Protein AF-A0A955EK79-F1 (afdb_monomer_lite)

Structure (mmCIF, N/CA/C/O backbone):
data_AF-A0A955EK79-F1
#
_entry.id   AF-A0A955EK79-F1
#
loop_
_atom_site.group_PDB
_atom_site.id
_atom_site.type_symbol
_atom_site.label_atom_id
_atom_site.label_alt_id
_atom_site.label_comp_id
_atom_site.label_asym_id
_atom_site.label_entity_id
_atom_site.label_seq_id
_atom_site.pdbx_PDB_ins_code
_atom_site.Cartn_x
_atom_site.Cartn_y
_atom_site.Cartn_z
_atom_site.occupancy
_atom_site.B_iso_or_equiv
_atom_site.auth_seq_id
_atom_site.auth_comp_id
_atom_site.auth_asym_id
_atom_site.auth_atom_id
_atom_site.pdbx_PDB_model_num
ATOM 1 N N . MET A 1 1 ? 20.293 -0.877 2.089 1.00 85.69 1 MET A N 1
ATOM 2 C CA . MET A 1 1 ? 19.347 0.265 2.039 1.00 85.69 1 MET A CA 1
ATOM 3 C C . MET A 1 1 ? 20.139 1.549 1.768 1.00 85.69 1 MET A C 1
ATOM 5 O O . MET A 1 1 ? 21.250 1.615 2.281 1.00 85.69 1 MET A O 1
ATOM 9 N N . PRO A 1 2 ? 19.683 2.512 0.938 1.00 81.12 2 PRO A N 1
ATOM 10 C CA . PRO A 1 2 ? 20.390 3.784 0.757 1.00 81.12 2 PRO A CA 1
ATOM 11 C C . PRO A 1 2 ? 20.416 4.612 2.048 1.00 81.12 2 PRO A C 1
ATOM 13 O O . PRO A 1 2 ? 19.509 4.494 2.873 1.00 81.12 2 PRO A O 1
ATOM 16 N N . ASP A 1 3 ? 21.427 5.469 2.192 1.00 83.81 3 ASP A N 1
ATOM 17 C CA . ASP A 1 3 ? 21.546 6.369 3.342 1.00 83.81 3 ASP A CA 1
ATOM 18 C C . ASP A 1 3 ? 20.289 7.236 3.494 1.00 83.81 3 ASP A C 1
ATOM 20 O O . ASP A 1 3 ? 19.710 7.696 2.509 1.00 83.81 3 ASP A O 1
ATOM 24 N N . GLY A 1 4 ? 19.855 7.441 4.736 1.00 86.62 4 GLY A N 1
ATOM 25 C CA . GLY A 1 4 ? 18.640 8.193 5.055 1.00 86.62 4 GLY A CA 1
ATOM 26 C C . GLY A 1 4 ? 17.330 7.403 4.954 1.00 86.62 4 GLY A C 1
ATOM 27 O O . GLY A 1 4 ? 16.269 7.945 5.251 1.00 86.62 4 GLY A O 1
ATOM 28 N N . TRP A 1 5 ? 17.381 6.116 4.605 1.00 90.50 5 TRP A N 1
ATOM 29 C CA . TRP A 1 5 ? 16.213 5.234 4.576 1.00 90.50 5 TRP A CA 1
ATOM 30 C C . TRP A 1 5 ? 16.356 4.072 5.560 1.00 90.50 5 TRP A C 1
ATOM 32 O O . TRP A 1 5 ? 17.456 3.607 5.861 1.00 90.50 5 TRP A O 1
ATOM 42 N N . GLY A 1 6 ? 15.225 3.591 6.065 1.00 93.50 6 GLY A N 1
ATOM 43 C CA . GLY A 1 6 ? 15.118 2.451 6.966 1.00 93.50 6 GLY A CA 1
ATOM 44 C C . GLY A 1 6 ? 14.025 1.472 6.546 1.00 93.50 6 GLY A C 1
ATOM 45 O O . GLY A 1 6 ? 13.152 1.807 5.745 1.00 93.50 6 GLY A O 1
ATOM 46 N N . CYS A 1 7 ? 14.090 0.263 7.102 1.00 96.12 7 CYS A N 1
ATOM 47 C CA . CYS A 1 7 ? 13.084 -0.785 6.946 1.00 96.12 7 CYS A CA 1
ATOM 48 C C . CYS A 1 7 ? 12.350 -0.945 8.277 1.00 96.12 7 CYS A C 1
ATOM 50 O O . CYS A 1 7 ? 12.980 -1.343 9.253 1.00 96.12 7 CYS A O 1
ATOM 52 N N . ALA A 1 8 ? 11.053 -0.657 8.313 1.00 96.62 8 ALA A N 1
ATOM 53 C CA . ALA A 1 8 ? 10.211 -0.907 9.477 1.00 96.62 8 ALA A CA 1
ATOM 54 C C . ALA A 1 8 ? 9.359 -2.162 9.227 1.00 96.62 8 ALA A C 1
ATOM 56 O O . ALA A 1 8 ? 8.608 -2.169 8.246 1.00 96.62 8 ALA A O 1
ATOM 57 N N . PRO A 1 9 ? 9.468 -3.237 10.031 1.00 97.44 9 PRO A N 1
ATOM 58 C CA . PRO A 1 9 ? 8.606 -4.413 9.901 1.00 97.44 9 PRO A CA 1
ATOM 59 C C . PRO A 1 9 ? 7.119 -4.037 9.906 1.00 97.44 9 PRO A C 1
ATOM 61 O O . PRO A 1 9 ? 6.713 -3.128 10.624 1.00 97.44 9 PRO A O 1
ATOM 64 N N . LEU A 1 10 ? 6.295 -4.735 9.116 1.00 96.94 10 LEU A N 1
ATOM 65 C CA . LEU A 1 10 ? 4.847 -4.460 9.088 1.00 96.94 10 LEU A CA 1
ATOM 66 C C . LEU A 1 10 ? 4.141 -4.835 10.394 1.00 96.94 10 LEU A C 1
ATOM 68 O O . LEU A 1 10 ? 3.109 -4.255 10.715 1.00 96.94 10 LEU A O 1
ATOM 72 N N . PHE A 1 11 ? 4.693 -5.804 11.125 1.00 95.06 11 PHE A N 1
ATOM 73 C CA . PHE A 1 11 ? 4.133 -6.334 12.362 1.00 95.06 11 PHE A CA 1
ATOM 74 C C . PHE A 1 11 ? 5.235 -6.543 13.398 1.00 95.06 11 PHE A C 1
ATOM 76 O O . PHE A 1 11 ? 6.381 -6.800 13.012 1.00 95.06 11 PHE A O 1
ATOM 83 N N . PRO A 1 12 ? 4.907 -6.500 14.700 1.00 93.06 12 PRO A N 1
ATOM 84 C CA . PRO A 1 12 ? 5.825 -6.936 15.743 1.00 93.06 12 PRO A CA 1
ATOM 85 C C . PRO A 1 12 ? 6.252 -8.388 15.500 1.00 93.06 12 PRO A C 1
ATOM 87 O O . PRO A 1 12 ? 5.408 -9.273 15.351 1.00 93.06 12 PRO A O 1
ATOM 90 N N . VAL A 1 13 ? 7.561 -8.644 15.452 1.00 89.00 13 VAL A N 1
ATOM 91 C CA . VAL A 1 13 ? 8.103 -9.997 15.269 1.00 89.00 13 VAL A CA 1
ATOM 92 C C . VAL A 1 13 ? 8.735 -10.461 16.582 1.00 89.00 13 VAL A C 1
ATOM 94 O O . VAL A 1 13 ? 9.622 -9.774 17.096 1.00 89.00 13 VAL A O 1
ATOM 97 N N . PRO A 1 14 ? 8.327 -11.614 17.145 1.00 86.06 14 PRO A N 1
ATOM 98 C CA . PRO A 1 14 ? 8.936 -12.158 18.352 1.00 86.06 14 PRO A CA 1
ATOM 99 C C . PRO A 1 14 ? 10.308 -12.767 18.019 1.00 86.06 14 PRO A C 1
ATOM 101 O O . PRO A 1 14 ? 10.454 -13.976 17.851 1.00 86.06 14 PRO A O 1
ATOM 104 N N . GLY A 1 15 ? 11.324 -11.912 17.904 1.00 88.38 15 GLY A N 1
ATOM 105 C CA . GLY A 1 15 ? 12.716 -12.302 17.680 1.00 88.38 15 GLY A CA 1
ATOM 106 C C . GLY A 1 15 ? 13.188 -12.230 16.220 1.00 88.38 15 GLY A C 1
ATOM 107 O O . GLY A 1 15 ? 12.475 -11.742 15.340 1.00 88.38 15 GLY A O 1
ATOM 108 N N . PRO A 1 16 ? 14.430 -12.675 15.950 1.00 88.88 16 PRO A N 1
ATOM 109 C CA . PRO A 1 16 ? 15.024 -12.598 14.621 1.00 88.88 16 PRO A CA 1
ATOM 110 C C . PRO A 1 16 ? 14.348 -13.596 13.674 1.00 88.88 16 PRO A C 1
ATOM 112 O O . PRO A 1 16 ? 14.451 -14.809 13.860 1.00 88.88 16 PRO A O 1
ATOM 115 N N . ALA A 1 17 ? 13.678 -13.091 12.638 1.00 91.31 17 ALA A N 1
ATOM 116 C CA . ALA A 1 17 ? 13.173 -13.918 11.546 1.00 91.31 17 ALA A CA 1
ATOM 117 C C . ALA A 1 17 ? 14.187 -13.935 10.388 1.00 91.31 17 ALA A C 1
ATOM 119 O O . ALA A 1 17 ? 14.843 -12.922 10.142 1.00 91.31 17 ALA A O 1
ATOM 120 N N . PRO A 1 18 ? 14.326 -15.059 9.657 1.00 93.75 18 PRO A N 1
ATOM 121 C CA . PRO A 1 18 ? 15.277 -15.160 8.549 1.00 93.75 18 PRO A CA 1
ATOM 122 C C . PRO A 1 18 ? 14.946 -14.190 7.409 1.00 93.75 18 PRO A C 1
ATOM 124 O O . PRO A 1 18 ? 15.857 -13.705 6.741 1.00 93.75 18 PRO A O 1
ATOM 127 N N . VAL A 1 19 ? 13.654 -13.913 7.209 1.00 96.12 19 VAL A N 1
ATOM 128 C CA . VAL A 1 19 ? 13.142 -12.905 6.283 1.00 96.12 19 VAL A CA 1
ATOM 129 C C . VAL A 1 19 ? 11.958 -12.173 6.901 1.00 96.12 19 VAL A C 1
ATOM 131 O O . VAL A 1 19 ? 11.180 -12.768 7.650 1.00 96.12 19 VAL A O 1
ATOM 134 N N . GLN A 1 20 ? 11.814 -10.891 6.580 1.00 96.44 20 GLN A N 1
ATOM 135 C CA . GLN A 1 20 ? 10.711 -10.051 7.048 1.00 96.44 20 GLN A CA 1
ATOM 136 C C . GLN A 1 20 ? 10.214 -9.140 5.931 1.00 96.44 20 GLN A C 1
ATOM 138 O O . GLN A 1 20 ? 10.990 -8.710 5.079 1.00 96.44 20 GLN A O 1
ATOM 143 N N . VAL A 1 21 ? 8.918 -8.833 5.944 1.00 97.25 21 VAL A N 1
ATOM 144 C CA . VAL A 1 21 ? 8.346 -7.787 5.093 1.00 97.25 21 VAL A CA 1
ATOM 145 C C . VAL A 1 21 ? 8.351 -6.479 5.871 1.00 97.25 21 VAL A C 1
ATOM 147 O O . VAL A 1 21 ? 7.819 -6.404 6.981 1.00 97.25 21 VAL A O 1
ATOM 150 N N . CYS A 1 22 ? 8.937 -5.449 5.273 1.00 97.69 22 CYS A N 1
ATOM 151 C CA . CYS A 1 22 ? 9.089 -4.134 5.873 1.00 97.69 22 CYS A CA 1
ATOM 152 C C . CYS A 1 22 ? 8.540 -3.039 4.957 1.00 97.69 22 CYS A C 1
ATOM 154 O O . CYS A 1 22 ? 8.690 -3.110 3.737 1.00 97.69 22 CYS A O 1
ATOM 156 N N . ALA A 1 23 ? 7.979 -1.989 5.548 1.00 97.25 23 ALA A N 1
ATOM 157 C CA . ALA A 1 23 ? 7.754 -0.710 4.889 1.00 97.25 23 ALA A CA 1
ATOM 158 C C . ALA A 1 23 ? 9.055 0.109 4.854 1.00 97.25 23 ALA A C 1
ATOM 160 O O . ALA A 1 23 ? 9.886 0.031 5.763 1.00 97.25 23 ALA A O 1
ATOM 161 N N . VAL A 1 24 ? 9.232 0.905 3.803 1.00 95.38 24 VAL A N 1
ATOM 162 C CA . VAL A 1 24 ? 10.379 1.805 3.650 1.00 95.38 24 VAL A CA 1
ATOM 163 C C . VAL A 1 24 ? 10.039 3.160 4.256 1.00 95.38 24 VAL A C 1
ATOM 165 O O . VAL A 1 24 ? 9.054 3.795 3.874 1.00 95.38 24 VAL A O 1
ATOM 168 N N . VAL A 1 25 ? 10.880 3.605 5.186 1.00 93.50 25 VAL A N 1
ATOM 169 C CA . VAL A 1 25 ? 10.671 4.818 5.985 1.00 93.50 25 VAL A CA 1
ATOM 170 C C . VAL A 1 25 ? 11.864 5.753 5.822 1.00 93.50 25 VAL A C 1
ATOM 172 O O . VAL A 1 25 ? 13.013 5.316 5.904 1.00 93.50 25 VAL A O 1
ATOM 175 N N . ALA A 1 26 ? 11.615 7.043 5.599 1.00 89.38 26 ALA A N 1
ATOM 176 C CA . ALA A 1 26 ? 12.664 8.060 5.642 1.00 89.38 26 ALA A CA 1
ATOM 177 C C . ALA A 1 26 ? 13.114 8.287 7.091 1.00 89.38 26 ALA A C 1
ATOM 179 O O . ALA A 1 26 ? 12.287 8.535 7.968 1.00 89.38 26 ALA A O 1
ATOM 180 N N . ARG A 1 27 ? 14.424 8.246 7.354 1.00 86.44 27 ARG A N 1
ATOM 181 C CA . ARG A 1 27 ? 14.968 8.543 8.683 1.00 86.44 27 ARG A CA 1
ATOM 182 C C . ARG A 1 27 ? 14.940 10.054 8.940 1.00 86.44 27 ARG A C 1
ATOM 184 O O . ARG A 1 27 ? 15.321 10.818 8.048 1.00 86.44 27 ARG A O 1
ATOM 191 N N . PRO A 1 28 ? 14.563 10.505 10.148 1.00 77.31 28 PRO A N 1
ATOM 192 C CA . PRO A 1 28 ? 14.478 11.931 10.473 1.00 77.31 28 PRO A CA 1
ATOM 193 C C . PRO A 1 28 ? 15.831 12.658 10.367 1.00 77.31 28 PRO A C 1
ATOM 195 O O . PRO A 1 28 ? 15.883 13.822 9.980 1.00 77.31 28 PRO A O 1
ATOM 198 N N . GLU A 1 29 ? 16.942 11.962 10.620 1.00 71.56 29 GLU A N 1
ATOM 199 C CA . GLU A 1 29 ? 18.304 12.527 10.595 1.00 71.56 29 GLU A CA 1
ATOM 200 C C . GLU A 1 29 ? 18.798 12.926 9.195 1.00 71.56 29 GLU A C 1
ATOM 202 O O . GLU A 1 29 ? 19.817 13.599 9.057 1.00 71.56 29 GLU A O 1
ATOM 207 N N . SER A 1 30 ? 18.084 12.533 8.138 1.00 61.50 30 SER A N 1
ATOM 208 C CA . SER A 1 30 ? 18.571 12.630 6.758 1.00 61.50 30 SER A CA 1
ATOM 209 C C . SER A 1 30 ? 18.725 14.060 6.236 1.00 61.50 30 SER A C 1
ATOM 211 O O . SER A 1 30 ? 19.227 14.227 5.127 1.00 61.50 30 SER A O 1
ATOM 213 N N . GLY A 1 31 ? 18.273 15.094 6.963 1.00 55.28 31 GLY A N 1
ATOM 214 C CA . GLY A 1 31 ? 18.442 16.520 6.618 1.00 55.28 31 GLY A CA 1
ATOM 215 C C . GLY A 1 31 ? 17.856 16.954 5.261 1.00 55.28 31 GLY A C 1
ATOM 216 O O . GLY A 1 31 ? 17.895 18.132 4.905 1.00 55.28 31 GLY A O 1
ATOM 217 N N . GLY A 1 32 ? 17.301 16.015 4.495 1.00 51.44 32 GLY A N 1
ATOM 218 C CA . GLY A 1 32 ? 16.709 16.182 3.182 1.00 51.44 32 GLY A CA 1
ATOM 219 C C . GLY A 1 32 ? 15.299 16.722 3.310 1.00 51.44 32 GLY A C 1
ATOM 220 O O . GLY A 1 32 ? 14.339 16.026 2.994 1.00 51.44 32 GLY A O 1
ATOM 221 N N . GLY A 1 33 ? 15.185 17.962 3.786 1.00 44.41 33 GLY A N 1
ATOM 222 C CA . GLY A 1 33 ? 13.947 18.724 3.764 1.00 44.41 33 GLY A CA 1
ATOM 223 C C . GLY A 1 33 ? 13.448 18.871 2.330 1.00 44.41 33 GLY A C 1
ATOM 224 O O . GLY A 1 33 ? 13.843 19.786 1.609 1.00 44.41 33 GLY A O 1
ATOM 225 N N . VAL A 1 34 ? 12.568 17.968 1.909 1.00 47.00 34 VAL A N 1
ATOM 226 C CA . VAL A 1 34 ? 11.609 18.258 0.849 1.00 47.00 34 VAL A CA 1
ATOM 227 C C . VAL A 1 34 ? 10.424 18.906 1.555 1.00 47.00 34 VAL A C 1
ATOM 229 O O . VAL A 1 34 ? 9.748 18.269 2.352 1.00 47.00 34 VAL A O 1
ATOM 232 N N . GLY A 1 35 ? 10.295 20.215 1.334 1.00 41.16 35 GLY A N 1
ATOM 233 C CA . GLY A 1 35 ? 9.385 21.160 1.982 1.00 41.16 35 GLY A CA 1
ATOM 234 C C . GLY A 1 35 ? 8.129 20.588 2.644 1.00 41.16 35 GLY A C 1
ATOM 235 O O . GLY A 1 35 ? 7.236 20.096 1.965 1.00 41.16 35 GLY A O 1
ATOM 236 N N . GLY A 1 36 ? 8.027 20.795 3.958 1.00 38.94 36 GLY A N 1
ATOM 237 C CA . GLY A 1 36 ? 6.743 21.049 4.614 1.00 38.94 36 GLY A CA 1
ATOM 238 C C . GLY A 1 36 ? 6.411 20.210 5.842 1.00 38.94 36 GLY A C 1
ATOM 239 O O . GLY A 1 36 ? 5.680 20.706 6.691 1.00 38.94 36 GLY A O 1
ATOM 240 N N . VAL A 1 37 ? 6.962 19.004 6.003 1.00 39.62 37 VAL A N 1
ATOM 241 C CA . VAL A 1 37 ? 6.695 18.185 7.199 1.00 39.62 37 VAL A CA 1
ATOM 242 C C . VAL A 1 37 ? 7.992 17.533 7.672 1.00 39.62 37 VAL A C 1
ATOM 244 O O . VAL A 1 37 ? 8.552 16.672 7.004 1.00 39.62 37 VAL A O 1
ATOM 247 N N . GLY A 1 38 ? 8.511 17.998 8.808 1.00 40.88 38 GLY A N 1
ATOM 248 C CA . GLY A 1 38 ? 9.756 17.535 9.428 1.00 40.88 38 GLY A CA 1
ATOM 249 C C . GLY A 1 38 ? 9.651 16.190 10.155 1.00 40.88 38 GLY A C 1
ATOM 250 O O . GLY A 1 38 ? 10.264 16.038 11.204 1.00 40.88 38 GLY A O 1
ATOM 251 N N . SER A 1 39 ? 8.895 15.222 9.637 1.00 48.19 39 SER A N 1
ATOM 252 C CA . SER A 1 39 ? 8.773 13.883 10.221 1.00 48.19 39 SER A CA 1
ATOM 253 C C . SER A 1 39 ? 9.159 12.820 9.194 1.00 48.19 39 SER A C 1
ATOM 255 O O . SER A 1 39 ? 8.872 12.954 8.005 1.00 48.19 39 SER A O 1
ATOM 257 N N . GLY A 1 40 ? 9.863 11.774 9.638 1.00 59.66 40 GLY A N 1
ATOM 258 C CA . GLY A 1 40 ? 10.131 10.601 8.808 1.00 59.66 40 GLY A CA 1
ATOM 259 C C . GLY A 1 40 ? 8.837 10.118 8.153 1.00 59.66 40 GLY A C 1
ATOM 260 O O . GLY A 1 40 ? 7.812 10.005 8.817 1.00 59.66 40 GLY A O 1
ATOM 261 N N . GLY A 1 41 ? 8.864 9.912 6.839 1.00 85.56 41 GLY A N 1
ATOM 262 C CA . GLY A 1 41 ? 7.681 9.590 6.048 1.00 85.56 41 GLY A CA 1
ATOM 263 C C . GLY A 1 41 ? 7.771 8.205 5.425 1.00 85.56 41 GLY A C 1
ATOM 264 O O . GLY A 1 41 ? 8.857 7.736 5.076 1.00 85.56 41 GLY A O 1
ATOM 265 N N . LEU A 1 42 ? 6.617 7.564 5.252 1.00 91.75 42 LEU A N 1
ATOM 266 C CA . LEU A 1 42 ? 6.481 6.419 4.354 1.00 91.75 42 LEU A CA 1
ATOM 267 C C . LEU A 1 42 ? 6.692 6.885 2.911 1.00 91.75 42 LEU A C 1
ATOM 269 O O . LEU A 1 42 ? 6.252 7.971 2.533 1.00 91.75 42 LEU A O 1
ATOM 273 N N . VAL A 1 43 ? 7.318 6.049 2.086 1.00 90.69 43 VAL A N 1
ATOM 274 C CA . VAL A 1 43 ? 7.407 6.306 0.640 1.00 90.69 43 VAL A CA 1
ATOM 275 C C . VAL A 1 43 ? 6.080 5.926 -0.010 1.00 90.69 43 VAL A C 1
ATOM 277 O O . VAL A 1 43 ? 5.828 4.750 -0.270 1.00 90.69 43 VAL A O 1
ATOM 280 N N . LEU A 1 44 ? 5.214 6.908 -0.255 1.00 90.81 44 LEU A N 1
ATOM 281 C CA . LEU A 1 44 ? 3.910 6.702 -0.886 1.00 90.81 44 LEU A CA 1
ATOM 282 C C . LEU A 1 44 ? 4.062 6.539 -2.405 1.00 90.81 44 LEU A C 1
ATOM 284 O O . LEU A 1 44 ? 4.215 7.513 -3.128 1.00 90.81 44 LEU A O 1
ATOM 288 N N . ILE A 1 45 ? 3.957 5.321 -2.926 1.00 89.19 45 ILE A N 1
ATOM 289 C CA . ILE A 1 45 ? 4.028 5.059 -4.371 1.00 89.19 45 ILE A CA 1
ATOM 290 C C . ILE A 1 45 ? 2.817 5.651 -5.096 1.00 89.19 45 ILE A C 1
ATOM 292 O O . ILE A 1 45 ? 2.973 6.264 -6.154 1.00 89.19 45 ILE A O 1
ATOM 296 N N . ARG A 1 46 ? 1.617 5.426 -4.553 1.00 87.00 46 ARG A N 1
ATOM 297 C CA . ARG A 1 46 ? 0.349 5.861 -5.145 1.00 87.00 46 ARG A CA 1
ATOM 298 C C . ARG A 1 46 ? -0.719 5.996 -4.068 1.00 87.00 46 ARG A C 1
ATOM 300 O O . ARG A 1 46 ? -0.735 5.221 -3.116 1.00 87.00 46 ARG A O 1
ATOM 307 N N . ASP A 1 47 ? -1.628 6.936 -4.277 1.00 86.38 47 ASP A N 1
ATOM 308 C CA . ASP A 1 47 ? -2.872 7.049 -3.524 1.00 86.38 47 ASP A CA 1
ATOM 309 C C . ASP A 1 47 ? -4.034 6.544 -4.394 1.00 86.38 47 ASP A C 1
ATOM 311 O O . ASP A 1 47 ? -4.187 6.977 -5.540 1.00 86.38 47 ASP A O 1
ATOM 315 N N . LEU A 1 48 ? -4.793 5.571 -3.898 1.00 86.38 48 LEU A N 1
ATOM 316 C CA . LEU A 1 48 ? -6.026 5.082 -4.515 1.00 86.38 48 LEU A CA 1
ATOM 317 C C . LEU A 1 48 ? -7.216 5.618 -3.722 1.00 86.38 48 LEU A C 1
ATOM 319 O O . LEU A 1 48 ? -7.080 6.095 -2.603 1.00 86.38 48 LEU A O 1
ATOM 323 N N . ILE A 1 49 ? -8.412 5.500 -4.293 1.00 85.50 49 ILE A N 1
ATOM 324 C CA . ILE A 1 49 ? -9.623 5.964 -3.612 1.00 85.50 49 ILE A CA 1
ATOM 325 C C . ILE A 1 49 ? -9.865 5.242 -2.279 1.00 85.50 49 ILE A C 1
ATOM 327 O O . ILE A 1 49 ? -10.298 5.875 -1.326 1.00 85.50 49 ILE A O 1
ATOM 331 N N . ASP A 1 50 ? -9.578 3.940 -2.215 1.00 90.38 50 ASP A N 1
ATOM 332 C CA . ASP A 1 50 ? -9.867 3.054 -1.083 1.00 90.38 50 ASP A CA 1
ATOM 333 C C . ASP A 1 50 ? -8.616 2.436 -0.447 1.00 90.38 50 ASP A C 1
ATOM 335 O O . ASP A 1 50 ? -8.728 1.558 0.412 1.00 90.38 50 ASP A O 1
ATOM 339 N N . ALA A 1 51 ? -7.422 2.836 -0.889 1.00 93.50 51 ALA A N 1
ATOM 340 C CA . ALA A 1 51 ? -6.165 2.272 -0.417 1.00 93.50 51 ALA A CA 1
ATOM 341 C C . ALA A 1 51 ? -4.972 3.199 -0.676 1.00 93.50 51 ALA A C 1
ATOM 343 O O . ALA A 1 51 ? -4.977 4.017 -1.586 1.00 93.50 51 ALA A O 1
ATOM 344 N N . ARG A 1 52 ? -3.888 3.001 0.071 1.00 94.00 52 ARG A N 1
ATOM 345 C CA . ARG A 1 52 ? -2.591 3.650 -0.151 1.00 94.00 52 ARG A CA 1
ATOM 346 C C . ARG A 1 52 ? -1.560 2.597 -0.526 1.00 94.00 52 ARG A C 1
ATOM 348 O O . ARG A 1 52 ? -1.479 1.560 0.126 1.00 94.00 52 ARG A O 1
ATOM 355 N N . LEU A 1 53 ? -0.759 2.850 -1.557 1.00 93.50 53 LEU A N 1
ATOM 356 C CA . LEU A 1 53 ? 0.362 1.987 -1.929 1.00 93.50 53 LEU A CA 1
ATOM 357 C C . LEU A 1 53 ? 1.647 2.601 -1.398 1.00 93.50 53 LEU A C 1
ATOM 359 O O . LEU A 1 53 ? 2.057 3.667 -1.855 1.00 93.50 53 LEU A O 1
ATOM 363 N N . VAL A 1 54 ? 2.309 1.915 -0.476 1.00 95.81 54 VAL A N 1
ATOM 364 C CA . VAL A 1 54 ? 3.603 2.331 0.070 1.00 95.81 54 VAL A CA 1
ATOM 365 C C . VAL A 1 54 ? 4.715 1.403 -0.409 1.00 95.81 54 VAL A C 1
ATOM 367 O O . VAL A 1 54 ? 4.491 0.223 -0.688 1.00 95.81 54 VAL A O 1
ATOM 370 N N . LEU A 1 55 ? 5.930 1.936 -0.530 1.00 95.19 55 LEU A N 1
ATOM 371 C CA . LEU A 1 55 ? 7.096 1.132 -0.871 1.00 95.19 55 LEU A CA 1
ATOM 372 C C . LEU A 1 55 ? 7.461 0.242 0.309 1.00 95.19 55 LEU A C 1
ATOM 374 O O . LEU A 1 55 ? 7.649 0.710 1.433 1.00 95.19 55 LEU A O 1
ATOM 378 N N . GLY A 1 56 ? 7.606 -1.041 0.018 1.00 96.31 56 GLY A N 1
ATOM 379 C CA . GLY A 1 56 ? 8.107 -2.039 0.941 1.00 96.31 56 GLY A CA 1
ATOM 380 C C . GLY A 1 56 ? 9.315 -2.775 0.396 1.00 96.31 56 GLY A C 1
ATOM 381 O O . GLY A 1 56 ? 9.746 -2.584 -0.744 1.00 96.31 56 GLY A O 1
ATOM 382 N N . CYS A 1 57 ? 9.847 -3.664 1.218 1.00 96.69 57 CYS A N 1
ATOM 383 C CA . CYS A 1 57 ? 10.826 -4.650 0.801 1.00 96.69 57 CYS A CA 1
ATOM 384 C C . CYS A 1 57 ? 10.737 -5.917 1.653 1.00 96.69 57 CYS A C 1
ATOM 386 O O . CYS A 1 57 ? 10.279 -5.885 2.794 1.00 96.69 57 CYS A O 1
ATOM 388 N N . ILE A 1 58 ? 11.180 -7.034 1.084 1.00 96.44 58 ILE A N 1
ATOM 389 C CA . ILE A 1 58 ? 11.593 -8.210 1.845 1.00 96.44 58 ILE A CA 1
ATOM 390 C C . ILE A 1 58 ? 13.032 -7.964 2.273 1.00 96.44 58 ILE A C 1
ATOM 392 O O . ILE A 1 58 ? 13.864 -7.635 1.427 1.00 96.44 58 ILE A O 1
ATOM 396 N N . VAL A 1 59 ? 13.329 -8.133 3.555 1.00 96.50 59 VAL A N 1
ATOM 397 C CA . VAL A 1 59 ? 14.686 -8.046 4.098 1.00 96.50 59 VAL A CA 1
ATOM 398 C C . VAL A 1 59 ? 15.123 -9.373 4.693 1.00 96.50 59 VAL A C 1
ATOM 400 O O . VAL A 1 59 ? 14.281 -10.155 5.131 1.00 96.50 59 VAL A O 1
ATOM 403 N N . ASP A 1 60 ? 16.429 -9.621 4.713 1.00 96.38 60 ASP A N 1
ATOM 404 C CA . ASP A 1 60 ? 17.027 -10.712 5.485 1.00 96.38 60 ASP A CA 1
ATOM 405 C C . ASP A 1 60 ? 17.231 -10.334 6.969 1.00 96.38 60 ASP A C 1
ATOM 407 O O . ASP A 1 60 ? 16.932 -9.218 7.402 1.00 96.38 60 ASP A O 1
ATOM 411 N N . ALA A 1 61 ? 17.790 -11.255 7.760 1.00 94.81 61 ALA A N 1
ATOM 412 C CA . ALA A 1 61 ? 18.127 -11.022 9.168 1.00 94.81 61 ALA A CA 1
ATOM 413 C C . ALA A 1 61 ? 19.169 -9.902 9.401 1.00 94.81 61 ALA A C 1
ATOM 415 O O . ALA A 1 61 ? 19.328 -9.438 10.530 1.00 94.81 61 ALA A O 1
ATOM 416 N N . ALA A 1 62 ? 19.884 -9.463 8.358 1.00 94.00 62 ALA A N 1
ATOM 417 C CA . ALA A 1 62 ? 20.814 -8.335 8.389 1.00 94.00 62 ALA A CA 1
ATOM 418 C C . ALA A 1 62 ? 20.174 -7.031 7.870 1.00 94.00 62 ALA A C 1
ATOM 420 O O . ALA A 1 62 ? 20.885 -6.053 7.611 1.00 94.00 62 ALA A O 1
ATOM 421 N N . TYR A 1 63 ? 18.844 -7.009 7.711 1.00 92.81 63 TYR A N 1
ATOM 422 C CA . TYR A 1 63 ? 18.063 -5.901 7.162 1.00 92.81 63 TYR A CA 1
ATOM 423 C C . TYR A 1 63 ? 18.504 -5.468 5.750 1.00 92.81 63 TYR A C 1
ATOM 425 O O . TYR A 1 63 ? 18.308 -4.315 5.346 1.00 92.81 63 TYR A O 1
ATOM 433 N N . GLN A 1 64 ? 19.096 -6.376 4.968 1.00 93.06 64 GLN A N 1
ATOM 434 C CA . GLN A 1 64 ? 19.406 -6.121 3.565 1.00 93.06 64 GLN A CA 1
ATOM 435 C C . GLN A 1 64 ? 18.171 -6.384 2.701 1.00 93.06 64 GLN A C 1
ATOM 437 O O . GLN A 1 64 ? 17.610 -7.477 2.769 1.00 93.06 64 GLN A O 1
ATOM 442 N N . PRO A 1 65 ? 17.739 -5.415 1.868 1.00 93.62 65 PRO A N 1
ATOM 443 C CA . PRO A 1 65 ? 16.639 -5.631 0.938 1.00 93.62 65 PRO A CA 1
ATOM 444 C C . PRO A 1 65 ? 16.979 -6.733 -0.068 1.00 93.62 65 PRO A C 1
ATOM 446 O O . PRO A 1 65 ? 17.934 -6.603 -0.834 1.00 93.62 65 PRO A O 1
ATOM 449 N N . LEU A 1 66 ? 16.169 -7.786 -0.076 1.00 93.12 66 LEU A N 1
ATOM 450 C CA . LEU A 1 66 ? 16.208 -8.885 -1.037 1.00 93.12 66 LEU A CA 1
ATOM 451 C C . LEU A 1 66 ? 15.317 -8.586 -2.247 1.00 93.12 66 LEU A C 1
ATOM 453 O O . LEU A 1 66 ? 15.707 -8.818 -3.386 1.00 93.12 66 LEU A O 1
ATOM 457 N N . GLU A 1 67 ? 14.127 -8.038 -1.998 1.00 92.44 67 GLU A N 1
ATOM 458 C CA . GLU A 1 67 ? 13.121 -7.769 -3.026 1.00 92.44 67 GLU A CA 1
ATOM 459 C C . GLU A 1 67 ? 12.317 -6.519 -2.661 1.00 92.44 67 GLU A C 1
ATOM 461 O O . GLU A 1 67 ? 11.944 -6.343 -1.505 1.00 92.44 67 GLU A O 1
ATOM 466 N N . TRP A 1 68 ? 12.021 -5.654 -3.632 1.00 93.00 68 TRP A N 1
ATOM 467 C CA . TRP A 1 68 ? 11.155 -4.490 -3.421 1.00 93.00 68 TRP A CA 1
ATOM 468 C C . TRP A 1 68 ? 9.693 -4.847 -3.653 1.00 93.00 68 TRP A C 1
ATOM 470 O O . TRP A 1 68 ? 9.365 -5.585 -4.584 1.00 93.00 68 TRP A O 1
ATOM 480 N N . LEU A 1 69 ? 8.816 -4.279 -2.831 1.00 95.12 69 LEU A N 1
ATOM 481 C CA . LEU A 1 69 ? 7.389 -4.573 -2.806 1.00 95.12 69 LEU A CA 1
ATOM 482 C C . LEU A 1 69 ? 6.548 -3.299 -2.919 1.00 95.12 69 LEU A C 1
ATOM 484 O O . LEU A 1 69 ? 6.959 -2.226 -2.483 1.00 95.12 69 LEU A O 1
ATOM 488 N N . GLU A 1 70 ? 5.353 -3.438 -3.479 1.00 94.25 70 GLU A N 1
ATOM 489 C CA . GLU A 1 70 ? 4.241 -2.521 -3.243 1.00 94.25 70 GLU A CA 1
ATOM 490 C C . GLU A 1 70 ? 3.401 -3.116 -2.118 1.00 94.25 70 GLU A C 1
ATOM 492 O O . GLU A 1 70 ? 2.911 -4.243 -2.246 1.00 94.25 70 GLU A O 1
ATOM 497 N N . ILE A 1 71 ? 3.263 -2.369 -1.026 1.00 96.81 71 ILE A N 1
ATOM 498 C CA . ILE A 1 71 ? 2.364 -2.705 0.074 1.00 96.81 71 ILE A CA 1
ATOM 499 C C . ILE A 1 71 ? 1.106 -1.866 -0.117 1.00 96.81 71 ILE A C 1
ATOM 501 O O . ILE A 1 71 ? 1.137 -0.644 0.017 1.00 96.81 71 ILE A O 1
ATOM 505 N N . GLU A 1 72 ? 0.009 -2.520 -0.455 1.00 96.12 72 GLU A N 1
ATOM 506 C CA . GLU A 1 72 ? -1.309 -1.913 -0.567 1.00 96.12 72 GLU A CA 1
ATOM 507 C C . GLU A 1 72 ? -2.004 -1.971 0.796 1.00 96.12 72 GLU A C 1
ATOM 509 O O . GLU A 1 72 ? -2.138 -3.046 1.378 1.00 96.12 72 GLU A O 1
ATOM 514 N N . ILE A 1 73 ? -2.424 -0.815 1.307 1.00 97.44 73 ILE A N 1
ATOM 515 C CA . ILE A 1 73 ? -3.059 -0.643 2.616 1.00 97.44 73 ILE A CA 1
ATOM 516 C C . ILE A 1 73 ? -4.456 -0.082 2.397 1.00 97.44 73 ILE A C 1
ATOM 518 O O . ILE A 1 73 ? -4.579 1.069 1.988 1.00 97.44 73 ILE A O 1
ATOM 522 N N . GLN A 1 74 ? -5.499 -0.864 2.670 1.00 96.69 74 GLN A N 1
ATOM 523 C CA . GLN A 1 74 ? -6.883 -0.401 2.560 1.00 96.69 74 GLN A CA 1
ATOM 524 C C . GLN A 1 74 ? -7.132 0.781 3.517 1.00 96.69 74 GLN A C 1
ATOM 526 O O . GLN A 1 74 ? -6.832 0.700 4.709 1.00 96.69 74 GLN A O 1
ATOM 531 N N . ASP A 1 75 ? -7.692 1.877 3.013 1.00 95.50 75 ASP A N 1
ATOM 532 C CA . ASP A 1 75 ? -7.909 3.107 3.776 1.00 95.50 75 ASP A CA 1
ATOM 533 C C . ASP A 1 75 ? -9.263 3.748 3.416 1.00 95.50 75 ASP A C 1
ATOM 535 O O . ASP A 1 75 ? -9.371 4.435 2.398 1.00 95.50 75 ASP A O 1
ATOM 539 N N . PRO A 1 76 ? -10.318 3.560 4.233 1.00 94.12 76 PRO A N 1
ATOM 540 C CA . PRO A 1 76 ? -11.639 4.122 3.947 1.00 94.12 76 PRO A CA 1
ATOM 541 C C . PRO A 1 76 ? -11.701 5.649 4.114 1.00 94.12 76 PRO A C 1
ATOM 543 O O . PRO A 1 76 ? -12.678 6.264 3.689 1.00 94.12 76 PRO A O 1
ATOM 546 N N . ARG A 1 77 ? -10.689 6.292 4.718 1.00 91.56 77 ARG A N 1
ATOM 547 C CA . ARG A 1 77 ? -10.714 7.744 4.973 1.00 91.56 77 ARG A CA 1
ATOM 548 C C . ARG A 1 77 ? -10.652 8.552 3.680 1.00 91.56 77 ARG A C 1
ATOM 550 O O . ARG A 1 77 ? -11.328 9.569 3.569 1.00 91.56 77 ARG A O 1
ATOM 557 N N . ALA A 1 78 ? -9.900 8.074 2.687 1.00 83.94 78 ALA A N 1
ATOM 558 C CA . ALA A 1 78 ? -9.822 8.706 1.369 1.00 83.94 78 ALA A CA 1
ATOM 559 C C . ALA A 1 78 ? -11.163 8.636 0.608 1.00 83.94 78 ALA A C 1
ATOM 561 O O . ALA A 1 78 ? -11.494 9.540 -0.161 1.00 83.94 78 ALA A O 1
ATOM 562 N N . VAL A 1 79 ? -11.975 7.606 0.883 1.00 85.94 79 VAL A N 1
ATOM 563 C CA . VAL A 1 79 ? -13.300 7.411 0.279 1.00 85.94 79 VAL A CA 1
ATOM 564 C C . VAL A 1 79 ? -14.321 8.403 0.836 1.00 85.94 79 VAL A C 1
ATOM 566 O O . VAL A 1 79 ? -15.139 8.909 0.075 1.00 85.94 79 VAL A O 1
ATOM 569 N N . ALA A 1 80 ? -14.273 8.713 2.136 1.00 81.94 80 ALA A N 1
ATOM 570 C CA . ALA A 1 80 ? -15.309 9.493 2.823 1.00 81.94 80 ALA A CA 1
ATOM 571 C C . ALA A 1 80 ? -15.578 10.878 2.193 1.00 81.94 80 ALA A C 1
ATOM 573 O O . ALA A 1 80 ? -16.712 11.351 2.205 1.00 81.94 80 ALA A O 1
ATOM 574 N N . GLY A 1 81 ? -14.562 11.504 1.587 1.00 75.44 81 GLY A N 1
ATOM 575 C CA . GLY A 1 81 ? -14.692 12.785 0.881 1.00 75.44 81 GLY A CA 1
ATOM 576 C C . GLY A 1 81 ? -14.946 12.679 -0.629 1.00 75.44 81 GLY A C 1
ATOM 577 O O . GLY A 1 81 ? -15.161 13.697 -1.291 1.00 75.44 81 GLY A O 1
ATOM 578 N N . ALA A 1 82 ? -14.899 11.478 -1.208 1.00 78.44 82 ALA A N 1
ATOM 579 C CA . ALA A 1 82 ? -14.992 11.291 -2.650 1.00 78.44 82 ALA A CA 1
ATOM 580 C C . ALA A 1 82 ? -16.460 11.329 -3.128 1.00 78.44 82 ALA A C 1
ATOM 582 O O . ALA A 1 82 ? -17.310 10.632 -2.571 1.00 78.44 82 ALA A O 1
ATOM 583 N N . PRO A 1 83 ? -16.792 12.042 -4.227 1.00 74.31 83 PRO A N 1
ATOM 584 C CA . PRO A 1 83 ? -18.154 12.074 -4.775 1.00 74.31 83 PRO A CA 1
ATOM 585 C C . PRO A 1 83 ? -18.745 10.698 -5.122 1.00 74.31 83 PRO A C 1
ATOM 587 O O . PRO A 1 83 ? -19.964 10.562 -5.202 1.00 74.31 83 PRO A O 1
ATOM 590 N N . GLN A 1 84 ? -17.897 9.692 -5.357 1.00 67.19 84 GLN A N 1
ATOM 591 C CA . GLN A 1 84 ? -18.309 8.308 -5.612 1.00 67.19 84 GLN A CA 1
ATOM 592 C C . GLN A 1 84 ? -18.899 7.642 -4.362 1.00 67.19 84 GLN A C 1
ATOM 594 O O . GLN A 1 84 ? -19.893 6.931 -4.474 1.00 67.19 84 GLN A O 1
ATOM 599 N N . ALA A 1 85 ? -18.371 7.936 -3.169 1.00 63.34 85 ALA A N 1
ATOM 600 C CA . ALA A 1 85 ? -18.887 7.384 -1.916 1.00 63.34 85 ALA A CA 1
ATOM 601 C C . ALA A 1 85 ? -20.348 7.775 -1.668 1.00 63.34 85 ALA A C 1
ATOM 603 O O . ALA A 1 85 ? -21.142 6.962 -1.208 1.00 63.34 85 ALA A O 1
ATOM 604 N N . LEU A 1 86 ? -20.719 8.996 -2.066 1.00 65.44 86 LEU A N 1
ATOM 605 C CA . LEU A 1 86 ? -22.092 9.498 -1.983 1.00 65.44 86 LEU A CA 1
ATOM 606 C C . LEU A 1 86 ? -23.051 8.837 -2.985 1.00 65.44 86 LEU A C 1
ATOM 608 O O . LEU A 1 86 ? -24.262 8.970 -2.831 1.00 65.44 86 LEU A O 1
ATOM 612 N N . ARG A 1 87 ? -22.538 8.184 -4.035 1.00 66.50 87 ARG A N 1
ATOM 613 C CA . ARG A 1 87 ? -23.357 7.575 -5.094 1.00 66.50 87 ARG A CA 1
ATOM 614 C C . ARG A 1 87 ? -23.551 6.079 -4.914 1.00 66.50 87 ARG A C 1
ATOM 616 O O . ARG A 1 87 ? -24.642 5.595 -5.184 1.00 66.50 87 ARG A O 1
ATOM 623 N N . ASP A 1 88 ? -22.501 5.380 -4.496 1.00 64.56 88 ASP A N 1
ATOM 624 C CA . ASP A 1 88 ? -22.434 3.917 -4.571 1.00 64.56 88 ASP A CA 1
ATOM 625 C C . ASP A 1 88 ? -22.673 3.221 -3.217 1.00 64.56 88 ASP A C 1
ATOM 627 O O . ASP A 1 88 ? -22.410 2.029 -3.097 1.00 64.56 88 ASP A O 1
ATOM 631 N N . GLU A 1 89 ? -23.151 3.950 -2.196 1.00 79.44 89 GLU A N 1
ATOM 632 C CA . GLU A 1 89 ? -23.383 3.426 -0.834 1.00 79.44 89 GLU A CA 1
ATOM 633 C C . GLU A 1 89 ? -22.161 2.671 -0.268 1.00 79.44 89 GLU A C 1
ATOM 635 O O . GLU A 1 89 ? -22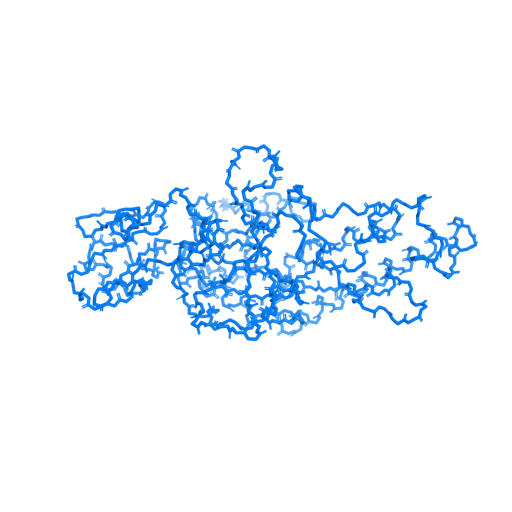.291 1.654 0.422 1.00 79.44 89 GLU A O 1
ATOM 640 N N . LEU A 1 90 ? -20.951 3.166 -0.571 1.00 87.44 90 LEU A N 1
ATOM 641 C CA . LEU A 1 90 ? -19.707 2.525 -0.148 1.00 87.44 90 LEU A CA 1
ATOM 642 C C . LEU A 1 90 ? -19.653 2.429 1.380 1.00 87.44 90 LEU A C 1
ATOM 644 O O . LEU A 1 90 ? -19.818 3.411 2.102 1.00 87.44 90 LEU A O 1
ATOM 648 N N . ASN A 1 91 ? -19.379 1.224 1.856 1.00 92.50 91 ASN A N 1
ATOM 649 C CA . ASN A 1 91 ? -19.265 0.859 3.264 1.00 92.50 91 ASN A CA 1
ATOM 650 C C . ASN A 1 91 ? -18.100 -0.122 3.456 1.00 92.50 91 ASN A C 1
ATOM 652 O O . ASN A 1 91 ? -17.583 -0.672 2.479 1.00 92.50 91 ASN A O 1
ATOM 656 N N . ASN A 1 92 ? -17.682 -0.371 4.699 1.00 95.50 92 ASN A N 1
ATOM 657 C CA . ASN A 1 92 ? -16.526 -1.228 4.955 1.00 95.50 92 ASN A CA 1
ATOM 658 C C . ASN A 1 92 ? -16.678 -2.634 4.358 1.00 95.50 92 ASN A C 1
ATOM 660 O O . ASN A 1 92 ? -15.712 -3.136 3.799 1.00 95.50 92 ASN A O 1
ATOM 664 N N . ALA A 1 93 ? -17.870 -3.241 4.403 1.00 94.62 93 ALA A N 1
ATOM 665 C CA . ALA A 1 93 ? -18.086 -4.571 3.830 1.00 94.62 93 ALA A CA 1
ATOM 666 C C . ALA A 1 93 ? -17.856 -4.580 2.308 1.00 94.62 93 ALA A C 1
ATOM 668 O O . ALA A 1 93 ? -17.101 -5.403 1.795 1.00 94.62 93 ALA A O 1
ATOM 669 N N . SER A 1 94 ? -18.423 -3.608 1.588 1.00 91.12 94 SER A N 1
ATOM 670 C CA . SER A 1 94 ? -18.212 -3.455 0.144 1.00 91.12 94 SER A CA 1
ATOM 671 C C . SER A 1 94 ? -16.750 -3.157 -0.214 1.00 91.12 94 SER A C 1
ATOM 673 O O . SER A 1 94 ? -16.260 -3.634 -1.238 1.00 91.12 94 SER A O 1
ATOM 675 N N . LEU A 1 95 ? -16.030 -2.411 0.637 1.00 92.62 95 LEU A N 1
ATOM 676 C CA . LEU A 1 95 ? -14.605 -2.131 0.459 1.00 92.62 95 LEU A CA 1
ATOM 677 C C . LEU A 1 95 ? -13.742 -3.366 0.730 1.00 92.62 95 LEU A C 1
ATOM 679 O O . LEU A 1 95 ? -12.772 -3.587 0.006 1.00 92.62 95 LEU A O 1
ATOM 683 N N . ASP A 1 96 ? -14.073 -4.174 1.738 1.00 95.50 96 ASP A N 1
ATOM 684 C CA . ASP A 1 96 ? -13.396 -5.445 2.021 1.00 95.50 96 ASP A CA 1
ATOM 685 C C . ASP A 1 96 ? -13.570 -6.411 0.849 1.00 95.50 96 ASP A C 1
ATOM 687 O O . ASP A 1 96 ? -12.594 -6.974 0.350 1.00 95.50 96 ASP A O 1
ATOM 691 N N . ASP A 1 97 ? -14.799 -6.546 0.349 1.00 91.94 97 ASP A N 1
ATOM 692 C CA . ASP A 1 97 ? -15.111 -7.385 -0.803 1.00 91.94 97 ASP A CA 1
ATOM 693 C C . ASP A 1 97 ? -14.387 -6.896 -2.060 1.00 91.94 97 ASP A C 1
ATOM 695 O O . ASP A 1 97 ? -13.814 -7.697 -2.805 1.00 91.94 97 ASP A O 1
ATOM 699 N N . ALA A 1 98 ? -14.379 -5.585 -2.320 1.00 87.69 98 ALA A N 1
ATOM 700 C CA . ALA A 1 98 ? -13.667 -5.000 -3.453 1.00 87.69 98 ALA A CA 1
ATOM 701 C C . ALA A 1 98 ? -12.155 -5.246 -3.355 1.00 87.69 98 ALA A C 1
ATOM 703 O O . ALA A 1 98 ? -11.538 -5.675 -4.337 1.00 87.69 98 ALA A O 1
ATOM 704 N N . PHE A 1 99 ? -11.574 -5.045 -2.169 1.00 91.56 99 PHE A N 1
ATOM 705 C CA . PHE A 1 99 ? -10.166 -5.305 -1.892 1.00 91.56 99 PHE A CA 1
ATOM 706 C C . PHE A 1 99 ? -9.828 -6.780 -2.126 1.00 91.56 99 PHE A C 1
ATOM 708 O O . PHE A 1 99 ? -8.947 -7.097 -2.926 1.00 91.56 99 PHE A O 1
ATOM 715 N N . MET A 1 100 ? -10.583 -7.701 -1.526 1.00 91.75 100 MET A N 1
ATOM 716 C CA . MET A 1 100 ? -10.379 -9.144 -1.673 1.00 91.75 100 MET A CA 1
ATOM 717 C C . MET A 1 100 ? -10.526 -9.614 -3.115 1.00 91.75 100 MET A C 1
ATOM 719 O O . MET A 1 100 ? -9.704 -10.383 -3.618 1.00 91.75 100 MET A O 1
ATOM 723 N N . ASN A 1 101 ? -11.538 -9.113 -3.820 1.00 86.69 101 ASN A N 1
ATOM 724 C CA . ASN A 1 101 ? -11.729 -9.409 -5.232 1.00 86.69 101 ASN A CA 1
ATOM 725 C C . ASN A 1 101 ? -10.554 -8.906 -6.075 1.00 86.69 101 ASN A C 1
ATOM 727 O O . ASN A 1 101 ? -10.104 -9.625 -6.966 1.00 86.69 101 ASN A O 1
ATOM 731 N N . ARG A 1 102 ? -10.020 -7.712 -5.792 1.00 86.69 102 ARG A N 1
ATOM 732 C CA . ARG A 1 102 ? -8.820 -7.182 -6.459 1.00 86.69 102 ARG A CA 1
ATOM 733 C C . ARG A 1 102 ? -7.620 -8.099 -6.231 1.00 86.69 102 ARG A C 1
ATOM 735 O O . ARG A 1 102 ? -6.954 -8.468 -7.196 1.00 86.69 102 ARG A O 1
ATOM 742 N N . GLN A 1 103 ? -7.404 -8.539 -4.991 1.00 87.56 103 GLN A N 1
ATOM 743 C CA . GLN A 1 103 ? -6.297 -9.435 -4.651 1.00 87.56 103 GLN A CA 1
ATOM 744 C C . GLN A 1 103 ? -6.429 -10.820 -5.298 1.00 87.56 103 GLN A C 1
ATOM 746 O O . GLN A 1 103 ? -5.435 -11.398 -5.739 1.00 87.56 103 GLN A O 1
ATOM 751 N N . ASN A 1 104 ? -7.648 -11.351 -5.401 1.00 84.50 104 ASN A N 1
ATOM 752 C CA . ASN A 1 104 ? -7.918 -12.646 -6.033 1.00 84.50 104 ASN A CA 1
ATOM 753 C C . ASN A 1 104 ? -7.832 -12.594 -7.566 1.00 84.50 104 ASN A C 1
ATOM 755 O O . ASN A 1 104 ? -7.556 -13.608 -8.202 1.00 84.50 104 ASN A O 1
ATOM 759 N N . ARG A 1 105 ? -8.049 -11.418 -8.167 1.00 79.69 105 ARG A N 1
ATOM 760 C CA . ARG A 1 105 ? -7.917 -11.185 -9.617 1.00 79.69 105 ARG A CA 1
ATOM 761 C C . ARG A 1 105 ? -6.484 -10.909 -10.063 1.00 79.69 105 ARG A C 1
ATOM 763 O O . ARG A 1 105 ? -6.257 -10.801 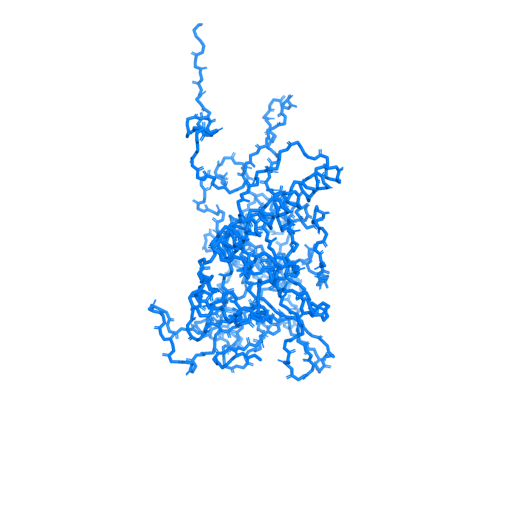-11.268 1.00 79.69 105 ARG A O 1
ATOM 770 N N . GLY A 1 106 ? -5.556 -10.763 -9.114 1.00 68.31 106 GLY A N 1
ATOM 771 C CA . GLY A 1 106 ? -4.160 -10.425 -9.358 1.00 68.31 106 GLY A CA 1
ATOM 772 C C . GLY A 1 106 ? -3.567 -11.141 -10.577 1.00 68.31 106 GLY A C 1
ATOM 773 O O . GLY A 1 106 ? -3.769 -12.329 -10.830 1.00 68.31 106 GLY A O 1
ATOM 774 N N . THR A 1 107 ? -2.871 -10.364 -11.389 1.00 62.72 107 THR A N 1
ATOM 775 C CA . THR A 1 107 ? -2.081 -10.792 -12.546 1.00 62.72 107 THR A CA 1
ATOM 776 C C . THR A 1 107 ? -0.806 -11.515 -12.105 1.00 62.72 107 THR A C 1
ATOM 778 O O . THR A 1 107 ? -0.501 -11.521 -10.918 1.00 62.72 107 THR A O 1
ATOM 781 N N . ASP A 1 108 ? -0.072 -12.118 -13.050 1.00 60.59 108 ASP A N 1
ATOM 782 C CA . ASP A 1 108 ? 1.135 -12.968 -12.894 1.00 60.59 108 ASP A CA 1
ATOM 783 C C . ASP A 1 108 ? 2.313 -12.396 -12.059 1.00 60.59 108 ASP A C 1
ATOM 785 O O . ASP A 1 108 ? 3.424 -12.933 -12.077 1.00 60.59 108 ASP A O 1
ATOM 789 N N . GLY A 1 109 ? 2.122 -11.295 -11.334 1.00 65.50 109 GLY A N 1
ATOM 790 C CA . GLY A 1 109 ? 3.059 -10.826 -10.327 1.00 65.50 109 GLY A CA 1
ATOM 791 C C . GLY A 1 109 ? 3.200 -11.833 -9.185 1.00 65.50 109 GLY A C 1
ATOM 792 O O . GLY A 1 109 ? 2.224 -12.400 -8.696 1.00 65.50 109 GLY A O 1
ATOM 793 N N . VAL A 1 110 ? 4.438 -12.030 -8.731 1.00 76.25 110 VAL A N 1
ATOM 794 C CA . VAL A 1 110 ? 4.717 -12.793 -7.512 1.00 76.25 110 VAL A CA 1
ATOM 795 C C . VAL A 1 110 ? 4.070 -12.051 -6.343 1.00 76.25 110 VAL A C 1
ATOM 797 O O . VAL A 1 110 ? 4.501 -10.955 -5.966 1.00 76.25 110 VAL A O 1
ATOM 800 N N . ARG A 1 111 ? 2.994 -12.633 -5.814 1.00 87.38 111 ARG A N 1
ATOM 801 C CA . ARG A 1 111 ? 2.309 -12.160 -4.614 1.00 87.38 111 ARG A CA 1
ATOM 802 C C . ARG A 1 111 ? 3.056 -12.656 -3.385 1.00 87.38 111 ARG A C 1
ATOM 804 O O . ARG A 1 111 ? 3.472 -13.812 -3.331 1.00 87.38 111 ARG A O 1
ATOM 811 N N . VAL A 1 112 ? 3.197 -11.782 -2.397 1.00 92.38 112 VAL A N 1
ATOM 812 C CA . VAL A 1 112 ? 3.733 -12.140 -1.084 1.00 92.38 112 VAL A CA 1
ATOM 813 C C . VAL A 1 112 ? 2.549 -12.260 -0.138 1.00 92.38 112 VAL A C 1
ATOM 815 O O . VAL A 1 112 ? 1.902 -11.262 0.171 1.00 92.38 112 VAL A O 1
ATOM 818 N N . THR A 1 113 ? 2.240 -13.485 0.283 1.00 93.56 113 THR A N 1
ATOM 819 C CA . THR A 1 113 ? 1.146 -13.736 1.226 1.00 93.56 113 THR A CA 1
ATOM 820 C C . THR A 1 113 ? 1.552 -13.289 2.621 1.00 93.56 113 THR A C 1
ATOM 822 O O . THR A 1 113 ? 2.541 -13.779 3.164 1.00 93.56 113 THR A O 1
ATOM 825 N N . LEU A 1 114 ? 0.784 -12.365 3.196 1.00 93.19 114 LEU A N 1
ATOM 826 C CA . LEU A 1 114 ? 1.018 -11.842 4.543 1.00 93.19 114 LEU A CA 1
ATOM 827 C C . LEU A 1 114 ? 0.130 -12.515 5.599 1.00 93.19 114 LEU A C 1
ATOM 829 O O . LEU A 1 114 ? 0.442 -12.458 6.783 1.00 93.19 114 LEU A O 1
ATOM 833 N N . GLY A 1 115 ? -0.985 -13.123 5.183 1.00 94.19 115 GLY A N 1
ATOM 834 C CA . GLY A 1 115 ? -2.009 -13.670 6.076 1.00 94.19 115 GLY A CA 1
ATOM 835 C C . GLY A 1 115 ? -3.045 -12.639 6.539 1.00 94.19 115 GLY A C 1
ATOM 836 O O . GLY A 1 115 ? -4.014 -13.003 7.198 1.00 94.19 115 GLY A O 1
ATOM 837 N N . CYS A 1 116 ? -2.882 -11.370 6.165 1.00 94.62 116 CYS A N 1
ATOM 838 C CA . CYS A 1 116 ? -3.785 -10.263 6.495 1.00 94.62 116 CYS A CA 1
ATOM 839 C C . CYS A 1 116 ? -4.559 -9.736 5.279 1.00 94.62 116 CYS A C 1
ATOM 841 O O . CYS A 1 116 ? -5.157 -8.662 5.322 1.00 94.62 116 CYS A O 1
ATOM 843 N N . GLU A 1 117 ? -4.566 -10.494 4.182 1.00 95.12 117 GLU A N 1
ATOM 844 C CA . GLU A 1 117 ? -5.294 -10.072 2.990 1.00 95.12 117 GLU A CA 1
ATOM 845 C C . GLU A 1 117 ? -6.803 -10.154 3.192 1.00 95.12 117 GLU A C 1
ATOM 847 O O . GLU A 1 117 ? -7.495 -9.265 2.722 1.00 95.12 117 GLU A O 1
ATOM 852 N N . GLY A 1 118 ? -7.291 -11.152 3.940 1.00 95.88 118 GLY A N 1
ATOM 853 C CA . GLY A 1 118 ? -8.705 -11.301 4.320 1.00 95.88 118 GLY A CA 1
ATOM 854 C C . GLY A 1 118 ? -8.978 -11.172 5.821 1.00 95.88 118 GLY A C 1
ATOM 855 O O . GLY A 1 118 ? -10.078 -11.486 6.273 1.00 95.88 118 GLY A O 1
ATOM 856 N N . ILE A 1 119 ? -7.975 -10.768 6.603 1.00 97.00 119 ILE A N 1
ATOM 857 C CA . ILE A 1 119 ? -8.073 -10.593 8.055 1.00 97.00 119 ILE A CA 1
ATOM 858 C C . ILE A 1 119 ? -7.452 -9.246 8.400 1.00 97.00 119 ILE A C 1
ATOM 860 O O . ILE A 1 119 ? -6.286 -9.009 8.093 1.00 97.00 119 ILE A O 1
ATOM 864 N N . HIS A 1 120 ? -8.218 -8.379 9.059 1.00 97.62 120 HIS A N 1
ATOM 865 C CA . HIS A 1 120 ? -7.740 -7.062 9.464 1.00 97.62 120 HIS A CA 1
ATOM 866 C C . HIS A 1 120 ? -6.618 -7.196 10.501 1.00 97.62 120 HIS A C 1
ATOM 868 O O . HIS A 1 120 ? -6.860 -7.734 11.585 1.00 97.62 120 HIS A O 1
ATOM 874 N N . PRO A 1 121 ? -5.398 -6.725 10.198 1.00 97.31 121 PRO A N 1
ATOM 875 C CA . PRO A 1 121 ? -4.331 -6.681 11.181 1.00 97.31 121 PRO A CA 1
ATOM 876 C C . PRO A 1 121 ? -4.578 -5.546 12.185 1.00 97.31 121 PRO A C 1
ATOM 878 O O . PRO A 1 121 ? -5.324 -4.612 11.877 1.00 97.31 121 PRO A O 1
ATOM 881 N N . PRO A 1 122 ? -3.927 -5.563 13.359 1.00 96.81 122 PRO A N 1
ATOM 882 C CA . PRO A 1 122 ? -4.040 -4.477 14.326 1.00 96.81 122 PRO A CA 1
ATOM 883 C C . PRO A 1 122 ? -3.702 -3.112 13.722 1.00 96.81 122 PRO A C 1
ATOM 885 O O . PRO A 1 122 ? -2.866 -2.995 12.816 1.00 96.81 122 PRO A O 1
ATOM 888 N N . ALA A 1 123 ? -4.333 -2.065 14.251 1.00 97.12 123 ALA A N 1
ATOM 889 C CA . ALA A 1 123 ? -3.950 -0.702 13.915 1.00 97.12 123 ALA A CA 1
ATOM 890 C C . ALA A 1 123 ? -2.466 -0.499 14.265 1.00 97.12 123 ALA A C 1
ATOM 892 O O . ALA A 1 123 ? -2.039 -0.799 15.382 1.00 97.12 123 ALA A O 1
ATOM 893 N N . THR A 1 124 ? -1.681 -0.074 13.274 1.00 97.62 124 THR A N 1
ATOM 894 C CA . THR A 1 124 ? -0.214 -0.094 13.342 1.00 97.62 124 THR A CA 1
ATOM 895 C C . THR A 1 124 ? 0.376 1.263 12.974 1.00 97.62 124 THR A C 1
ATOM 897 O O . THR A 1 124 ? 0.050 1.847 11.934 1.00 97.62 124 THR A O 1
ATOM 900 N N . TRP A 1 125 ? 1.309 1.718 13.800 1.00 97.38 125 TRP A N 1
ATOM 901 C CA . TRP A 1 125 ? 2.165 2.879 13.588 1.00 97.38 125 TRP A CA 1
ATOM 902 C C . TRP A 1 125 ? 3.633 2.454 13.610 1.00 97.38 125 TRP A C 1
ATOM 904 O O . TRP A 1 125 ? 3.945 1.322 13.956 1.00 97.38 125 TRP A O 1
ATOM 914 N N . ILE A 1 126 ? 4.544 3.341 13.228 1.00 96.75 126 ILE A N 1
ATOM 915 C CA . ILE A 1 126 ? 5.989 3.101 13.266 1.00 96.75 126 ILE A CA 1
ATOM 916 C C . ILE A 1 126 ? 6.627 4.152 14.161 1.00 96.75 126 ILE A C 1
ATOM 918 O O . ILE A 1 126 ? 6.348 5.343 14.002 1.00 96.75 126 ILE A O 1
ATOM 922 N N . ARG A 1 127 ? 7.519 3.729 15.059 1.00 95.19 127 ARG A N 1
ATOM 923 C CA . ARG A 1 127 ? 8.371 4.657 15.804 1.00 95.19 127 ARG A CA 1
ATOM 924 C C . ARG A 1 127 ? 9.534 5.110 14.904 1.00 95.19 127 ARG A C 1
ATOM 926 O O . ARG A 1 127 ? 10.319 4.258 14.490 1.00 95.19 127 ARG A O 1
ATOM 933 N N . PRO A 1 128 ? 9.662 6.396 14.526 1.00 91.94 128 PRO A N 1
ATOM 934 C CA . PRO A 1 128 ? 10.632 6.805 13.500 1.00 91.94 128 PRO A CA 1
ATOM 935 C C . PRO A 1 128 ? 12.109 6.646 13.893 1.00 91.94 128 PRO A C 1
ATOM 937 O O . PRO A 1 128 ? 12.968 6.566 13.017 1.00 91.94 128 PRO A O 1
ATOM 940 N N . ASP A 1 129 ? 12.406 6.629 15.191 1.00 91.12 129 ASP A N 1
ATOM 941 C CA . ASP A 1 129 ? 13.740 6.466 15.774 1.00 91.12 129 ASP A CA 1
ATOM 942 C C . ASP A 1 129 ? 14.192 4.997 15.802 1.00 91.12 129 ASP A C 1
ATOM 944 O O . ASP A 1 129 ? 15.316 4.699 15.399 1.00 91.12 129 ASP A O 1
ATOM 948 N N . THR A 1 130 ? 13.322 4.074 16.226 1.00 93.94 130 THR A N 1
ATOM 949 C CA . THR A 1 130 ? 13.653 2.641 16.323 1.00 93.94 130 THR A CA 1
ATOM 950 C C . THR A 1 130 ? 13.248 1.833 15.094 1.00 93.94 130 THR A C 1
ATOM 952 O O . THR A 1 130 ? 13.771 0.743 14.884 1.00 93.94 130 THR A O 1
ATOM 955 N N . LEU A 1 131 ? 12.363 2.378 14.252 1.00 95.06 131 LEU A N 1
ATOM 956 C CA . LEU A 1 131 ? 11.701 1.696 13.132 1.00 95.06 131 LEU A CA 1
ATOM 957 C C . LEU A 1 131 ? 10.853 0.490 13.559 1.00 95.06 131 LEU A C 1
ATOM 959 O O . LEU A 1 131 ? 10.482 -0.330 12.719 1.00 95.06 131 LEU A O 1
ATOM 963 N N . ASP A 1 132 ? 10.508 0.400 14.841 1.00 95.75 132 ASP A N 1
ATOM 964 C CA . ASP A 1 132 ? 9.642 -0.663 15.330 1.00 95.75 132 ASP A CA 1
ATOM 965 C C . ASP A 1 132 ? 8.179 -0.360 14.990 1.00 95.75 132 ASP A C 1
ATOM 967 O O . ASP A 1 132 ? 7.725 0.780 15.178 1.00 95.75 132 ASP A O 1
ATOM 971 N N . PRO A 1 133 ? 7.410 -1.365 14.541 1.00 96.81 133 PRO A N 1
ATOM 972 C CA . PRO A 1 133 ? 5.966 -1.254 14.499 1.00 96.81 133 PRO A CA 1
ATOM 973 C C 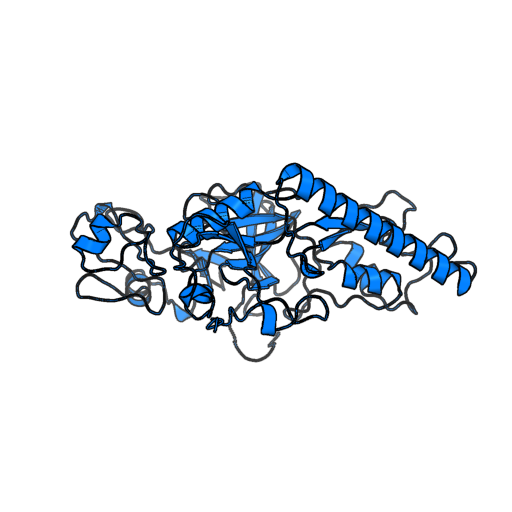. PRO A 1 133 ? 5.413 -1.198 15.926 1.00 96.81 133 PRO A C 1
ATOM 975 O O . PRO A 1 133 ? 5.771 -1.994 16.794 1.00 96.81 133 PRO A O 1
ATOM 978 N N . VAL A 1 134 ? 4.510 -0.255 16.150 1.00 95.94 134 VAL A N 1
ATOM 979 C CA . VAL A 1 134 ? 3.813 -0.024 17.409 1.00 95.94 134 VAL A CA 1
ATOM 980 C C . VAL A 1 134 ? 2.325 -0.214 17.159 1.00 95.94 134 VAL A C 1
ATOM 982 O O . VAL A 1 134 ? 1.752 0.398 16.259 1.00 95.94 134 VAL A O 1
ATOM 985 N N . THR A 1 135 ? 1.696 -1.058 17.964 1.00 96.06 135 THR A N 1
ATOM 986 C CA . THR A 1 135 ? 0.239 -1.183 18.059 1.00 96.06 135 THR A CA 1
ATOM 987 C C . THR A 1 135 ? -0.216 -0.584 19.386 1.00 96.06 135 THR A C 1
ATOM 989 O O . THR A 1 135 ? 0.610 -0.307 20.260 1.00 96.06 135 THR A O 1
ATOM 992 N N . LEU A 1 136 ? -1.524 -0.396 19.570 1.00 94.12 136 LEU A N 1
ATOM 993 C CA . LEU A 1 136 ? -2.035 -0.145 20.918 1.00 94.12 136 LEU A CA 1
ATOM 994 C C . LEU A 1 136 ? -1.648 -1.326 21.821 1.00 94.12 136 LEU A C 1
ATOM 996 O O . LEU A 1 136 ? -1.818 -2.471 21.385 1.00 94.12 136 LEU A O 1
ATOM 1000 N N . PRO A 1 137 ? -1.116 -1.084 23.032 1.00 89.81 137 PRO A N 1
ATOM 1001 C CA . PRO A 1 137 ? -0.833 -2.163 23.961 1.00 89.81 137 PRO A CA 1
ATOM 1002 C C . PRO A 1 137 ? -2.094 -2.936 24.301 1.00 89.81 137 PRO A C 1
ATOM 1004 O O . PRO A 1 137 ? -3.182 -2.361 24.413 1.00 89.81 137 PRO A O 1
ATOM 1007 N N . ASP A 1 138 ? -1.927 -4.238 24.488 1.00 90.06 138 ASP A N 1
ATOM 1008 C CA . ASP A 1 138 ? -3.008 -5.091 24.945 1.00 90.06 138 ASP A CA 1
ATOM 1009 C C . ASP A 1 138 ? -3.525 -4.567 26.288 1.00 90.06 138 ASP A C 1
ATOM 1011 O O . ASP A 1 138 ? -2.755 -4.254 27.201 1.00 90.06 138 ASP A O 1
ATOM 1015 N N . HIS A 1 139 ? -4.847 -4.477 26.412 1.00 88.62 139 HIS A N 1
ATOM 1016 C CA . HIS A 1 139 ? -5.458 -4.332 27.722 1.00 88.62 139 HIS A CA 1
ATOM 1017 C C . HIS A 1 139 ? -5.144 -5.595 28.538 1.00 88.62 139 HIS A C 1
ATOM 1019 O O . HIS A 1 139 ? -4.945 -6.669 27.968 1.00 88.62 139 HIS A O 1
ATOM 1025 N N . GLU A 1 140 ? -5.213 -5.533 29.871 1.00 88.19 140 GLU A N 1
ATOM 1026 C CA . GLU A 1 140 ? -5.084 -6.734 30.723 1.00 88.19 140 GLU A CA 1
ATOM 1027 C C . GLU A 1 140 ? -6.065 -7.856 30.325 1.00 88.19 140 GLU A C 1
ATOM 1029 O O . GLU A 1 140 ? -5.844 -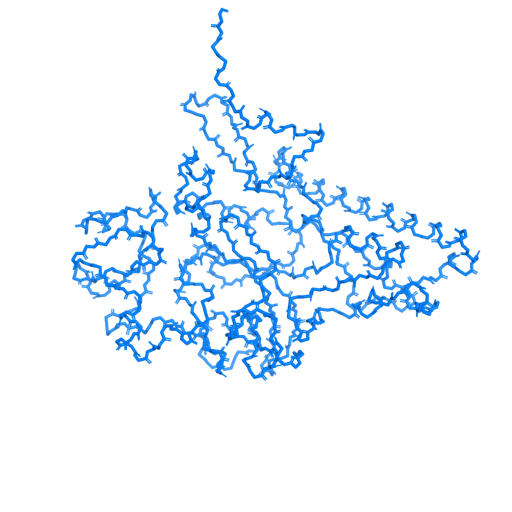9.033 30.600 1.00 88.19 140 GLU A O 1
ATOM 1034 N N . SER A 1 141 ? -7.152 -7.483 29.648 1.00 87.62 141 SER A N 1
ATOM 1035 C CA . SER A 1 141 ? -8.208 -8.377 29.174 1.00 87.62 141 SER A CA 1
ATOM 1036 C C . SER A 1 141 ? -8.022 -8.845 27.724 1.00 87.62 141 SER A C 1
ATOM 1038 O O . SER A 1 141 ? -8.797 -9.676 27.264 1.00 87.62 141 SER A O 1
ATOM 1040 N N . GLY A 1 142 ? -7.022 -8.350 26.991 1.00 91.50 142 GLY A N 1
ATOM 1041 C CA . GLY A 1 142 ? -6.705 -8.790 25.630 1.00 91.50 142 GLY A CA 1
ATOM 1042 C C . GLY A 1 142 ? -6.406 -7.657 24.638 1.00 91.50 142 GLY A C 1
ATOM 1043 O O . GLY A 1 142 ? -6.424 -6.477 24.999 1.00 91.50 142 GLY A O 1
ATOM 1044 N N . PRO A 1 143 ? -6.148 -8.011 23.367 1.00 94.69 143 PRO A N 1
ATOM 1045 C CA . PRO A 1 143 ? -5.734 -7.059 22.344 1.00 94.69 143 PRO A CA 1
ATOM 1046 C C . PRO A 1 143 ? -6.881 -6.169 21.865 1.00 94.69 143 PRO A C 1
ATOM 1048 O O . PRO A 1 143 ? -8.056 -6.552 21.891 1.00 94.69 143 PRO A O 1
ATOM 1051 N N . TRP A 1 144 ? -6.517 -4.997 21.348 1.00 96.62 144 TRP A N 1
ATOM 1052 C CA . TRP A 1 144 ? -7.424 -4.136 20.594 1.00 96.62 144 TRP A CA 1
ATOM 1053 C C . TRP A 1 144 ? -7.588 -4.656 19.169 1.00 96.62 144 TRP A C 1
ATOM 1055 O O . TRP A 1 144 ? -6.618 -4.765 18.417 1.00 96.62 144 TRP A O 1
ATOM 1065 N N . LEU A 1 145 ? -8.826 -4.953 18.784 1.00 97.19 145 LEU A N 1
ATOM 1066 C CA . LEU A 1 145 ? -9.180 -5.506 17.480 1.00 97.19 145 LEU A CA 1
ATOM 1067 C C . LEU A 1 145 ? -10.218 -4.626 16.787 1.00 97.19 145 LEU A C 1
ATOM 1069 O O . LEU A 1 145 ? -11.016 -3.964 17.445 1.00 97.19 145 LEU A O 1
ATOM 1073 N N . LEU A 1 146 ? -10.246 -4.644 15.455 1.00 98.06 146 LEU A N 1
ATOM 1074 C CA . LEU A 1 146 ? -11.297 -3.980 14.688 1.00 98.06 146 LEU A CA 1
ATOM 1075 C C . LEU A 1 146 ? -12.662 -4.616 14.987 1.00 98.06 146 LEU A C 1
ATOM 1077 O O . LEU A 1 146 ? -12.859 -5.814 14.772 1.00 98.06 146 LEU A O 1
ATOM 1081 N N . CYS A 1 147 ? -13.613 -3.810 15.455 1.00 98.12 147 CYS A N 1
ATOM 1082 C CA . CYS A 1 147 ? -14.977 -4.249 15.709 1.00 98.12 147 CYS A CA 1
ATOM 1083 C C . CYS A 1 147 ? -15.738 -4.394 14.386 1.00 98.12 147 CYS A C 1
ATOM 1085 O O . CYS A 1 147 ? -16.007 -3.405 13.706 1.00 98.12 147 CYS A O 1
ATOM 1087 N N . ARG A 1 148 ? -16.090 -5.636 14.038 1.00 97.94 148 ARG A N 1
ATOM 1088 C CA . ARG A 1 148 ? -16.928 -5.980 12.872 1.00 97.94 148 ARG A CA 1
ATOM 1089 C C . ARG A 1 148 ? -18.318 -6.487 13.273 1.00 97.94 148 ARG A C 1
ATOM 1091 O O . ARG A 1 148 ? -19.078 -6.926 12.419 1.00 97.94 148 ARG A O 1
ATOM 1098 N N . ASP A 1 149 ? -18.622 -6.483 14.570 1.00 97.62 149 ASP A N 1
ATOM 1099 C CA . ASP A 1 149 ? -19.920 -6.895 15.097 1.00 97.62 149 ASP A CA 1
ATOM 1100 C C . ASP A 1 149 ? -20.883 -5.701 15.068 1.00 97.62 149 ASP A C 1
ATOM 1102 O O . ASP A 1 149 ? -20.848 -4.815 15.927 1.00 97.62 149 ASP A O 1
ATOM 1106 N N . ASP A 1 150 ? -21.736 -5.679 14.046 1.00 98.06 150 ASP A N 1
ATOM 1107 C CA . ASP A 1 150 ? -22.733 -4.629 13.852 1.00 98.06 150 ASP A CA 1
ATOM 1108 C C . ASP A 1 150 ? -23.714 -4.531 15.022 1.00 98.06 150 ASP A C 1
ATOM 1110 O O . ASP A 1 150 ? -24.103 -3.425 15.396 1.00 98.06 150 ASP A O 1
ATOM 1114 N N . ALA A 1 151 ? -24.101 -5.661 15.623 1.00 97.06 151 ALA A N 1
ATOM 1115 C CA . ALA A 1 151 ? -25.048 -5.670 16.732 1.00 97.06 151 ALA A CA 1
ATOM 1116 C C . ALA A 1 151 ? -24.423 -5.041 17.980 1.00 97.06 151 ALA A C 1
ATOM 1118 O O . ALA A 1 151 ? -25.071 -4.245 18.665 1.00 97.06 151 ALA A O 1
ATOM 1119 N N . LEU A 1 152 ? -23.145 -5.334 18.239 1.00 96.81 152 LEU A N 1
ATOM 1120 C CA . LEU A 1 152 ? -22.401 -4.724 19.334 1.00 96.81 152 LEU A CA 1
ATOM 1121 C C . LEU A 1 152 ? -22.281 -3.202 19.144 1.00 96.81 152 LEU A C 1
ATOM 1123 O O . LEU A 1 152 ? -22.598 -2.451 20.069 1.00 96.81 152 LEU A O 1
ATOM 1127 N N . LEU A 1 153 ? -21.909 -2.740 17.945 1.00 97.81 153 LEU A N 1
ATOM 1128 C CA . LEU A 1 153 ? -21.808 -1.308 17.625 1.00 97.81 153 LEU A CA 1
ATOM 1129 C C . LEU A 1 153 ? -23.160 -0.594 17.760 1.00 97.81 153 LEU A C 1
ATOM 1131 O O . LEU A 1 153 ? -23.257 0.433 18.432 1.00 97.81 153 LEU A O 1
ATOM 1135 N N . GLN A 1 154 ? -24.226 -1.169 17.203 1.00 97.50 154 GLN A N 1
ATOM 1136 C CA . GLN A 1 154 ? -25.574 -0.605 17.290 1.00 97.50 154 GLN A CA 1
ATOM 1137 C C . GLN A 1 154 ? -26.091 -0.558 18.732 1.00 97.50 154 GLN A C 1
ATOM 1139 O O . GLN A 1 154 ? -26.700 0.436 19.128 1.00 97.50 154 GLN A O 1
ATOM 1144 N N . SER A 1 155 ? -25.805 -1.581 19.548 1.00 96.50 155 SER A N 1
ATOM 1145 C CA . SER A 1 155 ? -26.162 -1.589 20.978 1.00 96.50 155 SER A CA 1
ATOM 1146 C C . SER A 1 155 ? -25.455 -0.477 21.763 1.00 96.50 155 SER A C 1
ATOM 1148 O O . SER A 1 155 ? -25.959 0.002 22.779 1.00 96.50 155 SER A O 1
ATOM 1150 N N . ALA A 1 156 ? -24.294 -0.038 21.272 1.00 97.25 156 ALA A N 1
ATOM 1151 C CA . ALA A 1 156 ? -23.536 1.086 21.795 1.00 97.25 156 ALA A CA 1
ATOM 1152 C C . ALA A 1 156 ? -23.944 2.440 21.191 1.00 97.25 156 ALA A C 1
ATOM 1154 O O . ALA A 1 156 ? -23.331 3.449 21.531 1.00 97.25 156 ALA A O 1
ATOM 1155 N N . GLY A 1 157 ? -24.957 2.489 20.317 1.00 97.31 157 GLY A N 1
ATOM 1156 C CA . GLY A 1 157 ? -25.371 3.715 19.630 1.00 97.31 157 GLY A CA 1
ATOM 1157 C C . GLY A 1 157 ? -24.363 4.204 18.586 1.00 97.31 157 GLY A C 1
ATOM 1158 O O . GLY A 1 157 ? -24.320 5.400 18.303 1.00 97.31 157 GLY A O 1
ATOM 1159 N N . LEU A 1 158 ? -23.533 3.305 18.052 1.00 98.06 158 LEU A N 1
ATOM 1160 C CA . LEU A 1 158 ? -22.529 3.591 17.029 1.00 98.06 158 LEU A CA 1
ATOM 1161 C C . LEU A 1 158 ? -22.964 3.019 15.666 1.00 98.06 158 LEU A C 1
ATOM 1163 O O . LEU A 1 158 ? -23.726 2.047 15.618 1.00 98.06 158 LEU A O 1
ATOM 1167 N N . PRO A 1 159 ? -22.497 3.595 14.543 1.00 97.88 159 PRO A N 1
ATOM 1168 C CA . PRO A 1 159 ? -22.758 3.052 13.215 1.00 97.88 159 PRO A CA 1
ATOM 1169 C C . PRO A 1 159 ? -22.240 1.619 13.069 1.00 97.88 159 PRO A C 1
ATOM 1171 O O . PRO A 1 159 ? -21.129 1.307 13.495 1.00 97.88 159 PRO A O 1
ATOM 1174 N N . ALA A 1 160 ? -23.029 0.770 12.413 1.00 98.06 160 ALA A N 1
ATOM 1175 C CA . ALA A 1 160 ? -22.617 -0.581 12.050 1.00 98.06 160 ALA A CA 1
ATOM 1176 C C . ALA A 1 160 ? -21.418 -0.560 11.087 1.00 98.06 160 ALA A C 1
ATOM 1178 O O . ALA A 1 160 ? -21.306 0.318 10.223 1.00 98.06 160 ALA A O 1
ATOM 1179 N N . TYR A 1 161 ? -20.540 -1.551 11.216 1.00 98.12 161 TYR A N 1
ATOM 1180 C CA . TYR A 1 161 ? -19.360 -1.715 10.379 1.00 98.12 161 TYR A CA 1
ATOM 1181 C C . TYR A 1 161 ? -19.760 -1.960 8.923 1.00 98.12 161 TYR A C 1
ATOM 1183 O O . TYR A 1 161 ? -19.267 -1.274 8.026 1.00 98.12 161 TYR A O 1
ATOM 1191 N N . ALA A 1 162 ? -20.684 -2.896 8.684 1.00 96.62 162 ALA A N 1
ATOM 1192 C CA . ALA A 1 162 ? -21.039 -3.326 7.333 1.00 96.62 162 ALA A CA 1
ATOM 1193 C C . ALA A 1 162 ? -21.847 -2.289 6.538 1.00 96.62 162 ALA A C 1
ATOM 1195 O O . ALA A 1 162 ? -21.934 -2.397 5.321 1.00 96.62 162 ALA A O 1
ATOM 1196 N N . SER A 1 163 ? -22.423 -1.279 7.196 1.00 94.94 163 SER A N 1
ATOM 1197 C CA . SER A 1 163 ? -23.268 -0.260 6.558 1.00 94.94 163 SER A CA 1
ATOM 1198 C C . SER A 1 163 ? -22.729 1.165 6.708 1.00 94.94 163 SER A C 1
ATOM 1200 O O . SER A 1 163 ? -23.470 2.126 6.509 1.00 94.94 163 SER A O 1
ATOM 1202 N N . SER A 1 164 ? -21.469 1.330 7.111 1.00 95.50 164 SER A N 1
ATOM 1203 C CA . SER A 1 164 ? -20.818 2.637 7.214 1.00 95.50 164 SER A CA 1
ATOM 1204 C C . SER A 1 164 ? -19.350 2.559 6.793 1.00 95.50 164 SER A C 1
ATOM 1206 O O . SER A 1 164 ? -18.819 1.476 6.555 1.00 95.50 164 SER A O 1
ATOM 1208 N N . LEU A 1 165 ? -18.687 3.712 6.691 1.00 95.62 165 LEU A N 1
ATOM 1209 C CA . LEU A 1 165 ? -17.230 3.807 6.523 1.00 95.62 165 LEU A CA 1
ATOM 1210 C C . LEU A 1 165 ? -16.498 3.973 7.861 1.00 95.62 165 LEU A C 1
ATOM 1212 O O . LEU A 1 165 ? -15.269 4.013 7.893 1.00 95.62 165 LEU A O 1
ATOM 1216 N N . HIS A 1 166 ? -17.235 4.073 8.967 1.00 97.44 166 HIS A N 1
ATOM 1217 C CA . HIS A 1 166 ? -16.657 4.314 10.280 1.00 97.44 166 HIS A CA 1
ATOM 1218 C C . HIS A 1 166 ? -16.092 3.019 10.852 1.00 97.44 166 HIS A C 1
ATOM 1220 O O . HIS A 1 166 ? -16.689 1.949 10.731 1.00 97.44 166 HIS A O 1
ATOM 1226 N N . ARG A 1 167 ? -14.908 3.115 11.453 1.00 98.12 167 ARG A N 1
ATOM 1227 C CA . ARG A 1 167 ? -14.212 1.978 12.058 1.00 98.12 167 ARG A CA 1
ATOM 1228 C C . ARG A 1 167 ? -13.942 2.256 13.520 1.00 98.12 167 ARG A C 1
ATOM 1230 O O . ARG A 1 167 ? -13.548 3.366 13.870 1.00 98.12 167 ARG A O 1
ATOM 1237 N N . TYR A 1 168 ? -14.107 1.223 14.336 1.00 98.56 168 TYR A N 1
ATOM 1238 C CA . TYR A 1 168 ? -13.902 1.283 15.775 1.00 98.56 168 TYR A CA 1
ATOM 1239 C C . TYR A 1 168 ? -13.046 0.100 16.220 1.00 98.56 168 TYR A C 1
ATOM 1241 O O . TYR A 1 168 ? -13.274 -1.021 15.761 1.00 98.56 168 TYR A O 1
ATOM 1249 N N . LEU A 1 169 ? -12.082 0.323 17.113 1.00 98.38 169 LEU A N 1
ATOM 1250 C CA . LEU A 1 169 ? -11.452 -0.771 17.852 1.00 98.38 169 LEU A CA 1
ATOM 1251 C C . LEU A 1 169 ? -12.283 -1.128 19.078 1.00 98.38 169 LEU A C 1
ATOM 1253 O O . LEU A 1 169 ? -12.951 -0.276 19.662 1.00 98.38 169 LEU A O 1
ATOM 1257 N N . VAL A 1 170 ? -12.188 -2.391 19.468 1.00 97.94 170 VAL A N 1
ATOM 1258 C CA . VAL A 1 170 ? -12.800 -2.973 20.655 1.00 97.94 170 VAL A CA 1
ATOM 1259 C C . VAL A 1 170 ? -11.800 -3.912 21.326 1.00 97.94 170 VAL A C 1
ATOM 1261 O O . VAL A 1 170 ? -10.967 -4.515 20.647 1.00 97.94 170 VAL A O 1
ATOM 1264 N N . CYS A 1 171 ? -11.877 -4.058 22.647 1.00 96.62 171 CYS A N 1
ATOM 1265 C CA . CYS A 1 171 ? -11.137 -5.083 23.383 1.00 96.62 171 CYS A CA 1
ATOM 1266 C C . CYS A 1 171 ? -12.130 -6.163 23.846 1.00 96.62 171 CYS A C 1
ATOM 1268 O O . CYS A 1 171 ? -12.834 -5.953 24.839 1.00 96.62 171 CYS A O 1
ATOM 1270 N N . PRO A 1 172 ? -12.220 -7.322 23.160 1.00 94.75 172 PRO A N 1
ATOM 1271 C CA . PRO A 1 172 ? -13.267 -8.308 23.435 1.00 94.75 172 PRO A CA 1
ATOM 1272 C C . PRO A 1 172 ? -13.292 -8.825 24.877 1.00 94.75 172 PRO A C 1
ATOM 1274 O O . PRO A 1 172 ? -14.361 -9.126 25.402 1.00 94.75 172 PRO A O 1
ATOM 1277 N N . GLY A 1 173 ? -12.137 -8.910 25.546 1.00 94.00 173 GLY A N 1
ATOM 1278 C CA . GLY A 1 173 ? -12.075 -9.428 26.914 1.00 94.00 173 GLY A CA 1
ATOM 1279 C C . GLY A 1 173 ? -12.680 -8.514 27.979 1.00 94.00 173 GLY A C 1
ATOM 1280 O O . GLY A 1 173 ? -12.909 -8.971 29.094 1.00 94.00 173 GLY A O 1
ATOM 1281 N N . LEU A 1 174 ? -12.978 -7.253 27.648 1.00 92.50 174 LEU A N 1
ATOM 1282 C CA . LEU A 1 174 ? -13.731 -6.344 28.519 1.00 92.50 174 LEU A CA 1
ATOM 1283 C C . LEU A 1 174 ? -15.257 -6.547 28.433 1.00 92.50 174 LEU A C 1
ATOM 1285 O O . LEU A 1 174 ? -15.997 -5.970 29.231 1.00 92.50 174 LEU A O 1
ATOM 1289 N N . GLY A 1 175 ? -15.744 -7.364 27.492 1.00 92.44 175 GLY A N 1
ATOM 1290 C CA . GLY A 1 175 ? -17.173 -7.616 27.297 1.00 92.44 175 GLY A CA 1
ATOM 1291 C C . GLY A 1 175 ? -17.957 -6.344 26.958 1.00 92.44 175 GLY A C 1
ATOM 1292 O O . GLY A 1 175 ? -17.460 -5.464 26.262 1.00 92.44 175 GLY A O 1
ATOM 1293 N N . GLU A 1 176 ? -19.185 -6.217 27.468 1.00 90.00 176 GLU A N 1
ATOM 1294 C CA . GLU A 1 176 ? -20.046 -5.052 27.200 1.00 90.00 176 GLU A CA 1
ATOM 1295 C C . GLU A 1 176 ? -19.494 -3.733 27.767 1.00 90.00 176 GLU A C 1
ATOM 1297 O O . GLU A 1 176 ? -19.865 -2.664 27.292 1.00 90.00 176 GLU A O 1
ATOM 1302 N N . ALA A 1 177 ? -18.588 -3.778 28.747 1.00 88.56 177 ALA A N 1
ATOM 1303 C CA . ALA A 1 177 ? -17.975 -2.581 29.324 1.00 88.56 177 ALA A CA 1
ATOM 1304 C C . ALA A 1 177 ? -16.826 -2.013 28.469 1.00 88.56 177 ALA A C 1
ATOM 1306 O O . ALA A 1 177 ? -16.232 -1.002 28.838 1.00 88.56 177 ALA A O 1
ATOM 1307 N N . THR A 1 178 ? -16.491 -2.657 27.348 1.00 91.25 178 THR A N 1
ATOM 1308 C CA . THR A 1 178 ? -15.416 -2.208 26.462 1.00 91.25 178 THR A CA 1
ATOM 1309 C C . THR A 1 178 ? -15.702 -0.801 25.908 1.00 91.25 178 THR A C 1
ATOM 1311 O O . THR A 1 178 ? -16.797 -0.555 25.384 1.00 91.25 178 THR A O 1
ATOM 1314 N N . PRO A 1 179 ? -14.754 0.146 26.026 1.00 96.12 179 PRO A N 1
ATOM 1315 C CA . PRO A 1 179 ? -14.844 1.397 25.294 1.00 96.12 179 PRO A CA 1
ATOM 1316 C C . PRO A 1 179 ? -14.467 1.163 23.825 1.00 96.12 179 PRO A C 1
ATOM 1318 O O . PRO A 1 179 ? -13.660 0.289 23.501 1.00 96.12 179 PRO A O 1
ATOM 1321 N N . PHE A 1 180 ? -15.047 1.959 22.932 1.00 98.12 180 PHE A N 1
ATOM 1322 C CA . PHE A 1 180 ? -14.762 1.917 21.500 1.00 98.12 180 PHE A CA 1
ATOM 1323 C C . PHE A 1 180 ? -13.781 3.020 21.114 1.00 98.12 180 PHE A C 1
ATOM 1325 O O . PHE A 1 180 ? -13.958 4.173 21.501 1.00 98.12 180 PHE A O 1
ATOM 1332 N N . ILE A 1 181 ? -12.780 2.695 20.299 1.00 98.00 181 ILE A N 1
ATOM 1333 C CA . ILE A 1 181 ? -11.811 3.691 19.818 1.00 98.00 181 ILE A CA 1
ATOM 1334 C C . ILE A 1 181 ? -12.104 3.996 18.346 1.00 98.00 181 ILE A C 1
ATOM 1336 O O . ILE A 1 181 ? -11.862 3.123 17.508 1.00 98.00 181 ILE A O 1
ATOM 1340 N N . PRO A 1 182 ? -12.630 5.185 17.996 1.00 98.12 182 PRO A N 1
ATOM 1341 C CA . PRO A 1 182 ? -12.854 5.560 16.607 1.00 98.12 182 PRO A CA 1
ATOM 1342 C C . PRO A 1 182 ? -11.519 5.685 15.860 1.00 98.12 182 PRO A C 1
ATOM 1344 O O . PRO A 1 182 ? -10.584 6.319 16.342 1.00 98.12 182 PRO A O 1
ATOM 1347 N N . LEU A 1 183 ? -11.435 5.091 14.667 1.00 97.31 183 LEU A N 1
ATOM 1348 C CA . LEU A 1 183 ? -10.230 5.119 13.824 1.00 97.31 183 LEU A CA 1
ATOM 1349 C C . LEU A 1 183 ? -10.334 6.058 12.619 1.00 97.31 183 LEU A C 1
ATOM 1351 O O . LEU A 1 183 ? -9.318 6.430 12.037 1.00 97.31 183 LEU A O 1
ATOM 1355 N N . THR A 1 184 ? -11.550 6.402 12.201 1.00 95.94 184 THR A N 1
ATOM 1356 C CA . THR A 1 184 ? -11.792 7.343 11.099 1.00 95.94 184 THR A CA 1
ATOM 1357 C C . THR A 1 184 ? -12.147 8.713 11.654 1.00 95.94 184 THR A C 1
ATO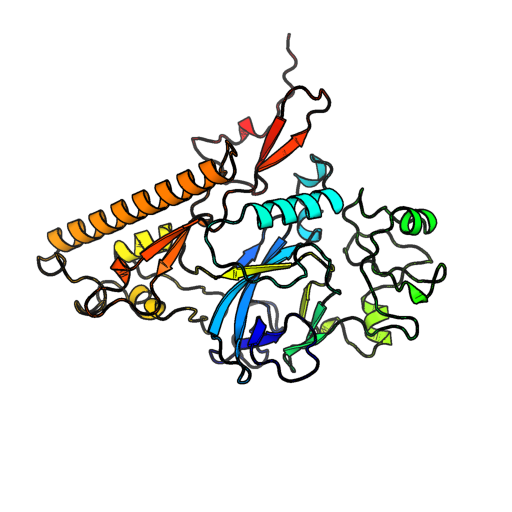M 1359 O O . THR A 1 184 ? -12.929 8.783 12.600 1.00 95.94 184 THR A O 1
ATOM 1362 N N . ASP A 1 185 ? -11.637 9.775 11.033 1.00 91.88 185 ASP A N 1
ATOM 1363 C CA . ASP A 1 185 ? -11.685 11.143 11.569 1.00 91.88 185 ASP A CA 1
ATOM 1364 C C . ASP A 1 185 ? -13.116 11.607 11.924 1.00 91.88 185 ASP A C 1
ATOM 1366 O O . ASP A 1 185 ? -13.342 12.116 13.023 1.00 91.88 185 ASP A O 1
ATOM 1370 N N . ASP A 1 186 ? -14.093 11.307 11.059 1.00 93.56 186 ASP A N 1
ATOM 1371 C CA . ASP A 1 186 ? -15.508 11.688 11.214 1.00 93.56 186 ASP A CA 1
ATOM 1372 C C . ASP A 1 186 ? -16.388 10.612 11.884 1.00 93.56 186 ASP A C 1
ATOM 1374 O O . ASP A 1 186 ? -17.615 10.656 11.785 1.00 93.56 186 ASP A O 1
ATOM 1378 N N . ALA A 1 187 ? -15.798 9.601 12.532 1.00 96.69 187 ALA A N 1
ATOM 1379 C CA . ALA A 1 187 ? -16.580 8.591 13.249 1.00 96.69 187 ALA A CA 1
ATOM 1380 C C . ALA A 1 187 ? -17.426 9.228 14.366 1.00 96.69 187 ALA A C 1
ATOM 1382 O O . ALA A 1 187 ? -16.865 9.935 15.209 1.00 96.69 187 ALA A O 1
ATOM 1383 N N . PRO A 1 188 ? -18.745 8.946 14.433 1.00 97.62 188 PRO A N 1
ATOM 1384 C CA . PRO A 1 188 ? -19.587 9.364 15.547 1.00 97.62 188 PRO A CA 1
ATOM 1385 C C . PRO A 1 188 ? -19.028 8.920 16.899 1.00 97.62 188 PRO A C 1
ATOM 1387 O O . PRO A 1 188 ? -18.520 7.803 17.037 1.00 97.62 188 PRO A O 1
ATOM 1390 N N . ARG A 1 189 ? -19.150 9.805 17.891 1.00 97.88 189 ARG A N 1
ATOM 1391 C CA . ARG A 1 189 ? -18.602 9.657 19.246 1.00 97.88 189 ARG A CA 1
ATOM 1392 C C . ARG A 1 189 ? -19.715 9.798 20.275 1.00 97.88 189 ARG A C 1
ATOM 1394 O O . ARG A 1 189 ? -20.663 10.553 20.060 1.00 97.88 189 ARG A O 1
ATOM 1401 N N . ASN A 1 190 ? -19.606 9.077 21.384 1.00 97.69 190 ASN A N 1
ATOM 1402 C CA . ASN A 1 190 ? -20.539 9.144 22.507 1.00 97.69 190 ASN A CA 1
ATOM 1403 C C . ASN A 1 190 ? -19.835 8.778 23.831 1.00 97.69 190 ASN A C 1
ATOM 1405 O O . ASN A 1 190 ? -18.616 8.642 23.881 1.00 97.69 190 ASN A O 1
ATOM 1409 N N . GLU A 1 191 ? -20.593 8.609 24.915 1.00 97.50 191 GLU A N 1
ATOM 1410 C CA . GLU A 1 191 ? -20.053 8.287 26.249 1.00 97.50 191 GLU A CA 1
ATOM 1411 C C . GLU A 1 191 ? -19.304 6.940 26.318 1.00 97.50 191 GLU A C 1
ATOM 1413 O O . GLU A 1 191 ? -18.570 6.696 27.271 1.00 97.50 191 GLU A O 1
ATOM 1418 N N . ARG A 1 192 ? -19.465 6.063 25.315 1.00 97.38 192 ARG A N 1
ATOM 1419 C CA . ARG A 1 192 ? -18.777 4.764 25.209 1.00 97.38 192 ARG A CA 1
ATOM 1420 C C . ARG A 1 192 ? -17.530 4.812 24.326 1.00 97.38 192 ARG A C 1
ATOM 1422 O O . ARG A 1 192 ? -16.932 3.763 24.092 1.00 97.38 192 ARG A O 1
ATOM 1429 N N . THR A 1 193 ? -17.152 5.979 23.807 1.00 97.94 193 THR A N 1
ATOM 1430 C CA . THR A 1 193 ? -15.966 6.130 22.953 1.00 97.94 193 THR A CA 1
ATOM 1431 C C . THR A 1 193 ? -14.804 6.799 23.679 1.00 97.94 193 THR A C 1
ATOM 1433 O O . THR A 1 193 ? -15.015 7.669 24.520 1.00 97.94 193 THR A O 1
ATOM 1436 N N . THR A 1 194 ? -13.577 6.421 23.327 1.00 97.00 194 THR A N 1
ATOM 1437 C CA . THR A 1 194 ? -12.330 7.033 23.814 1.00 97.00 194 THR A CA 1
ATOM 1438 C C . THR A 1 194 ? -11.439 7.363 22.627 1.00 97.00 194 THR A C 1
ATOM 1440 O O . THR A 1 194 ? -11.343 6.557 21.704 1.00 97.00 194 THR A O 1
ATOM 1443 N N . GLU A 1 195 ? -10.792 8.528 22.623 1.00 96.38 195 GLU A N 1
ATOM 1444 C CA . GLU A 1 195 ? -9.918 8.913 21.514 1.00 96.38 195 GLU A CA 1
ATOM 1445 C C . GLU A 1 195 ? -8.719 7.973 21.390 1.00 96.38 195 GLU A C 1
ATOM 1447 O O . GLU A 1 195 ? -8.164 7.492 22.379 1.00 96.38 195 GLU A O 1
ATOM 1452 N N . VAL A 1 196 ? -8.264 7.759 20.153 1.00 95.38 196 VAL A N 1
ATOM 1453 C CA . VAL A 1 196 ? -7.042 6.983 19.901 1.00 95.38 196 VAL A CA 1
ATOM 1454 C C . VAL A 1 196 ? -5.819 7.628 20.557 1.00 95.38 196 VAL A C 1
ATOM 1456 O O . VAL A 1 196 ? -4.951 6.914 21.049 1.00 95.38 196 VAL A O 1
ATOM 1459 N N . ALA A 1 197 ? -5.775 8.965 20.608 1.00 94.88 197 ALA A N 1
ATOM 1460 C CA . ALA A 1 197 ? -4.714 9.713 21.272 1.00 94.88 197 ALA A CA 1
ATOM 1461 C C . ALA A 1 197 ? -4.697 9.430 22.780 1.00 94.88 197 ALA A C 1
ATOM 1463 O O . ALA A 1 197 ? -3.660 9.031 23.296 1.00 94.88 197 ALA A O 1
ATOM 1464 N N . ASP A 1 198 ? -5.849 9.510 23.452 1.00 95.44 198 ASP A N 1
ATOM 1465 C CA . ASP A 1 198 ? -5.961 9.216 24.887 1.00 95.44 198 ASP A CA 1
ATOM 1466 C C . ASP A 1 198 ? -5.561 7.762 25.197 1.00 95.44 198 ASP A C 1
ATOM 1468 O O . ASP A 1 198 ? -4.848 7.490 26.165 1.00 95.44 198 ASP A O 1
ATOM 1472 N N . ALA A 1 199 ? -5.979 6.813 24.347 1.00 93.62 199 ALA A N 1
ATOM 1473 C CA . ALA A 1 199 ? -5.611 5.404 24.481 1.00 93.62 199 ALA A CA 1
ATOM 1474 C C . ALA A 1 199 ? -4.098 5.171 24.304 1.00 93.62 199 ALA A C 1
ATOM 1476 O O . ALA A 1 199 ? -3.516 4.338 24.999 1.00 93.62 199 ALA A O 1
ATOM 1477 N N . MET A 1 200 ? -3.449 5.911 23.399 1.00 94.75 200 MET A N 1
ATOM 1478 C CA . MET A 1 200 ? -1.994 5.885 23.215 1.00 94.75 200 MET A CA 1
ATOM 1479 C C . MET A 1 200 ? -1.247 6.547 24.373 1.00 94.75 200 MET A C 1
ATOM 1481 O O . MET A 1 200 ? -0.282 5.974 24.879 1.00 94.75 200 MET A O 1
ATOM 1485 N N . GLU A 1 201 ? -1.700 7.711 24.829 1.00 94.38 201 GLU A N 1
ATOM 1486 C CA . GLU A 1 201 ? -1.082 8.446 25.932 1.00 94.38 201 GLU A CA 1
ATOM 1487 C C . GLU A 1 201 ? -1.149 7.647 27.238 1.00 94.38 201 GLU A C 1
ATOM 1489 O O . GLU A 1 201 ? -0.145 7.534 27.944 1.00 94.38 201 GLU A O 1
ATOM 1494 N N . GLY A 1 202 ? -2.285 6.996 27.519 1.00 91.94 202 GLY A N 1
ATOM 1495 C CA . GLY A 1 202 ? -2.430 6.073 28.651 1.00 91.94 202 GLY A CA 1
ATOM 1496 C C . GLY A 1 202 ? -1.475 4.872 28.588 1.00 91.94 202 GLY A C 1
ATOM 1497 O O . GLY A 1 202 ? -1.110 4.307 29.618 1.00 91.94 202 GLY A O 1
ATOM 1498 N N . ALA A 1 203 ? -1.020 4.527 27.385 1.00 90.50 203 ALA A N 1
ATOM 1499 C CA . ALA A 1 203 ? -0.019 3.507 27.099 1.00 90.50 203 ALA A CA 1
ATOM 1500 C C . ALA A 1 203 ? 1.433 4.037 27.092 1.00 90.50 203 ALA A C 1
ATOM 1502 O O . ALA A 1 203 ? 2.365 3.270 26.840 1.00 90.50 203 ALA A O 1
ATOM 1503 N N . GLY A 1 204 ? 1.649 5.331 27.354 1.00 94.50 204 GLY A N 1
ATOM 1504 C CA . GLY A 1 204 ? 2.968 5.966 27.293 1.00 94.50 204 GLY A CA 1
ATOM 1505 C C . GLY A 1 204 ? 3.492 6.174 25.868 1.00 94.50 204 GLY A C 1
ATOM 1506 O O . GLY A 1 204 ? 4.704 6.259 25.665 1.00 94.50 204 GLY A O 1
ATOM 1507 N N . LEU A 1 205 ? 2.599 6.223 24.879 1.00 94.69 205 LEU A N 1
ATOM 1508 C CA . LEU A 1 205 ? 2.914 6.488 23.479 1.00 94.69 205 LEU A CA 1
ATOM 1509 C C . LEU A 1 205 ? 2.459 7.905 23.113 1.00 94.69 205 LEU A C 1
ATOM 1511 O O . LEU A 1 205 ? 1.309 8.260 23.340 1.00 94.69 205 LEU A O 1
ATOM 1515 N N . ASP A 1 206 ? 3.345 8.700 22.512 1.00 95.12 206 ASP A N 1
ATOM 1516 C CA . ASP A 1 206 ? 2.982 10.013 21.967 1.00 95.12 206 ASP A CA 1
ATOM 1517 C C . ASP A 1 206 ? 2.508 9.854 20.510 1.00 95.12 206 ASP A C 1
ATOM 1519 O O . ASP A 1 206 ? 3.349 9.610 19.634 1.00 95.12 206 ASP A O 1
ATOM 1523 N N . PRO A 1 207 ? 1.202 10.005 20.210 1.00 93.31 207 PRO A N 1
ATOM 1524 C CA . PRO A 1 207 ? 0.673 9.849 18.856 1.00 93.31 207 PRO A CA 1
ATOM 1525 C C . PRO A 1 207 ? 1.324 10.796 17.840 1.00 93.31 207 PRO A C 1
ATOM 1527 O O . PRO A 1 207 ? 1.481 10.419 16.679 1.00 93.31 207 PRO A O 1
ATOM 1530 N N . ALA A 1 208 ? 1.741 12.000 18.251 1.00 92.69 208 ALA A N 1
ATOM 1531 C CA . ALA A 1 208 ? 2.354 12.983 17.357 1.00 92.69 208 ALA A CA 1
ATOM 1532 C C . ALA A 1 208 ? 3.779 12.590 16.929 1.00 92.69 208 ALA A C 1
ATOM 1534 O O . ALA A 1 208 ? 4.270 13.050 15.896 1.00 92.69 208 ALA A O 1
ATOM 1535 N N . SER A 1 209 ? 4.433 11.723 17.705 1.00 92.62 209 SER A N 1
ATOM 1536 C CA . SER A 1 209 ? 5.771 11.197 17.417 1.00 92.62 209 SER A CA 1
ATOM 1537 C C . SER A 1 209 ? 5.768 9.972 16.494 1.00 92.62 209 SER A C 1
ATOM 1539 O O . SER A 1 209 ? 6.821 9.574 15.992 1.00 92.62 209 SER A O 1
ATOM 1541 N N . LEU A 1 210 ? 4.601 9.362 16.266 1.00 94.50 210 LEU A N 1
ATOM 1542 C CA . LEU A 1 210 ? 4.458 8.107 15.536 1.00 94.50 210 LEU A CA 1
ATOM 1543 C C . LEU A 1 210 ? 4.080 8.330 14.065 1.00 94.50 210 LEU A C 1
ATOM 1545 O O . LEU A 1 210 ? 3.305 9.215 13.712 1.00 94.50 210 LEU A O 1
ATOM 1549 N N . LEU A 1 211 ? 4.588 7.465 13.187 1.00 94.75 211 LEU A N 1
ATOM 1550 C CA . LEU A 1 211 ? 4.269 7.469 11.761 1.00 94.75 211 LEU A CA 1
ATOM 1551 C C . LEU A 1 211 ? 3.114 6.493 11.468 1.00 94.75 211 LEU A C 1
ATOM 1553 O O . LEU A 1 211 ? 3.283 5.288 11.661 1.00 94.75 211 LEU A O 1
ATOM 1557 N N . PRO A 1 212 ? 1.945 6.951 10.981 1.00 95.81 212 PRO A N 1
ATOM 1558 C CA . PRO A 1 212 ? 0.820 6.061 10.693 1.00 95.81 212 PRO A CA 1
ATOM 1559 C C . PRO A 1 212 ? 1.079 5.162 9.475 1.00 95.81 212 PRO A C 1
ATOM 1561 O O . PRO A 1 212 ? 1.034 5.624 8.332 1.00 95.81 212 PRO A O 1
ATOM 1564 N N . LEU A 1 213 ? 1.267 3.859 9.713 1.00 96.88 213 LEU A N 1
ATOM 1565 C CA . LEU A 1 213 ? 1.353 2.838 8.663 1.00 96.88 213 LEU A CA 1
ATOM 1566 C C . LEU A 1 213 ? -0.045 2.368 8.255 1.00 96.88 213 LEU A C 1
ATOM 1568 O O . LEU A 1 213 ? -0.507 2.666 7.154 1.00 96.88 213 LEU A O 1
ATOM 1572 N N . ASN A 1 214 ? -0.745 1.713 9.178 1.00 97.75 214 ASN A N 1
ATOM 1573 C CA . ASN A 1 214 ? -2.101 1.207 9.000 1.00 97.75 214 ASN A CA 1
ATOM 1574 C C . ASN A 1 214 ? -2.980 1.597 10.204 1.00 97.75 214 ASN A C 1
ATOM 1576 O O . ASN A 1 214 ? -3.405 0.728 10.968 1.00 97.75 214 ASN A O 1
ATOM 1580 N N . PRO A 1 215 ? -3.234 2.901 10.421 1.00 97.12 215 PRO A N 1
ATOM 1581 C CA . PRO A 1 215 ? -3.913 3.386 11.628 1.00 97.12 215 PRO A CA 1
ATOM 1582 C C . PRO A 1 215 ? -5.389 2.970 11.698 1.00 97.12 215 PRO A C 1
ATOM 1584 O O . PRO A 1 215 ? -5.978 2.958 12.769 1.00 97.12 215 PRO A O 1
ATOM 1587 N N . VAL A 1 216 ? -5.987 2.611 10.559 1.00 97.25 216 VAL A N 1
ATOM 1588 C CA . VAL A 1 216 ? -7.409 2.261 10.412 1.00 97.25 216 VAL A CA 1
ATOM 1589 C C . VAL A 1 216 ? -7.658 0.756 10.331 1.00 97.25 216 VAL A C 1
ATOM 1591 O O . VAL A 1 216 ? -8.749 0.336 9.935 1.00 97.25 216 VAL A O 1
ATOM 1594 N N . SER A 1 217 ? -6.651 -0.060 10.677 1.00 97.62 217 SER A N 1
ATOM 1595 C CA . SER A 1 217 ? -6.745 -1.527 10.673 1.00 97.62 217 SER A CA 1
ATOM 1596 C C . SER A 1 217 ? -7.270 -2.063 9.325 1.00 97.62 217 SER A C 1
ATOM 1598 O O . SER A 1 217 ? -8.131 -2.934 9.248 1.00 97.62 217 SER A O 1
ATOM 1600 N N . GLY A 1 218 ? -6.809 -1.481 8.216 1.00 97.69 218 GLY A N 1
ATOM 1601 C CA . GLY A 1 218 ? -7.166 -1.915 6.868 1.00 97.69 218 GLY A CA 1
ATOM 1602 C C . GLY A 1 218 ? -6.529 -3.237 6.484 1.00 97.69 218 GLY A C 1
ATOM 1603 O O . GLY A 1 218 ? -5.462 -3.587 6.989 1.00 97.69 218 GLY A O 1
ATOM 1604 N N . LEU A 1 219 ? -7.181 -3.959 5.572 1.00 97.81 219 LEU A N 1
ATOM 1605 C CA . LEU A 1 219 ? -6.573 -5.113 4.915 1.00 97.81 219 LEU A CA 1
ATOM 1606 C C . LEU A 1 219 ? -5.270 -4.688 4.229 1.00 97.81 219 LEU A C 1
ATOM 1608 O O . LEU A 1 219 ? -5.152 -3.563 3.732 1.00 97.81 219 LEU A O 1
ATOM 1612 N N . LEU A 1 220 ? -4.287 -5.584 4.219 1.00 97.56 220 LEU A N 1
ATOM 1613 C CA . LEU A 1 220 ? -2.999 -5.338 3.575 1.00 97.56 220 LEU A CA 1
ATOM 1614 C C . LEU A 1 220 ? -2.786 -6.354 2.467 1.00 97.56 220 LEU A C 1
ATOM 1616 O O . LEU A 1 220 ? -3.202 -7.498 2.591 1.00 97.56 220 LEU A O 1
ATOM 1620 N N . ALA A 1 221 ? -2.085 -5.966 1.413 1.00 96.00 221 ALA A N 1
ATOM 1621 C CA . ALA A 1 221 ? -1.600 -6.897 0.408 1.00 96.00 221 ALA A CA 1
ATOM 1622 C C . ALA A 1 221 ? -0.206 -6.497 -0.061 1.00 96.00 221 ALA A C 1
ATOM 1624 O O . ALA A 1 221 ? 0.130 -5.316 -0.108 1.00 96.00 221 ALA A O 1
ATOM 1625 N N . CYS A 1 222 ? 0.601 -7.491 -0.428 1.00 95.12 222 CYS A N 1
ATOM 1626 C CA . CYS A 1 222 ? 1.952 -7.275 -0.923 1.00 95.12 222 CYS A CA 1
ATOM 1627 C C . CYS A 1 222 ? 2.157 -7.929 -2.281 1.00 95.12 222 CYS A C 1
ATOM 1629 O O . CYS A 1 222 ? 1.848 -9.105 -2.498 1.00 95.12 222 CYS A O 1
ATOM 1631 N N . ARG A 1 223 ? 2.778 -7.177 -3.182 1.00 93.50 223 ARG A N 1
ATOM 1632 C CA . ARG A 1 223 ? 3.206 -7.665 -4.494 1.00 93.50 223 ARG A CA 1
ATOM 1633 C C . ARG A 1 223 ? 4.576 -7.122 -4.845 1.00 93.50 223 ARG A C 1
ATOM 1635 O O . ARG A 1 223 ? 4.987 -6.090 -4.321 1.00 93.50 223 ARG A O 1
ATOM 1642 N N . ARG A 1 224 ? 5.282 -7.803 -5.747 1.00 92.75 224 ARG A N 1
ATOM 1643 C CA . ARG A 1 224 ? 6.566 -7.316 -6.264 1.00 92.75 224 ARG A CA 1
ATOM 1644 C C . ARG A 1 224 ? 6.421 -5.915 -6.864 1.00 92.75 224 ARG A C 1
ATOM 1646 O O . ARG A 1 224 ? 5.509 -5.657 -7.647 1.00 92.75 224 ARG A O 1
ATOM 1653 N N . TYR A 1 225 ? 7.362 -5.033 -6.538 1.00 91.88 225 TYR A N 1
ATOM 1654 C CA . TYR A 1 225 ? 7.399 -3.689 -7.091 1.00 91.88 225 TYR A CA 1
ATOM 1655 C C . TYR A 1 225 ? 7.987 -3.658 -8.501 1.00 91.88 225 TYR A C 1
ATOM 1657 O O . TYR A 1 225 ? 9.070 -4.188 -8.768 1.00 91.88 225 TYR A O 1
ATOM 1665 N N . HIS A 1 226 ? 7.287 -2.976 -9.407 1.00 91.06 226 HIS A N 1
ATOM 1666 C CA . HIS A 1 226 ? 7.744 -2.714 -10.766 1.00 91.06 226 HIS A CA 1
ATOM 1667 C C . HIS A 1 226 ? 7.851 -1.201 -10.999 1.00 91.06 226 HIS A C 1
ATOM 1669 O O . HIS A 1 226 ? 6.881 -0.551 -11.394 1.00 91.06 226 HIS A O 1
ATOM 1675 N N . PRO A 1 227 ? 9.038 -0.617 -10.763 1.00 87.81 227 PRO A N 1
ATOM 1676 C CA . PRO A 1 227 ? 9.178 0.828 -10.611 1.00 87.81 227 PRO A CA 1
ATOM 1677 C C . PRO A 1 227 ? 8.975 1.615 -11.903 1.00 87.81 227 PRO A C 1
ATOM 1679 O O . PRO A 1 227 ? 8.665 2.801 -11.844 1.00 87.81 227 PRO A O 1
ATOM 1682 N N . ILE A 1 228 ? 9.147 0.991 -13.071 1.00 90.94 228 ILE A N 1
ATOM 1683 C CA . ILE A 1 228 ? 9.174 1.695 -14.353 1.00 90.94 228 ILE A CA 1
ATOM 1684 C C . ILE A 1 228 ? 7.773 1.673 -14.987 1.00 90.94 228 ILE A C 1
ATOM 1686 O O . ILE A 1 228 ? 7.320 0.601 -15.393 1.00 90.94 228 ILE A O 1
ATOM 1690 N N . PRO A 1 229 ? 7.079 2.819 -15.131 1.00 91.56 229 PRO A N 1
ATOM 1691 C CA . PRO A 1 229 ? 5.861 2.899 -15.936 1.00 91.56 229 PRO A CA 1
ATOM 1692 C C . PRO A 1 229 ? 6.145 2.558 -17.401 1.00 91.56 229 PRO A C 1
ATOM 1694 O O . PRO A 1 229 ? 7.208 2.916 -17.919 1.00 91.56 229 PRO A O 1
ATOM 1697 N N . ILE A 1 230 ? 5.192 1.937 -18.104 1.00 94.19 230 ILE A N 1
ATOM 1698 C CA . ILE A 1 230 ? 5.374 1.552 -19.514 1.00 94.19 230 ILE A CA 1
ATOM 1699 C C . ILE A 1 230 ? 5.775 2.735 -20.409 1.00 94.19 230 ILE A C 1
ATOM 1701 O O . ILE A 1 230 ? 6.695 2.613 -21.222 1.00 94.19 230 ILE A O 1
ATOM 1705 N N . LEU A 1 231 ? 5.165 3.911 -20.215 1.00 93.44 231 LEU A N 1
ATOM 1706 C CA . LEU A 1 231 ? 5.502 5.119 -20.974 1.00 93.44 231 LEU A CA 1
ATOM 1707 C C . LEU A 1 231 ? 6.878 5.679 -20.600 1.00 93.44 231 LEU A C 1
ATOM 1709 O O . LEU A 1 231 ? 7.610 6.143 -21.476 1.00 93.44 231 LEU A O 1
ATOM 1713 N N . GLY A 1 232 ? 7.266 5.579 -19.326 1.00 91.06 232 GLY A N 1
ATOM 1714 C CA . GLY A 1 232 ? 8.607 5.939 -18.865 1.00 91.06 232 GLY A CA 1
ATOM 1715 C C . GLY A 1 232 ? 9.680 5.073 -19.527 1.00 91.06 232 GLY A C 1
ATOM 1716 O O . GLY A 1 232 ? 10.671 5.590 -20.043 1.00 91.06 232 GLY A O 1
ATOM 1717 N N . PHE A 1 233 ? 9.442 3.762 -19.614 1.00 92.31 233 PHE A N 1
ATOM 1718 C CA . PHE A 1 233 ? 10.333 2.842 -20.318 1.00 92.31 233 PHE A CA 1
ATOM 1719 C C . PHE A 1 233 ? 10.391 3.122 -21.825 1.00 92.31 233 PHE A C 1
ATOM 1721 O O . PHE A 1 233 ? 11.474 3.196 -22.406 1.00 92.31 233 PHE A O 1
ATOM 1728 N N . ALA A 1 234 ? 9.240 3.351 -22.466 1.00 93.94 234 ALA A N 1
ATOM 1729 C CA . ALA A 1 234 ? 9.176 3.706 -23.883 1.00 93.94 234 ALA A CA 1
ATOM 1730 C C . ALA A 1 234 ? 9.936 5.012 -24.190 1.00 93.94 234 ALA A C 1
ATOM 1732 O O . ALA A 1 234 ? 10.596 5.125 -25.230 1.00 93.94 234 ALA A O 1
ATOM 1733 N N . ALA A 1 235 ? 9.885 5.995 -23.288 1.00 91.44 235 ALA A N 1
ATOM 1734 C CA . ALA A 1 235 ? 10.670 7.219 -23.394 1.00 91.44 235 ALA A CA 1
ATOM 1735 C C . ALA A 1 235 ? 12.180 6.949 -23.244 1.00 91.44 235 ALA A C 1
ATOM 1737 O O . ALA A 1 235 ? 12.969 7.486 -24.028 1.00 91.44 235 ALA A O 1
ATOM 1738 N N . ALA A 1 236 ? 12.573 6.062 -22.324 1.00 88.88 236 ALA A N 1
ATOM 1739 C CA . ALA A 1 236 ? 13.964 5.648 -22.129 1.00 88.88 236 ALA A CA 1
ATOM 1740 C C . ALA A 1 236 ? 14.544 4.920 -23.352 1.00 88.88 236 ALA A C 1
ATOM 1742 O O . ALA A 1 236 ? 15.642 5.243 -23.816 1.00 88.88 236 ALA A O 1
ATOM 1743 N N . ILE A 1 237 ? 13.764 4.029 -23.972 1.00 90.75 237 ILE A N 1
ATOM 1744 C CA . ILE A 1 237 ? 14.086 3.439 -25.282 1.00 90.75 237 ILE A CA 1
ATOM 1745 C C . ILE A 1 237 ? 14.290 4.540 -26.339 1.00 90.75 237 ILE A C 1
ATOM 1747 O O . ILE A 1 237 ? 15.182 4.455 -27.183 1.00 90.75 237 ILE A O 1
ATOM 1751 N N . GLY A 1 238 ? 13.506 5.620 -26.275 1.00 89.31 238 GLY A N 1
ATOM 1752 C CA . GLY A 1 238 ? 13.656 6.803 -27.127 1.00 89.31 238 GLY A CA 1
ATOM 1753 C C . GLY A 1 238 ? 14.906 7.649 -26.851 1.00 89.31 238 GLY A C 1
ATOM 1754 O O . GLY A 1 238 ? 15.254 8.485 -27.677 1.00 89.31 238 GLY A O 1
ATOM 1755 N N . GLY A 1 239 ? 15.617 7.407 -25.746 1.00 85.25 239 GLY A N 1
ATOM 1756 C CA . GLY A 1 239 ? 16.813 8.151 -25.339 1.00 85.25 239 GLY A CA 1
ATOM 1757 C C . GLY A 1 239 ? 16.560 9.271 -24.327 1.00 85.25 239 GLY A C 1
ATOM 1758 O O . GLY A 1 239 ? 17.491 9.996 -23.982 1.00 85.25 239 GLY A O 1
ATOM 1759 N N . ARG A 1 240 ? 15.328 9.418 -23.828 1.00 86.31 240 ARG A N 1
ATOM 1760 C CA . ARG A 1 240 ? 15.050 10.316 -22.704 1.00 86.31 240 ARG A CA 1
ATOM 1761 C C . ARG A 1 240 ? 15.598 9.685 -21.422 1.00 86.31 240 ARG A C 1
ATOM 1763 O O . ARG A 1 240 ? 15.393 8.497 -21.204 1.00 86.31 240 ARG A O 1
ATOM 1770 N N . ALA A 1 241 ? 16.268 10.461 -20.574 1.00 81.56 241 ALA A N 1
ATOM 1771 C CA . ALA A 1 241 ? 16.617 9.978 -19.240 1.00 81.56 241 ALA A CA 1
ATOM 1772 C C . ALA A 1 241 ? 15.330 9.655 -18.467 1.00 81.56 241 ALA A C 1
ATOM 1774 O O . ALA A 1 241 ? 14.351 10.400 -18.544 1.00 81.56 241 ALA A O 1
ATOM 1775 N N . TRP A 1 242 ? 15.318 8.530 -17.762 1.00 79.56 242 TRP A N 1
ATOM 1776 C CA . TRP A 1 242 ? 14.212 8.192 -16.883 1.00 79.56 242 TRP A CA 1
ATOM 1777 C C . TRP A 1 242 ? 14.443 8.830 -15.517 1.00 79.56 242 TRP A C 1
ATOM 1779 O O . TRP A 1 242 ? 15.407 8.502 -14.817 1.00 79.56 242 TRP A O 1
ATOM 1789 N N . ASP A 1 243 ? 13.544 9.742 -15.161 1.00 70.00 243 ASP A N 1
ATOM 1790 C CA . ASP A 1 243 ? 13.473 10.318 -13.829 1.00 70.00 243 ASP A CA 1
ATOM 1791 C C . ASP A 1 243 ? 13.006 9.197 -12.885 1.00 70.00 243 ASP A C 1
ATOM 1793 O O . ASP A 1 243 ? 11.900 8.673 -13.027 1.00 70.00 243 ASP A O 1
ATOM 1797 N N . GLN A 1 244 ? 13.896 8.748 -11.993 1.00 69.38 244 GLN A N 1
ATOM 1798 C CA . GLN A 1 244 ? 13.620 7.684 -11.017 1.00 69.38 244 GLN A CA 1
ATOM 1799 C C . GLN A 1 244 ? 12.466 8.095 -10.077 1.00 69.38 244 GLN A C 1
ATOM 1801 O O . GLN A 1 244 ? 11.900 9.179 -10.193 1.00 69.38 244 GLN A O 1
ATOM 1806 N N . ILE A 1 245 ? 12.109 7.257 -9.103 1.00 64.38 245 ILE A N 1
ATOM 1807 C CA . ILE A 1 245 ? 11.157 7.658 -8.056 1.00 64.38 245 ILE A CA 1
ATOM 1808 C C . ILE A 1 245 ? 11.799 8.798 -7.253 1.00 64.38 245 ILE A C 1
ATOM 1810 O O . ILE A 1 245 ? 12.705 8.571 -6.454 1.00 64.38 245 ILE A O 1
ATOM 1814 N N . MET A 1 246 ? 11.363 10.033 -7.500 1.00 55.09 246 MET A N 1
ATOM 1815 C CA . MET A 1 246 ? 11.932 11.247 -6.898 1.00 55.09 246 MET A CA 1
ATOM 1816 C C . MET A 1 246 ? 11.224 11.646 -5.593 1.00 55.09 246 MET A C 1
ATOM 1818 O O . MET A 1 246 ? 11.140 12.831 -5.273 1.00 55.09 246 MET A O 1
ATOM 1822 N N . GLN A 1 247 ? 10.697 10.685 -4.831 1.00 55.94 247 GLN A N 1
ATOM 1823 C CA . GLN A 1 247 ? 10.156 10.981 -3.505 1.00 55.94 247 GLN A CA 1
ATOM 1824 C C . GLN A 1 247 ? 11.285 11.035 -2.478 1.00 55.94 247 GLN A C 1
ATOM 1826 O O . GLN A 1 247 ? 11.807 10.008 -2.055 1.00 55.94 247 GLN A O 1
ATOM 1831 N N . GLY A 1 248 ? 11.665 12.256 -2.099 1.00 51.12 248 GLY A N 1
ATOM 1832 C CA . GLY A 1 248 ? 12.760 12.503 -1.166 1.00 51.12 248 GLY A CA 1
ATOM 1833 C C . GLY A 1 248 ? 14.138 12.454 -1.833 1.00 51.12 248 GLY A C 1
ATOM 1834 O O . GLY A 1 248 ? 14.378 11.745 -2.810 1.00 51.12 248 GLY A O 1
ATOM 1835 N N . ARG A 1 249 ? 15.078 13.247 -1.314 1.00 56.34 249 ARG A N 1
ATOM 1836 C CA . ARG A 1 249 ? 16.510 13.049 -1.574 1.00 56.34 249 ARG A CA 1
ATOM 1837 C C . ARG A 1 249 ? 17.097 12.343 -0.348 1.00 56.34 249 ARG A C 1
ATOM 1839 O O . ARG A 1 249 ? 16.898 12.869 0.744 1.00 56.34 249 ARG A O 1
ATOM 1846 N N . PRO A 1 250 ? 17.838 11.230 -0.511 1.00 60.19 250 PRO A N 1
ATOM 1847 C CA . PRO A 1 250 ? 18.308 10.631 -1.769 1.00 60.19 250 PRO A CA 1
ATOM 1848 C C . PRO A 1 250 ? 17.295 9.683 -2.439 1.00 60.19 250 PRO A C 1
ATOM 1850 O O . PRO A 1 250 ? 16.502 9.035 -1.766 1.00 60.19 250 PRO A O 1
ATOM 1853 N N . ALA A 1 251 ? 17.374 9.561 -3.771 1.00 65.44 251 ALA A N 1
ATOM 1854 C CA . ALA A 1 251 ? 16.515 8.667 -4.552 1.00 65.44 251 ALA A CA 1
ATOM 1855 C C . ALA A 1 251 ? 16.725 7.191 -4.170 1.00 65.44 251 ALA A C 1
ATOM 1857 O O . ALA A 1 251 ? 17.863 6.706 -4.112 1.00 65.44 251 ALA A O 1
ATOM 1858 N N . VAL A 1 252 ? 15.627 6.460 -3.972 1.00 64.50 252 VAL A N 1
ATOM 1859 C CA . VAL A 1 252 ? 15.666 5.021 -3.696 1.00 64.50 252 VAL A CA 1
ATOM 1860 C C . VAL A 1 252 ? 15.995 4.266 -4.986 1.00 64.50 252 VAL A C 1
ATOM 1862 O O . VAL A 1 252 ? 15.205 4.208 -5.929 1.00 64.50 252 VAL A O 1
ATOM 1865 N N . ARG A 1 253 ? 17.187 3.664 -5.043 1.00 72.56 253 ARG A N 1
ATOM 1866 C CA . ARG A 1 253 ? 17.611 2.825 -6.174 1.00 72.56 253 ARG A CA 1
ATOM 1867 C C . ARG A 1 253 ? 17.026 1.424 -6.033 1.00 72.56 253 ARG A C 1
ATOM 1869 O O . ARG A 1 253 ? 17.678 0.531 -5.503 1.00 72.56 253 ARG A O 1
ATOM 1876 N N . ALA A 1 254 ? 15.806 1.247 -6.526 1.00 66.50 254 ALA A N 1
ATOM 1877 C CA . ALA A 1 254 ? 15.063 -0.001 -6.368 1.00 66.50 254 ALA A CA 1
ATOM 1878 C C . ALA A 1 254 ? 15.520 -1.157 -7.289 1.00 66.50 254 ALA A C 1
ATOM 1880 O O . ALA A 1 254 ? 15.037 -2.270 -7.144 1.00 66.50 254 ALA A O 1
ATOM 1881 N N . PHE A 1 255 ? 16.413 -0.942 -8.265 1.00 72.19 255 PHE A N 1
ATOM 1882 C CA . PHE A 1 255 ? 16.847 -2.023 -9.167 1.00 72.19 255 PHE A CA 1
ATOM 1883 C C . PHE A 1 255 ? 18.174 -1.727 -9.880 1.00 72.19 255 PHE A C 1
ATOM 1885 O O . PHE A 1 255 ? 18.554 -0.568 -10.077 1.00 72.19 255 PHE A O 1
ATOM 1892 N N . ALA A 1 256 ? 18.861 -2.788 -10.319 1.00 66.19 256 ALA A N 1
ATOM 1893 C CA . ALA A 1 256 ? 20.187 -2.726 -10.944 1.00 66.19 256 ALA A CA 1
ATOM 1894 C C . ALA A 1 256 ? 20.219 -1.880 -12.237 1.00 66.19 256 ALA A C 1
ATOM 1896 O O . ALA A 1 256 ? 21.138 -1.086 -12.451 1.00 66.19 256 ALA A O 1
ATOM 1897 N N . GLY A 1 257 ? 19.173 -1.974 -13.066 1.00 64.75 257 GLY A N 1
ATOM 1898 C CA . GLY A 1 257 ? 19.043 -1.237 -14.331 1.00 64.75 257 GLY A CA 1
ATOM 1899 C C . GLY A 1 257 ? 18.832 0.280 -14.201 1.00 64.75 257 GLY A C 1
ATOM 1900 O O . GLY A 1 257 ? 18.904 0.997 -15.203 1.00 64.75 257 GLY A O 1
ATOM 1901 N N . ALA A 1 258 ? 18.608 0.800 -12.989 1.00 71.81 258 ALA A N 1
ATOM 1902 C CA . ALA A 1 258 ? 18.281 2.209 -12.773 1.00 71.81 258 ALA A CA 1
ATOM 1903 C C . ALA A 1 258 ? 19.406 3.154 -13.231 1.00 71.81 258 ALA A C 1
ATOM 1905 O O . ALA A 1 258 ? 19.129 4.257 -13.704 1.00 71.81 258 ALA A O 1
ATOM 1906 N N . ARG A 1 259 ? 20.674 2.714 -13.144 1.00 68.19 259 ARG A N 1
ATOM 1907 C CA . ARG A 1 259 ? 21.837 3.494 -13.604 1.00 68.19 259 ARG A CA 1
ATOM 1908 C C . ARG A 1 259 ? 21.794 3.742 -15.108 1.00 68.19 259 ARG A C 1
ATOM 1910 O O . ARG A 1 259 ? 21.908 4.894 -15.521 1.00 68.19 259 ARG A O 1
ATOM 1917 N N . VAL A 1 260 ? 21.568 2.691 -15.899 1.00 68.06 260 VAL A N 1
ATOM 1918 C CA . VAL A 1 260 ? 21.532 2.788 -17.365 1.00 68.06 260 VAL A CA 1
ATOM 1919 C C . VAL A 1 260 ? 20.418 3.735 -17.804 1.00 68.06 260 VAL A C 1
ATOM 1921 O O . VAL A 1 260 ? 20.657 4.651 -18.586 1.00 68.06 260 VAL A O 1
ATOM 1924 N N . MET A 1 261 ? 19.224 3.584 -17.230 1.00 68.88 261 MET A N 1
ATOM 1925 C CA . MET A 1 261 ? 18.064 4.411 -17.577 1.00 68.88 261 MET A CA 1
ATOM 1926 C C . MET A 1 261 ? 18.177 5.872 -17.118 1.00 68.88 261 MET A C 1
ATOM 1928 O O . MET A 1 261 ? 17.609 6.754 -17.757 1.00 68.88 261 MET A O 1
ATOM 1932 N N . SER A 1 262 ? 18.917 6.143 -16.039 1.00 66.19 262 SER A N 1
ATOM 1933 C CA . SER A 1 262 ? 19.139 7.510 -15.537 1.00 66.19 262 SER A CA 1
ATOM 1934 C C . SER A 1 262 ? 20.194 8.304 -16.312 1.00 66.19 262 SER A C 1
ATOM 1936 O O . SER A 1 262 ? 20.343 9.507 -16.102 1.00 66.19 262 SER A O 1
ATOM 1938 N N . SER A 1 263 ? 20.950 7.653 -17.200 1.00 60.56 263 SER A N 1
ATOM 1939 C CA . SER A 1 263 ? 21.946 8.336 -18.021 1.00 60.56 263 SER A CA 1
ATOM 1940 C C . SER A 1 263 ? 21.302 8.909 -19.286 1.00 60.56 263 SER A C 1
ATOM 1942 O O . SER A 1 263 ? 20.558 8.228 -19.987 1.00 60.56 263 SER A O 1
ATOM 1944 N N . SER A 1 264 ? 21.560 10.190 -19.574 1.00 58.91 264 SER A N 1
ATOM 1945 C CA . SER A 1 264 ? 21.112 10.814 -20.828 1.00 58.91 264 SER A CA 1
ATOM 1946 C C . SER A 1 264 ? 21.704 10.070 -22.028 1.00 58.91 264 SER A C 1
ATOM 1948 O O . SER A 1 264 ? 22.850 9.624 -21.963 1.00 58.91 264 SER A O 1
ATOM 1950 N N . ALA A 1 265 ? 20.959 9.976 -23.133 1.00 57.44 265 ALA A N 1
ATOM 1951 C CA . ALA A 1 265 ? 21.387 9.298 -24.359 1.00 57.44 265 ALA A CA 1
ATOM 1952 C C . ALA A 1 265 ? 22.747 9.757 -24.912 1.00 57.44 265 ALA A C 1
ATOM 1954 O O . ALA A 1 265 ? 23.421 8.962 -25.561 1.00 57.44 265 ALA A O 1
ATOM 1955 N N . ASP A 1 266 ? 23.179 10.986 -24.615 1.00 54.88 266 ASP A N 1
ATOM 1956 C CA . ASP A 1 266 ? 24.502 11.498 -25.006 1.00 54.88 266 ASP A CA 1
ATOM 1957 C C . ASP A 1 266 ? 25.659 10.915 -24.170 1.00 54.88 266 ASP A C 1
ATOM 1959 O O . ASP A 1 266 ? 26.826 11.071 -24.523 1.00 54.88 266 ASP A O 1
ATOM 1963 N N . ARG A 1 267 ? 25.347 10.239 -23.058 1.00 53.91 267 ARG A N 1
ATOM 1964 C CA . ARG A 1 267 ? 26.297 9.603 -22.131 1.00 53.91 267 ARG A CA 1
ATOM 1965 C C . ARG A 1 267 ? 26.104 8.096 -21.982 1.00 53.91 267 ARG A C 1
ATOM 1967 O O . ARG A 1 267 ? 26.922 7.472 -21.310 1.00 53.91 267 ARG A O 1
ATOM 1974 N N . ILE A 1 268 ? 25.071 7.507 -22.594 1.00 54.69 268 ILE A N 1
ATOM 1975 C CA . ILE A 1 268 ? 24.957 6.047 -22.695 1.00 54.69 268 ILE A CA 1
ATOM 1976 C C . ILE A 1 268 ? 26.094 5.589 -23.607 1.00 54.69 268 ILE A C 1
ATOM 1978 O O . ILE A 1 268 ? 26.005 5.669 -24.834 1.00 54.69 268 ILE A O 1
ATOM 1982 N N . VAL A 1 269 ? 27.192 5.148 -22.996 1.00 52.50 269 VAL A N 1
ATOM 1983 C CA . VAL A 1 269 ? 28.288 4.495 -23.708 1.00 52.50 269 VAL A CA 1
ATOM 1984 C C . VAL A 1 269 ? 27.674 3.331 -24.503 1.00 52.50 269 VAL A C 1
ATOM 1986 O O . VAL A 1 269 ? 26.839 2.609 -23.951 1.00 52.50 269 VAL A O 1
ATOM 1989 N N . PRO A 1 270 ? 28.059 3.108 -25.777 1.00 51.53 270 PRO A N 1
ATOM 1990 C CA . PRO A 1 270 ? 27.525 2.032 -26.626 1.00 51.53 270 PRO A CA 1
ATOM 1991 C C . PRO A 1 270 ? 27.568 0.614 -26.022 1.00 51.53 270 PRO A C 1
ATOM 1993 O O . PRO A 1 270 ? 27.009 -0.311 -26.603 1.00 51.53 270 PRO A O 1
ATOM 1996 N N . ALA A 1 271 ? 28.239 0.430 -24.883 1.00 50.88 271 ALA A N 1
ATOM 1997 C CA . ALA A 1 271 ? 28.328 -0.823 -24.151 1.00 50.88 271 ALA A CA 1
ATOM 1998 C C . ALA A 1 271 ? 27.089 -1.144 -23.287 1.00 50.88 271 ALA A C 1
ATOM 2000 O O . ALA A 1 271 ? 26.794 -2.321 -23.105 1.00 50.88 271 ALA A O 1
ATOM 2001 N N . ASP A 1 272 ? 26.320 -0.155 -22.811 1.00 59.62 272 ASP A N 1
ATOM 2002 C CA . ASP A 1 272 ? 25.456 -0.392 -21.636 1.00 59.62 272 ASP A CA 1
ATOM 2003 C C . ASP A 1 272 ? 23.952 -0.551 -21.931 1.00 59.62 272 ASP A C 1
ATOM 2005 O O . ASP A 1 272 ? 23.178 -0.873 -21.029 1.00 59.62 272 ASP A O 1
ATOM 2009 N N . GLY A 1 273 ? 23.488 -0.380 -23.178 1.00 61.44 273 GLY A N 1
ATOM 2010 C CA . GLY A 1 273 ? 22.044 -0.502 -23.448 1.00 61.44 273 GLY A CA 1
ATOM 2011 C C . GLY A 1 273 ? 21.556 -0.647 -24.890 1.00 61.44 273 GLY A C 1
ATOM 2012 O O . GLY A 1 273 ? 20.367 -0.897 -25.073 1.00 61.44 273 GLY A O 1
ATOM 2013 N N . ARG A 1 274 ? 22.414 -0.500 -25.910 1.00 66.62 274 ARG A N 1
ATOM 2014 C CA . ARG A 1 274 ? 22.026 -0.584 -27.334 1.00 66.62 274 ARG A CA 1
ATOM 2015 C C . ARG A 1 274 ? 23.159 -1.193 -28.152 1.00 66.62 274 ARG A C 1
ATOM 2017 O O . ARG A 1 274 ? 24.193 -0.543 -28.284 1.00 66.62 274 ARG A O 1
ATOM 2024 N N . ILE A 1 275 ? 22.995 -2.400 -28.692 1.00 67.12 275 ILE A N 1
ATOM 2025 C CA . ILE A 1 275 ? 24.133 -3.165 -29.250 1.00 67.12 275 ILE A CA 1
ATOM 2026 C C . ILE A 1 275 ? 23.984 -3.493 -30.738 1.00 67.12 275 ILE A C 1
ATOM 2028 O O . ILE A 1 275 ? 25.002 -3.585 -31.422 1.00 67.12 275 ILE A O 1
ATOM 2032 N N . PHE A 1 276 ? 22.763 -3.653 -31.254 1.00 73.44 276 PHE A N 1
ATOM 2033 C CA . PHE A 1 276 ? 22.570 -4.265 -32.570 1.00 73.44 276 PHE A CA 1
ATOM 2034 C C . PHE A 1 276 ? 22.763 -3.264 -33.709 1.00 73.44 276 PHE A C 1
ATOM 2036 O O . PHE A 1 276 ? 23.836 -3.196 -34.297 1.00 73.44 276 PHE A O 1
ATOM 2043 N N . THR A 1 277 ? 21.748 -2.453 -34.000 1.00 79.25 277 THR A N 1
ATOM 2044 C CA . THR A 1 277 ? 21.789 -1.499 -35.118 1.00 79.25 277 THR A CA 1
ATOM 2045 C C . THR A 1 277 ? 22.216 -0.105 -34.670 1.00 79.25 277 THR A C 1
ATOM 2047 O O . THR A 1 277 ? 22.516 0.750 -35.495 1.00 79.25 277 THR A O 1
ATOM 2050 N N . SER A 1 278 ? 22.298 0.173 -33.365 1.00 75.81 278 SER A N 1
ATOM 2051 C CA . SER A 1 278 ? 22.728 1.484 -32.853 1.00 75.81 278 SER A CA 1
ATOM 2052 C C . SER A 1 278 ? 24.098 1.943 -33.364 1.00 75.81 278 SER A C 1
ATOM 2054 O O . SER A 1 278 ? 24.338 3.151 -33.458 1.00 75.81 278 SER A O 1
ATOM 2056 N N . ARG A 1 279 ? 24.978 0.993 -33.703 1.00 79.00 279 ARG A N 1
ATOM 2057 C CA . ARG A 1 279 ? 26.319 1.237 -34.248 1.00 79.00 279 ARG A CA 1
ATOM 2058 C C . ARG A 1 279 ? 26.287 1.822 -35.663 1.00 79.00 279 ARG A C 1
ATOM 2060 O O . ARG A 1 279 ? 27.203 2.553 -36.021 1.00 79.00 279 ARG A O 1
ATOM 2067 N N . ASP A 1 280 ? 25.191 1.631 -36.396 1.00 84.50 280 ASP A N 1
ATOM 2068 C CA . ASP A 1 280 ? 24.980 2.143 -37.759 1.00 84.50 280 ASP A CA 1
ATOM 2069 C C . ASP A 1 280 ? 24.489 3.607 -37.773 1.00 84.50 280 ASP A C 1
ATOM 2071 O O . ASP A 1 280 ? 23.898 4.106 -38.735 1.00 84.50 280 ASP A O 1
ATOM 2075 N N . GLY A 1 281 ? 24.686 4.326 -36.665 1.00 87.25 281 GLY A N 1
ATOM 2076 C CA . GLY A 1 281 ? 24.340 5.733 -36.526 1.00 87.25 281 GLY A CA 1
ATOM 2077 C C . GLY A 1 281 ? 22.863 5.982 -36.205 1.00 87.25 281 GLY A C 1
ATOM 2078 O O . GLY A 1 281 ? 22.205 5.251 -35.466 1.00 87.25 281 GLY A O 1
ATOM 2079 N N . ARG A 1 282 ? 22.325 7.109 -36.690 1.00 87.44 282 ARG A N 1
ATOM 2080 C CA . ARG A 1 282 ? 20.973 7.576 -36.319 1.00 87.44 282 ARG A CA 1
ATOM 2081 C C . ARG A 1 282 ? 19.864 6.640 -36.807 1.00 87.44 282 ARG A C 1
ATOM 2083 O O . ARG A 1 282 ? 18.937 6.385 -36.045 1.00 87.44 282 ARG A O 1
ATOM 2090 N N . GLY A 1 283 ? 19.977 6.128 -38.033 1.00 89.62 283 GLY A N 1
ATOM 2091 C CA . GLY A 1 283 ? 18.974 5.238 -38.627 1.00 89.62 283 GLY A CA 1
ATOM 2092 C C . GLY A 1 283 ? 18.853 3.923 -37.863 1.00 89.62 283 GLY A C 1
ATOM 2093 O O . GLY A 1 283 ? 17.756 3.533 -37.472 1.00 89.62 283 GLY A O 1
ATOM 2094 N N . GLY A 1 284 ? 19.984 3.295 -37.546 1.00 89.00 284 GLY A N 1
ATOM 2095 C CA . GLY A 1 284 ? 19.976 2.058 -36.779 1.00 89.00 284 GLY A CA 1
ATOM 2096 C C . GLY A 1 284 ? 19.514 2.237 -35.326 1.00 89.00 284 GLY A C 1
ATOM 2097 O O . GLY A 1 284 ? 18.789 1.385 -34.815 1.00 89.00 284 GLY A O 1
ATOM 2098 N N . ARG A 1 285 ? 19.794 3.382 -34.681 1.00 85.88 285 ARG A N 1
ATOM 2099 C CA . ARG A 1 285 ? 19.193 3.720 -33.371 1.00 85.88 285 ARG A CA 1
ATOM 2100 C C . ARG A 1 285 ? 17.672 3.871 -33.430 1.00 85.88 285 ARG A C 1
ATOM 2102 O O . ARG A 1 285 ? 16.996 3.470 -32.486 1.00 85.88 285 ARG A O 1
ATOM 2109 N N . LEU A 1 286 ? 17.141 4.463 -34.501 1.00 90.75 286 LEU A N 1
ATOM 2110 C CA . LEU A 1 286 ? 15.697 4.597 -34.703 1.00 90.75 286 LEU A CA 1
ATOM 2111 C C . LEU A 1 286 ? 15.042 3.226 -34.907 1.00 90.75 286 LEU A C 1
ATOM 2113 O O . LEU A 1 286 ? 14.022 2.951 -34.280 1.00 90.75 286 LEU A O 1
ATOM 2117 N N . ALA A 1 287 ? 15.647 2.369 -35.734 1.00 91.94 287 ALA A N 1
ATOM 2118 C CA . ALA A 1 287 ? 15.157 1.017 -35.989 1.00 91.94 287 ALA A CA 1
ATOM 2119 C C . ALA A 1 287 ? 15.115 0.169 -34.705 1.00 91.94 287 ALA A C 1
ATOM 2121 O O . ALA A 1 287 ? 14.091 -0.444 -34.410 1.00 91.94 287 ALA A O 1
ATOM 2122 N N . GLU A 1 288 ? 16.181 0.201 -33.898 1.00 90.56 288 GLU A N 1
ATOM 2123 C CA . GLU A 1 288 ? 16.241 -0.504 -32.609 1.00 90.56 288 GLU A CA 1
ATOM 2124 C C . GLU A 1 288 ? 15.184 0.017 -31.625 1.00 90.56 288 GLU A C 1
ATOM 2126 O O . GLU A 1 288 ? 14.446 -0.765 -31.027 1.00 90.56 288 GLU A O 1
ATOM 2131 N N . ALA A 1 289 ? 15.051 1.341 -31.493 1.00 91.75 289 ALA A N 1
ATOM 2132 C CA . ALA A 1 289 ? 14.056 1.937 -30.606 1.00 91.75 289 ALA A CA 1
ATOM 2133 C C . ALA A 1 289 ? 12.616 1.609 -31.033 1.00 91.75 289 ALA A C 1
ATOM 2135 O O . ALA A 1 289 ? 11.764 1.348 -30.183 1.00 91.75 289 ALA A O 1
ATOM 2136 N N . LEU A 1 290 ? 12.338 1.615 -32.341 1.00 94.88 290 LEU A N 1
ATOM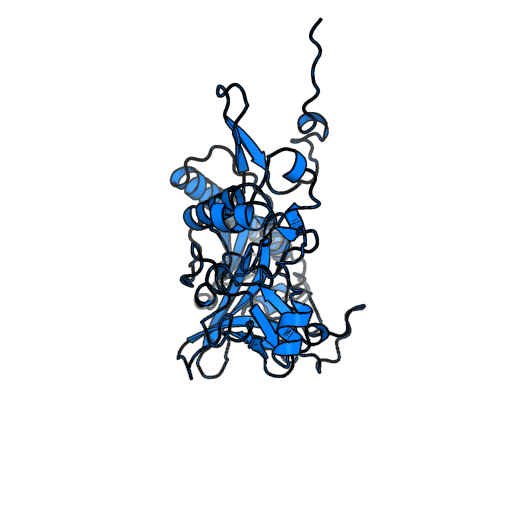 2137 C CA . LEU A 1 290 ? 11.040 1.226 -32.885 1.00 94.88 290 LEU A CA 1
ATOM 2138 C C . LEU A 1 290 ? 10.746 -0.248 -32.594 1.00 94.88 290 LEU A C 1
ATOM 2140 O O . LEU A 1 290 ? 9.665 -0.556 -32.097 1.00 94.88 290 LEU A O 1
ATOM 2144 N N . HIS A 1 291 ? 11.711 -1.140 -32.837 1.00 94.19 291 HIS A N 1
ATOM 2145 C CA . HIS A 1 291 ? 11.568 -2.567 -32.555 1.00 94.19 291 HIS A CA 1
ATOM 2146 C C . HIS A 1 291 ? 11.214 -2.822 -31.084 1.00 94.19 291 HIS A C 1
ATOM 2148 O O . HIS A 1 291 ? 10.214 -3.480 -30.796 1.00 94.19 291 HIS A O 1
ATOM 2154 N N . LEU A 1 292 ? 11.979 -2.247 -30.151 1.00 93.69 292 LEU A N 1
ATOM 2155 C CA . LEU A 1 292 ? 11.745 -2.419 -28.715 1.00 93.69 292 LEU A CA 1
ATOM 2156 C C . LEU A 1 292 ? 10.378 -1.876 -28.274 1.00 93.69 292 LEU A C 1
ATOM 2158 O O . LEU A 1 292 ? 9.700 -2.508 -27.469 1.00 93.69 292 LEU A O 1
ATOM 2162 N N . LYS A 1 293 ? 9.928 -0.745 -28.831 1.00 96.06 293 LYS A N 1
ATOM 2163 C CA . LYS A 1 293 ? 8.588 -0.202 -28.547 1.00 96.06 293 LYS A CA 1
ATOM 2164 C C . LYS A 1 293 ? 7.469 -1.095 -29.077 1.00 96.06 293 LYS A C 1
ATOM 2166 O O . LYS A 1 293 ? 6.483 -1.292 -28.376 1.00 96.06 293 LYS A O 1
ATOM 2171 N N . LEU A 1 294 ? 7.616 -1.655 -30.277 1.00 96.62 294 LEU A N 1
ATOM 2172 C CA . LEU A 1 294 ? 6.634 -2.593 -30.829 1.00 96.62 294 LEU A CA 1
ATOM 2173 C C . LEU A 1 294 ? 6.559 -3.874 -29.990 1.00 96.62 294 LEU A C 1
ATOM 2175 O O . LEU A 1 294 ? 5.462 -4.320 -29.670 1.00 96.62 294 LEU A O 1
ATOM 2179 N N . ARG A 1 295 ? 7.705 -4.418 -29.556 1.00 95.75 295 ARG A N 1
ATOM 2180 C CA . ARG A 1 295 ? 7.752 -5.557 -28.621 1.00 95.75 295 ARG A CA 1
ATOM 2181 C C . ARG A 1 295 ? 7.110 -5.230 -27.270 1.00 95.75 295 ARG A C 1
ATOM 2183 O O . ARG A 1 295 ? 6.447 -6.087 -26.694 1.00 95.75 295 ARG A O 1
ATOM 2190 N N . LEU A 1 296 ? 7.277 -4.003 -26.777 1.00 95.44 296 LEU A N 1
ATOM 2191 C CA . LEU A 1 296 ? 6.658 -3.546 -25.534 1.00 95.44 296 LEU A CA 1
ATOM 2192 C C . LEU A 1 296 ? 5.125 -3.486 -25.640 1.00 95.44 296 LEU A C 1
ATOM 2194 O O . LEU A 1 296 ? 4.439 -3.929 -24.720 1.00 95.44 296 LEU A O 1
ATOM 2198 N N . ILE A 1 297 ? 4.602 -2.974 -26.763 1.00 95.94 297 ILE A N 1
ATOM 2199 C CA . ILE A 1 297 ? 3.160 -2.931 -27.058 1.00 95.94 297 ILE A CA 1
ATOM 2200 C C . ILE A 1 297 ? 2.600 -4.349 -27.178 1.00 95.94 297 ILE A C 1
ATOM 2202 O O . ILE A 1 297 ? 1.603 -4.656 -26.536 1.00 95.94 297 ILE A O 1
ATOM 2206 N N . ASP A 1 298 ? 3.263 -5.221 -27.939 1.00 96.06 298 ASP A N 1
ATOM 2207 C CA . ASP A 1 298 ? 2.893 -6.635 -28.075 1.00 96.06 298 ASP A CA 1
ATOM 2208 C C . ASP A 1 298 ? 2.816 -7.331 -26.706 1.00 96.06 298 ASP A C 1
ATOM 2210 O O . ASP A 1 298 ? 1.795 -7.912 -26.346 1.00 96.06 298 ASP A O 1
ATOM 2214 N N . SER A 1 299 ? 3.850 -7.163 -25.871 1.00 94.81 299 SER A N 1
ATOM 2215 C CA . SER A 1 299 ? 3.860 -7.696 -24.506 1.00 94.81 299 SER A CA 1
ATOM 2216 C C . SER A 1 299 ? 2.747 -7.111 -23.634 1.00 94.81 299 SER A C 1
ATOM 2218 O O . SER A 1 299 ? 2.233 -7.823 -22.778 1.00 94.81 299 SER A O 1
ATOM 2220 N N . ALA A 1 300 ? 2.391 -5.834 -23.800 1.00 93.50 300 ALA A N 1
ATOM 2221 C CA . ALA A 1 300 ? 1.289 -5.223 -23.063 1.00 93.50 300 ALA A CA 1
ATOM 2222 C C . ALA A 1 300 ? -0.058 -5.823 -23.478 1.00 93.50 300 ALA A C 1
ATOM 2224 O O . ALA A 1 300 ? -0.836 -6.217 -22.616 1.00 93.50 300 ALA A O 1
ATOM 2225 N N . LEU A 1 301 ? -0.305 -5.948 -24.786 1.00 93.38 301 LEU A N 1
ATOM 2226 C CA . LEU A 1 301 ? -1.529 -6.541 -25.323 1.00 93.38 301 LEU A CA 1
ATOM 2227 C C . LEU A 1 301 ? -1.699 -7.985 -24.852 1.00 93.38 301 LEU A C 1
ATOM 2229 O O . LEU A 1 301 ? -2.784 -8.340 -24.404 1.00 93.38 301 LEU A O 1
ATOM 2233 N N . GLN A 1 302 ? -0.628 -8.784 -24.865 1.00 92.75 302 GLN A N 1
ATOM 2234 C CA . GLN A 1 302 ? -0.689 -10.157 -24.368 1.00 92.75 302 GLN A CA 1
ATOM 2235 C C . GLN A 1 302 ? -1.070 -10.205 -22.883 1.00 92.75 302 GLN A C 1
ATOM 2237 O O . GLN A 1 302 ? -1.976 -10.938 -22.513 1.00 92.75 302 GLN A O 1
ATOM 2242 N N . GLN A 1 303 ? -0.463 -9.365 -22.035 1.00 91.00 303 GLN A N 1
ATOM 2243 C CA . GLN A 1 303 ? -0.804 -9.305 -20.605 1.00 91.00 303 GLN A CA 1
ATOM 2244 C C . GLN A 1 303 ? -2.269 -8.916 -20.356 1.00 91.00 303 GLN A C 1
ATOM 2246 O O . GLN A 1 303 ? -2.890 -9.395 -19.408 1.00 91.00 303 GLN A O 1
ATOM 2251 N N . VAL A 1 304 ? -2.819 -8.049 -21.206 1.00 89.69 304 VAL A N 1
ATOM 2252 C CA . VAL A 1 304 ? -4.223 -7.628 -21.166 1.00 89.69 304 VAL A CA 1
ATOM 2253 C C . VAL A 1 304 ? -5.151 -8.760 -21.607 1.00 89.69 304 VAL A C 1
ATOM 2255 O O . VAL A 1 304 ? -6.142 -9.013 -20.925 1.00 89.69 304 VAL A O 1
ATOM 2258 N N . ILE A 1 305 ? -4.818 -9.471 -22.688 1.00 90.12 305 ILE A N 1
ATOM 2259 C CA . ILE A 1 305 ? -5.560 -10.651 -23.160 1.00 90.12 305 ILE A CA 1
ATOM 2260 C C . ILE A 1 305 ? -5.558 -11.738 -22.080 1.00 90.12 305 ILE A C 1
ATOM 2262 O O . ILE A 1 305 ? -6.628 -12.168 -21.659 1.00 90.12 305 ILE A O 1
ATOM 2266 N N . ASP A 1 306 ? -4.386 -12.094 -21.548 1.00 88.06 306 ASP A N 1
ATOM 2267 C CA . ASP A 1 306 ? -4.237 -13.113 -20.503 1.00 88.06 306 ASP A CA 1
ATOM 2268 C C . ASP A 1 306 ? -5.063 -12.758 -19.254 1.00 88.06 306 ASP A C 1
ATOM 2270 O O . ASP A 1 306 ? -5.640 -13.620 -18.590 1.00 88.06 306 ASP A O 1
ATOM 2274 N N . ALA A 1 307 ? -5.122 -11.472 -18.894 1.00 85.94 307 ALA A N 1
ATOM 2275 C CA . ALA A 1 307 ? -5.936 -11.003 -17.779 1.00 85.94 307 ALA A CA 1
ATOM 2276 C C . ALA A 1 307 ? -7.439 -11.033 -18.088 1.00 85.94 307 ALA A C 1
ATOM 2278 O O . ALA A 1 307 ? -8.222 -11.436 -17.226 1.00 85.94 307 ALA A O 1
ATOM 2279 N N . ALA A 1 308 ? -7.851 -10.645 -19.296 1.00 86.06 308 ALA A N 1
ATOM 2280 C CA . ALA A 1 308 ? -9.244 -10.699 -19.727 1.00 86.06 308 ALA A CA 1
ATOM 2281 C C . ALA A 1 308 ? -9.759 -12.146 -19.772 1.00 86.06 308 ALA A C 1
ATOM 2283 O O . ALA A 1 308 ? -10.844 -12.425 -19.268 1.00 86.06 308 ALA A O 1
ATOM 2284 N N . GLU A 1 309 ? -8.963 -13.085 -20.287 1.00 86.81 309 GLU A N 1
ATOM 2285 C CA . GLU A 1 309 ? -9.306 -14.509 -20.335 1.00 86.81 309 GLU A CA 1
ATOM 2286 C C . GLU A 1 309 ? -9.425 -15.125 -18.935 1.00 86.81 309 GLU A C 1
ATOM 2288 O O . GLU A 1 309 ? -10.388 -15.847 -18.655 1.00 86.81 309 GLU A O 1
ATOM 2293 N N . ARG A 1 310 ? -8.487 -14.805 -18.029 1.00 83.69 310 ARG A N 1
ATOM 2294 C CA . ARG A 1 310 ? -8.508 -15.304 -16.643 1.00 83.69 310 ARG A CA 1
ATOM 2295 C C . ARG A 1 310 ? -9.665 -14.739 -15.828 1.00 83.69 310 ARG A C 1
ATOM 2297 O O . ARG A 1 310 ? -10.327 -15.481 -15.110 1.00 83.69 310 ARG A O 1
ATOM 2304 N N . THR A 1 311 ? -9.895 -13.431 -15.909 1.00 81.00 311 THR A N 1
ATOM 2305 C CA . THR A 1 311 ? -10.903 -12.754 -15.076 1.00 81.00 311 THR A CA 1
ATOM 2306 C C . THR A 1 311 ? -12.304 -12.808 -15.673 1.00 81.00 311 THR A C 1
ATOM 2308 O O . THR A 1 311 ? -13.279 -12.668 -14.938 1.00 81.00 311 THR A O 1
ATOM 2311 N N . ARG A 1 312 ? -12.412 -13.013 -16.993 1.00 83.31 312 ARG A N 1
ATOM 2312 C CA . ARG A 1 312 ? -13.655 -12.926 -17.776 1.00 83.31 312 ARG A CA 1
ATOM 2313 C C . ARG A 1 312 ? -14.388 -11.591 -17.607 1.00 83.31 312 ARG A C 1
ATOM 2315 O O . ARG A 1 312 ? -15.606 -11.532 -17.760 1.00 83.31 312 ARG A O 1
ATOM 2322 N N . LEU A 1 313 ? -13.663 -10.520 -17.279 1.00 73.06 313 LEU A N 1
ATOM 2323 C CA . LEU A 1 313 ? -14.236 -9.188 -17.112 1.00 73.06 313 LEU A CA 1
ATOM 2324 C C . LEU A 1 313 ? -14.159 -8.403 -18.430 1.00 73.06 313 LEU A C 1
ATOM 2326 O O . LEU A 1 313 ? -13.095 -8.357 -19.047 1.00 73.06 313 LEU A O 1
ATOM 2330 N N . PRO A 1 314 ? -15.260 -7.760 -18.863 1.00 62.84 314 PRO A N 1
ATOM 2331 C CA . PRO A 1 314 ? -15.334 -7.111 -20.173 1.00 62.84 314 PRO A CA 1
ATOM 2332 C C . PRO A 1 314 ? -14.631 -5.747 -20.233 1.00 62.84 314 PRO A C 1
ATOM 2334 O O . PRO A 1 314 ? -14.363 -5.248 -21.323 1.00 62.84 314 PRO A O 1
ATOM 2337 N N . LEU A 1 315 ? -14.361 -5.118 -19.083 1.00 59.56 315 LEU A N 1
ATOM 2338 C CA . LEU A 1 315 ? -13.871 -3.743 -19.005 1.00 59.56 315 LEU A CA 1
ATOM 2339 C C . LEU A 1 315 ? -12.619 -3.662 -18.141 1.00 59.56 315 LEU A C 1
ATOM 2341 O O . LEU A 1 315 ? -12.680 -3.657 -16.911 1.00 59.56 315 LEU A O 1
ATOM 2345 N N . LEU A 1 316 ? -11.482 -3.541 -18.813 1.00 63.69 316 LEU A N 1
ATOM 2346 C CA . LEU A 1 316 ? -10.228 -3.178 -18.182 1.00 63.69 316 LEU A CA 1
ATOM 2347 C C . LEU A 1 316 ? -10.106 -1.654 -18.322 1.00 63.69 316 LEU A C 1
ATOM 2349 O O . LEU A 1 316 ? -9.806 -1.142 -19.400 1.00 63.69 316 LEU A O 1
ATOM 2353 N N . ASN A 1 317 ? -10.403 -0.910 -17.252 1.00 75.44 317 ASN A N 1
ATOM 2354 C CA . ASN A 1 317 ? -10.182 0.543 -17.183 1.00 75.44 317 ASN A CA 1
ATOM 2355 C C . ASN A 1 317 ? -8.676 0.826 -17.049 1.00 75.44 317 ASN A C 1
ATOM 2357 O O . ASN A 1 317 ? -8.223 1.341 -16.029 1.00 75.44 317 ASN A O 1
ATOM 2361 N N . LEU A 1 318 ? -7.899 0.394 -18.041 1.00 84.50 318 LEU A N 1
ATOM 2362 C CA . LEU A 1 318 ? -6.447 0.453 -18.001 1.00 84.50 318 LEU A CA 1
ATOM 2363 C C . LEU A 1 318 ? -5.966 1.870 -18.250 1.00 84.50 318 LEU A C 1
ATOM 2365 O O . LEU A 1 318 ? -6.420 2.556 -19.167 1.00 84.50 318 LEU A O 1
ATOM 2369 N N . THR A 1 319 ? -4.986 2.265 -17.460 1.00 85.31 319 THR A N 1
ATOM 2370 C CA . THR A 1 319 ? -4.183 3.460 -17.676 1.00 85.31 319 THR A CA 1
ATOM 2371 C C . THR A 1 319 ? -2.762 3.036 -18.043 1.00 85.31 319 THR A C 1
ATOM 2373 O O . THR A 1 319 ? -2.396 1.861 -17.974 1.00 85.31 319 THR A O 1
ATOM 2376 N N . ASP A 1 320 ? -1.917 3.982 -18.435 1.00 86.00 320 ASP A N 1
ATOM 2377 C CA . ASP A 1 320 ? -0.480 3.727 -18.573 1.00 86.00 320 ASP A CA 1
ATOM 2378 C C . ASP A 1 320 ? 0.159 3.272 -17.252 1.00 86.00 320 ASP A C 1
ATOM 2380 O O . ASP A 1 320 ? 1.127 2.514 -17.239 1.00 86.00 320 ASP A O 1
ATOM 2384 N N . GLU A 1 321 ? -0.431 3.682 -16.138 1.00 85.56 321 GLU A N 1
ATOM 2385 C CA . GLU A 1 321 ? -0.061 3.306 -14.783 1.00 85.56 321 GLU A CA 1
ATOM 2386 C C . GLU A 1 321 ? -0.433 1.867 -14.391 1.00 85.56 321 GLU A C 1
ATOM 2388 O O . GLU A 1 321 ? 0.150 1.323 -13.443 1.00 85.56 321 GLU A O 1
ATOM 2393 N N . SER A 1 322 ? -1.360 1.245 -15.125 1.00 88.75 322 SER A N 1
ATOM 2394 C CA . SER A 1 322 ? -1.734 -0.166 -14.989 1.00 88.75 322 SER A CA 1
ATOM 2395 C C . SER A 1 322 ? -0.657 -1.117 -15.507 1.00 88.75 322 SER A C 1
ATOM 2397 O O . SER A 1 322 ? -0.644 -2.293 -15.144 1.00 88.75 322 SER A O 1
ATOM 2399 N N . LEU A 1 323 ? 0.251 -0.627 -16.354 1.00 92.19 323 LEU A N 1
ATOM 2400 C CA . LEU A 1 323 ? 1.297 -1.413 -16.998 1.00 92.19 323 LEU A CA 1
ATOM 2401 C C . LEU A 1 323 ? 2.672 -0.911 -16.557 1.00 92.19 323 LEU A C 1
ATOM 2403 O O . LEU A 1 323 ? 3.047 0.248 -16.747 1.00 92.19 323 LEU A O 1
ATOM 2407 N N . ARG A 1 324 ? 3.467 -1.817 -15.999 1.00 93.12 324 ARG A N 1
ATOM 2408 C CA . ARG A 1 324 ? 4.848 -1.546 -15.599 1.00 93.12 324 ARG A CA 1
ATOM 2409 C C . ARG A 1 324 ? 5.806 -2.395 -16.410 1.00 93.12 324 ARG A C 1
ATOM 2411 O O . ARG A 1 324 ? 5.413 -3.360 -17.058 1.00 93.12 324 ARG A O 1
ATOM 2418 N N . VAL A 1 325 ? 7.079 -2.031 -16.376 1.00 92.81 325 VAL A N 1
ATOM 2419 C CA . VAL A 1 325 ? 8.145 -2.801 -17.009 1.00 92.81 325 VAL A CA 1
ATOM 2420 C C . VAL A 1 325 ? 9.025 -3.405 -15.937 1.00 92.81 325 VAL A C 1
ATOM 2422 O O . VAL A 1 325 ? 9.601 -2.705 -15.102 1.00 92.81 325 VAL A O 1
ATOM 2425 N N . ARG A 1 326 ? 9.145 -4.729 -15.993 1.00 90.69 326 ARG A N 1
ATOM 2426 C CA . ARG A 1 326 ? 10.133 -5.488 -15.243 1.00 90.69 326 ARG A CA 1
ATOM 2427 C C . ARG A 1 326 ? 11.363 -5.667 -16.119 1.00 90.69 326 ARG A C 1
ATOM 2429 O O . ARG A 1 326 ? 11.264 -6.212 -17.215 1.00 90.69 326 ARG A O 1
ATOM 2436 N N . LEU A 1 327 ? 12.510 -5.229 -15.620 1.00 88.50 327 LEU A N 1
ATOM 2437 C CA . LEU A 1 327 ? 13.807 -5.596 -16.179 1.00 88.50 327 LEU A CA 1
ATOM 2438 C C . LEU A 1 327 ? 14.287 -6.874 -15.495 1.00 88.50 327 LEU A C 1
ATOM 2440 O O . LEU A 1 327 ? 13.956 -7.107 -14.333 1.00 88.50 327 LEU A O 1
ATOM 2444 N N . LEU A 1 328 ? 15.057 -7.696 -16.202 1.00 82.94 328 LEU A N 1
ATOM 2445 C CA . LEU A 1 328 ? 15.762 -8.799 -15.553 1.00 82.94 328 LEU A CA 1
ATOM 2446 C C . LEU A 1 328 ? 16.838 -8.227 -14.626 1.00 82.94 328 LEU A C 1
ATOM 2448 O O . LEU A 1 328 ? 17.618 -7.375 -15.057 1.00 82.94 328 LEU A O 1
ATOM 2452 N N . ASP A 1 329 ? 16.862 -8.701 -13.378 1.00 73.00 329 ASP A N 1
ATOM 2453 C CA . ASP A 1 329 ? 17.849 -8.286 -12.373 1.00 73.00 329 ASP A CA 1
ATOM 2454 C C . ASP A 1 329 ? 19.273 -8.637 -12.842 1.00 73.00 329 ASP A C 1
ATOM 2456 O O . ASP A 1 329 ? 20.190 -7.824 -12.727 1.00 73.00 329 ASP A O 1
ATOM 2460 N N . GLU A 1 330 ? 19.408 -9.798 -13.491 1.00 77.50 330 GLU A N 1
ATOM 2461 C CA . GLU A 1 330 ? 20.620 -10.273 -14.155 1.00 77.50 330 GLU A CA 1
ATOM 2462 C C . GLU A 1 330 ? 20.298 -10.631 -15.618 1.00 77.50 330 GLU A C 1
ATOM 2464 O O . GLU A 1 330 ? 19.813 -11.731 -15.905 1.00 77.50 330 GLU A O 1
ATOM 2469 N N . PRO A 1 331 ? 20.491 -9.711 -16.581 1.00 74.94 331 PRO A N 1
ATOM 2470 C CA . PRO A 1 331 ? 20.366 -10.064 -17.988 1.00 74.94 331 PRO A CA 1
ATOM 2471 C C . PRO A 1 331 ? 21.453 -11.081 -18.361 1.00 74.94 331 PRO A C 1
ATOM 2473 O O . PRO A 1 331 ? 22.583 -11.002 -17.875 1.00 74.94 331 PRO A O 1
ATOM 2476 N N . ALA A 1 332 ? 21.129 -12.026 -19.251 1.00 79.75 332 ALA A N 1
ATOM 2477 C CA . ALA A 1 332 ? 22.127 -12.975 -19.735 1.00 79.75 332 ALA A CA 1
ATOM 2478 C C . ALA A 1 332 ? 23.328 -12.224 -20.353 1.00 79.75 332 ALA A C 1
ATOM 2480 O O . ALA A 1 332 ? 23.129 -11.159 -20.954 1.00 79.75 332 ALA A O 1
ATOM 2481 N N . PRO A 1 333 ? 24.562 -12.755 -20.239 1.00 80.88 333 PRO A N 1
ATOM 2482 C CA . PRO A 1 333 ? 25.752 -12.091 -20.759 1.00 80.88 333 PRO A CA 1
ATOM 2483 C C . PRO A 1 333 ? 25.574 -11.639 -22.214 1.00 80.88 333 PRO A C 1
ATOM 2485 O O . PRO A 1 333 ? 25.237 -12.435 -23.089 1.00 80.88 333 PRO A O 1
ATOM 2488 N N . GLY A 1 334 ? 25.792 -10.347 -22.469 1.00 81.00 334 GLY A N 1
ATOM 2489 C CA . GLY A 1 334 ? 25.671 -9.748 -23.802 1.00 81.00 334 GLY A CA 1
ATOM 2490 C C . GLY A 1 334 ? 24.271 -9.257 -24.190 1.00 81.00 334 GLY A C 1
ATOM 2491 O O . GLY A 1 334 ? 24.144 -8.626 -25.239 1.00 81.00 334 GLY A O 1
ATOM 2492 N N . ILE A 1 335 ? 23.236 -9.473 -23.369 1.00 83.56 335 ILE A N 1
ATOM 2493 C CA . ILE A 1 335 ? 21.911 -8.877 -23.593 1.00 83.56 335 ILE A CA 1
ATOM 2494 C C . ILE A 1 335 ? 21.886 -7.464 -22.986 1.00 83.56 335 ILE A C 1
ATOM 2496 O O . ILE A 1 335 ? 22.058 -7.323 -21.773 1.00 83.56 335 ILE A O 1
ATOM 2500 N N . PRO A 1 336 ? 21.641 -6.403 -23.780 1.00 84.38 336 PRO A N 1
ATOM 2501 C CA . PRO A 1 336 ? 21.517 -5.059 -23.231 1.00 84.38 336 PRO A CA 1
ATOM 2502 C C . PRO A 1 336 ? 20.311 -4.960 -22.294 1.00 84.38 336 PRO A C 1
ATOM 2504 O O . PRO A 1 336 ? 19.252 -5.518 -22.573 1.00 84.38 336 PRO A O 1
ATOM 2507 N N . VAL A 1 337 ? 20.419 -4.178 -21.221 1.00 83.75 337 VAL A N 1
ATOM 2508 C CA . VAL A 1 337 ? 19.348 -4.084 -20.212 1.00 83.75 337 VAL A CA 1
ATOM 2509 C C . VAL A 1 337 ? 18.001 -3.635 -20.797 1.00 83.75 337 VAL A C 1
ATOM 2511 O O . VAL A 1 337 ? 16.958 -4.135 -20.398 1.00 83.75 337 VAL A O 1
ATOM 2514 N N . LEU A 1 338 ? 17.993 -2.748 -21.800 1.00 86.81 338 LEU A N 1
ATOM 2515 C CA . LEU A 1 338 ? 16.750 -2.295 -22.441 1.00 86.81 338 LEU A CA 1
ATOM 2516 C C . LEU A 1 338 ? 16.048 -3.403 -23.244 1.00 86.81 338 LEU A C 1
ATOM 2518 O O . LEU A 1 338 ? 14.858 -3.294 -23.522 1.00 86.81 338 LEU A O 1
ATOM 2522 N N . TRP A 1 339 ? 16.764 -4.472 -23.594 1.00 90.12 339 TRP A N 1
ATOM 2523 C CA . TRP A 1 339 ? 16.216 -5.646 -24.272 1.00 90.12 339 TRP A CA 1
ATOM 2524 C C . TRP A 1 339 ? 15.624 -6.675 -23.303 1.00 90.12 339 TRP A C 1
ATOM 2526 O O . TRP A 1 339 ? 14.935 -7.591 -23.743 1.00 90.12 339 TRP A O 1
ATOM 2536 N N . SER A 1 340 ? 15.862 -6.533 -21.995 1.00 89.44 340 SER A N 1
ATOM 2537 C CA . SER A 1 340 ? 15.321 -7.438 -20.974 1.00 89.44 340 SER A CA 1
ATOM 2538 C C . SER A 1 340 ? 13.975 -6.981 -20.398 1.00 89.44 340 SER A C 1
ATOM 2540 O O . SER A 1 340 ? 13.428 -7.638 -19.512 1.00 89.44 340 SER A O 1
ATOM 2542 N N . GLY A 1 341 ? 13.433 -5.863 -20.894 1.00 90.69 341 GLY A N 1
ATOM 2543 C CA . GLY A 1 341 ? 12.159 -5.313 -20.448 1.00 90.69 341 GLY A CA 1
ATOM 2544 C C . GLY A 1 341 ? 10.972 -6.180 -20.843 1.00 90.69 341 GLY A C 1
ATOM 2545 O O . GLY A 1 341 ? 10.718 -6.407 -22.024 1.00 90.69 341 GLY A O 1
ATOM 2546 N N . ARG A 1 342 ? 10.208 -6.617 -19.842 1.00 91.94 342 ARG A N 1
ATOM 2547 C CA . ARG A 1 342 ? 8.922 -7.294 -20.009 1.00 91.94 342 ARG A CA 1
ATOM 2548 C C . ARG A 1 342 ? 7.815 -6.455 -19.390 1.00 91.94 342 ARG A C 1
ATOM 2550 O O . ARG A 1 342 ? 7.944 -6.015 -18.246 1.00 91.94 342 ARG A O 1
ATOM 2557 N N . THR A 1 343 ? 6.723 -6.270 -20.124 1.00 93.56 343 THR A N 1
ATOM 2558 C CA . THR A 1 343 ? 5.534 -5.614 -19.580 1.00 93.56 343 THR A CA 1
ATOM 2559 C C . THR A 1 343 ? 4.860 -6.532 -18.567 1.00 93.56 343 THR A C 1
ATOM 2561 O O . THR A 1 343 ? 4.723 -7.732 -18.801 1.00 93.56 343 THR A O 1
ATOM 2564 N N . VAL A 1 344 ? 4.435 -5.954 -17.451 1.00 92.75 344 VAL A N 1
ATOM 2565 C CA . VAL A 1 344 ? 3.632 -6.594 -16.413 1.00 92.75 344 VAL A CA 1
ATOM 2566 C C . VAL A 1 344 ? 2.394 -5.734 -16.216 1.00 92.75 344 VAL A C 1
ATOM 2568 O O . VAL A 1 344 ? 2.503 -4.531 -15.969 1.00 92.75 344 VAL A O 1
ATOM 2571 N N . LEU A 1 345 ? 1.216 -6.338 -16.336 1.00 90.94 345 LEU A N 1
ATOM 2572 C CA . LEU A 1 345 ? -0.022 -5.691 -15.916 1.00 90.94 345 LEU A CA 1
ATOM 2573 C C . LEU A 1 345 ? -0.041 -5.720 -14.389 1.00 90.94 345 LEU A C 1
ATOM 2575 O O . LEU A 1 345 ? -0.158 -6.795 -13.823 1.00 90.94 345 LEU A O 1
ATOM 2579 N N . VAL A 1 346 ? 0.141 -4.586 -13.717 1.00 88.62 346 VAL A N 1
ATOM 2580 C CA . VAL A 1 346 ? 0.116 -4.508 -12.242 1.00 88.62 346 VAL A CA 1
ATOM 2581 C C . VAL A 1 346 ? -1.280 -4.216 -11.710 1.00 88.62 346 VAL A C 1
ATOM 2583 O O . VAL A 1 346 ? -1.570 -4.456 -10.544 1.00 88.62 346 VAL A O 1
ATOM 2586 N N . GLU A 1 347 ? -2.167 -3.715 -12.561 1.00 85.69 347 GLU A N 1
ATOM 2587 C CA . GLU A 1 347 ? -3.536 -3.398 -12.191 1.00 85.69 347 GLU A CA 1
ATOM 2588 C C . GLU A 1 347 ? -4.450 -3.686 -13.376 1.00 85.69 347 GLU A C 1
ATOM 2590 O O . GLU A 1 347 ? -4.366 -3.029 -14.404 1.00 85.69 347 GLU A O 1
ATOM 2595 N N . SER A 1 348 ? -5.343 -4.665 -13.252 1.00 75.56 348 SER A N 1
ATOM 2596 C CA . SER A 1 348 ? -6.294 -5.017 -14.318 1.00 75.56 348 SER A CA 1
ATOM 2597 C C . SER A 1 348 ? -7.432 -3.997 -14.484 1.00 75.56 348 SER A C 1
ATOM 2599 O O . SER A 1 348 ? -8.341 -4.202 -15.281 1.00 75.56 348 SER A O 1
ATOM 2601 N N . GLY A 1 349 ? -7.405 -2.900 -13.727 1.00 72.38 349 GLY A N 1
ATOM 2602 C CA . GLY A 1 349 ? -8.515 -1.972 -13.576 1.00 72.38 349 GLY A CA 1
ATOM 2603 C C . GLY A 1 349 ? -9.493 -2.429 -12.493 1.00 72.38 349 GLY A C 1
ATOM 2604 O O . GLY A 1 349 ? -9.710 -3.621 -12.262 1.00 72.38 349 GLY A O 1
ATOM 2605 N N . ALA A 1 350 ? -10.085 -1.450 -11.819 1.00 63.69 350 ALA A N 1
ATOM 2606 C CA . ALA A 1 350 ? -11.051 -1.649 -10.752 1.00 63.69 350 ALA A CA 1
ATOM 2607 C C . ALA A 1 350 ? -12.405 -1.095 -11.190 1.00 63.69 350 ALA A C 1
ATOM 2609 O O . ALA A 1 350 ? -12.794 0.014 -10.833 1.00 63.69 350 ALA A O 1
ATOM 2610 N N . ALA A 1 351 ? -13.099 -1.830 -12.052 1.00 67.94 351 ALA A N 1
ATOM 2611 C CA . ALA A 1 351 ? -14.510 -1.562 -12.246 1.00 67.94 351 ALA A CA 1
ATOM 2612 C C . ALA A 1 351 ? -15.286 -2.190 -11.078 1.00 67.94 351 ALA A C 1
ATOM 2614 O O . ALA A 1 351 ? -15.239 -3.413 -10.906 1.00 67.94 351 ALA A O 1
ATOM 2615 N N . ILE A 1 352 ? -15.972 -1.374 -10.276 1.00 66.12 352 ILE A N 1
ATOM 2616 C CA . ILE A 1 352 ? -16.932 -1.877 -9.288 1.00 66.12 352 ILE A CA 1
ATOM 2617 C C . ILE A 1 352 ? -18.219 -2.189 -10.035 1.00 66.12 352 ILE A C 1
ATOM 2619 O O . ILE A 1 352 ? -18.684 -1.393 -10.853 1.00 66.12 352 ILE A O 1
ATOM 2623 N N . ARG A 1 353 ? -18.784 -3.359 -9.754 1.00 68.94 353 ARG A N 1
ATOM 2624 C CA . ARG A 1 353 ? -20.129 -3.707 -10.197 1.00 68.94 353 ARG A CA 1
ATOM 2625 C C . ARG A 1 353 ? -21.113 -2.926 -9.329 1.00 68.94 353 ARG A C 1
ATOM 2627 O O . ARG A 1 353 ? -21.216 -3.191 -8.138 1.00 68.94 353 ARG A O 1
ATOM 2634 N N . SER A 1 354 ? -21.785 -1.952 -9.920 1.00 68.25 354 SER A N 1
ATOM 2635 C CA . SER A 1 354 ? -22.874 -1.210 -9.298 1.00 68.25 354 SER A CA 1
ATOM 2636 C C . SER A 1 354 ? -24.192 -1.887 -9.665 1.00 68.25 354 SER A C 1
ATOM 2638 O O . SER A 1 354 ? -24.460 -2.181 -10.838 1.00 68.25 354 SER A O 1
ATOM 2640 N N . HIS A 1 355 ? -24.993 -2.186 -8.646 1.00 64.94 355 HIS A N 1
ATOM 2641 C CA . HIS A 1 355 ? -26.327 -2.738 -8.825 1.00 64.94 355 HIS A CA 1
ATOM 2642 C C . HIS A 1 355 ? -27.306 -1.597 -9.093 1.00 64.94 355 HIS A C 1
ATOM 2644 O O . HIS A 1 355 ? -27.427 -0.666 -8.301 1.00 64.94 355 HIS A O 1
ATOM 2650 N N . THR A 1 356 ? -28.020 -1.668 -10.215 1.00 72.44 356 THR A N 1
ATOM 2651 C CA . THR A 1 356 ? -29.152 -0.768 -10.448 1.00 72.44 356 THR A CA 1
ATOM 2652 C C . THR A 1 356 ? -30.324 -1.180 -9.544 1.00 72.44 356 THR A C 1
ATOM 2654 O O . THR A 1 356 ? -30.539 -2.383 -9.372 1.00 72.44 356 THR A O 1
ATOM 2657 N N . PRO A 1 357 ? -31.106 -0.230 -8.990 1.00 70.88 357 PRO A N 1
ATOM 2658 C CA . PRO A 1 357 ? -32.265 -0.543 -8.143 1.00 70.88 357 PRO A CA 1
ATOM 2659 C C . PRO A 1 357 ? -33.269 -1.493 -8.810 1.00 70.88 357 PRO A C 1
ATOM 2661 O O . PRO A 1 357 ? -33.895 -2.311 -8.143 1.00 70.88 357 PRO A O 1
ATOM 2664 N N . ASP A 1 358 ? -33.371 -1.423 -10.140 1.00 79.38 358 ASP A N 1
ATOM 2665 C CA . ASP A 1 358 ? -34.301 -2.224 -10.940 1.00 79.38 358 ASP A CA 1
ATOM 2666 C C . ASP A 1 358 ? -33.761 -3.630 -11.283 1.00 79.38 358 ASP A C 1
ATOM 2668 O O . ASP A 1 358 ? -34.441 -4.411 -11.947 1.00 79.38 358 ASP A O 1
ATOM 2672 N N . GLY A 1 359 ? -32.529 -3.968 -10.876 1.00 73.25 359 GLY A N 1
ATOM 2673 C CA . GLY A 1 359 ? -31.929 -5.305 -10.996 1.00 73.25 359 GLY A CA 1
ATOM 2674 C C . GLY A 1 359 ? -31.643 -5.808 -12.421 1.00 73.25 359 GLY A C 1
ATOM 2675 O O . GLY A 1 359 ? -31.116 -6.908 -12.577 1.00 73.25 359 GLY A O 1
ATOM 2676 N N . GLY A 1 360 ? -31.977 -5.038 -13.462 1.00 75.25 360 GLY A N 1
ATOM 2677 C CA . GLY A 1 360 ? -31.933 -5.493 -14.858 1.00 75.25 360 GLY A CA 1
ATOM 2678 C C . GLY A 1 360 ? -30.604 -5.281 -15.588 1.00 75.25 360 GLY A C 1
ATOM 2679 O O . GLY A 1 360 ? -30.358 -5.948 -16.593 1.00 75.25 360 GLY A O 1
ATOM 2680 N N . VAL A 1 361 ? -29.746 -4.366 -15.119 1.00 72.62 361 VAL A N 1
ATOM 2681 C CA . VAL A 1 361 ? -28.468 -4.047 -15.778 1.00 72.62 361 VAL A CA 1
ATOM 2682 C C . VAL A 1 361 ? -27.351 -3.935 -14.750 1.00 72.62 361 VAL A C 1
ATOM 2684 O O . VAL A 1 361 ? -27.451 -3.183 -13.777 1.00 72.62 361 VAL A O 1
ATOM 2687 N N . GLU A 1 362 ? -26.270 -4.666 -14.999 1.00 64.00 362 GLU A N 1
ATOM 2688 C CA . GLU A 1 362 ? -25.016 -4.540 -14.263 1.00 64.00 362 GLU A CA 1
ATOM 2689 C C . GLU A 1 362 ? -24.226 -3.364 -14.822 1.00 64.00 362 GLU A C 1
ATOM 2691 O O . GLU A 1 362 ? -23.806 -3.376 -15.982 1.00 64.00 362 GLU A O 1
ATOM 2696 N N . LEU A 1 363 ? -24.027 -2.336 -14.002 1.00 68.06 363 LEU A N 1
ATOM 2697 C CA . LEU A 1 363 ? -23.178 -1.213 -14.366 1.00 68.06 363 LEU A CA 1
ATOM 2698 C C . LEU A 1 363 ? -21.786 -1.434 -13.787 1.00 68.06 363 LEU A C 1
ATOM 2700 O O . LEU A 1 363 ? -21.625 -1.925 -12.676 1.00 68.06 363 LEU A O 1
ATOM 2704 N N . TYR A 1 364 ? -20.768 -1.060 -14.550 1.00 69.88 364 TYR A N 1
ATOM 2705 C CA . TYR A 1 364 ? -19.376 -1.141 -14.130 1.00 69.88 364 TYR A CA 1
ATOM 2706 C C . TYR A 1 364 ? -18.814 0.275 -14.050 1.00 69.88 364 TYR A C 1
ATOM 2708 O O . TYR A 1 364 ? -18.667 0.952 -15.070 1.00 69.88 364 TYR A O 1
ATOM 2716 N N . VAL A 1 365 ? -18.518 0.733 -12.836 1.00 68.62 365 VAL A N 1
ATOM 2717 C CA . VAL A 1 365 ? -18.046 2.098 -12.566 1.00 68.62 365 VAL A CA 1
ATOM 2718 C C . VAL A 1 365 ? -16.540 2.061 -12.300 1.00 68.62 365 VAL A C 1
ATOM 2720 O O . VAL A 1 365 ? -16.086 1.222 -11.523 1.00 68.62 365 VAL A O 1
ATOM 2723 N N . PRO A 1 366 ? -15.724 2.918 -12.942 1.00 67.06 366 PRO A N 1
ATOM 2724 C CA . PRO A 1 366 ? -14.301 3.011 -12.621 1.00 67.06 366 PRO A CA 1
ATOM 2725 C C . PRO A 1 366 ? -14.103 3.523 -11.186 1.00 67.06 366 PRO A C 1
ATOM 2727 O O . PRO A 1 366 ? -14.707 4.519 -10.792 1.00 67.06 366 PRO A O 1
ATOM 2730 N N . MET A 1 367 ? -13.205 2.900 -10.424 1.00 60.09 367 MET A N 1
ATOM 2731 C CA . MET A 1 367 ? -12.823 3.427 -9.108 1.00 60.09 367 MET A CA 1
ATOM 2732 C C . MET A 1 367 ? -11.945 4.672 -9.181 1.00 60.09 367 MET A C 1
ATOM 2734 O O . MET A 1 367 ? -12.033 5.546 -8.325 1.00 60.09 367 MET A O 1
ATOM 2738 N N . VAL A 1 368 ? -11.111 4.779 -10.213 1.00 63.78 368 VAL A N 1
ATOM 2739 C CA . VAL A 1 368 ? -10.237 5.939 -10.401 1.00 63.78 368 VAL A CA 1
ATOM 2740 C C . VAL A 1 368 ? -10.959 6.961 -11.269 1.00 63.78 368 VAL A C 1
ATOM 2742 O O . VAL A 1 368 ? -11.492 6.613 -12.329 1.00 63.78 368 VAL A O 1
ATOM 2745 N N . SER A 1 369 ? -10.963 8.223 -10.833 1.00 60.31 369 SER A N 1
ATOM 2746 C CA . SER A 1 369 ? -11.369 9.339 -11.686 1.00 60.31 369 SER A CA 1
ATOM 2747 C C . SER A 1 369 ? -10.422 9.380 -12.883 1.00 60.31 369 SER A C 1
ATOM 2749 O O . SER A 1 369 ? -9.260 9.768 -12.759 1.00 60.31 369 SER A O 1
ATOM 2751 N N . LEU A 1 370 ? -10.875 8.875 -14.032 1.00 62.44 370 LEU A N 1
ATOM 2752 C CA . LEU A 1 370 ? -10.057 8.892 -15.237 1.00 62.44 370 LEU A CA 1
ATOM 2753 C C . LEU A 1 370 ? -10.041 10.312 -15.789 1.00 62.44 370 LEU A C 1
ATOM 2755 O O . LEU A 1 370 ? -11.095 10.934 -15.928 1.00 62.44 370 LEU A O 1
ATOM 2759 N N . THR A 1 371 ? -8.852 10.784 -16.162 1.00 63.75 371 THR A N 1
ATOM 2760 C CA . THR A 1 371 ? -8.701 12.025 -16.918 1.00 63.75 371 THR A CA 1
ATOM 2761 C C . THR A 1 371 ? -9.623 11.977 -18.142 1.00 63.75 371 THR A C 1
ATOM 2763 O O . THR A 1 371 ? -9.635 10.960 -18.851 1.00 63.75 371 THR A O 1
ATOM 2766 N N . PRO A 1 372 ? -10.398 13.041 -18.409 1.00 62.00 372 PRO A N 1
ATOM 2767 C CA . PRO A 1 372 ? -11.245 13.115 -19.589 1.00 62.00 372 PRO A CA 1
ATOM 2768 C C . PRO A 1 372 ? -10.434 12.821 -20.850 1.00 62.00 372 PRO A C 1
ATOM 2770 O O . PRO A 1 372 ? -9.282 13.239 -20.981 1.00 62.00 372 PRO A O 1
ATOM 2773 N N . SER A 1 373 ? -11.031 12.110 -21.802 1.00 61.41 373 SER A N 1
ATOM 2774 C CA . SER A 1 373 ? -10.389 11.855 -23.092 1.00 61.41 373 SER A CA 1
ATOM 2775 C C . SER A 1 373 ? -11.398 11.946 -24.224 1.00 61.41 373 SER A C 1
ATOM 2777 O O . SER A 1 373 ? -12.605 11.901 -24.006 1.00 61.41 373 SER A O 1
ATOM 2779 N N . VAL A 1 374 ? -10.910 12.013 -25.461 1.00 63.69 374 VAL A N 1
ATOM 2780 C CA . VAL A 1 374 ? -11.771 11.987 -26.655 1.00 63.69 374 VAL A CA 1
ATOM 2781 C C . VAL A 1 374 ? -12.637 10.723 -26.748 1.00 63.69 374 VAL A C 1
ATOM 2783 O O . VAL A 1 374 ? -13.688 10.752 -27.374 1.00 63.69 374 VAL A O 1
ATOM 2786 N N . TYR A 1 375 ? -12.232 9.633 -26.087 1.00 57.94 375 TYR A N 1
ATOM 2787 C CA . TYR A 1 375 ? -13.002 8.389 -25.994 1.00 57.94 375 TYR A CA 1
ATOM 2788 C C . TYR A 1 375 ? -13.908 8.334 -24.756 1.00 57.94 375 TYR A C 1
ATOM 2790 O O . TYR A 1 375 ? -14.690 7.398 -24.601 1.00 57.94 375 TYR A O 1
ATOM 2798 N N . ARG A 1 376 ? -13.805 9.325 -23.863 1.00 59.91 376 ARG A N 1
ATOM 2799 C CA . ARG A 1 376 ? -14.584 9.426 -22.629 1.00 59.91 376 ARG A CA 1
ATOM 2800 C C . ARG A 1 376 ? -14.898 10.896 -22.310 1.00 59.91 376 ARG A C 1
ATOM 2802 O O . ARG A 1 376 ? -14.208 11.493 -21.479 1.00 59.91 376 ARG A O 1
ATOM 2809 N N . PRO A 1 377 ? -15.904 11.486 -22.979 1.00 59.12 377 PRO A N 1
ATOM 2810 C CA . PRO A 1 377 ? -16.334 12.852 -22.699 1.00 59.12 377 PRO A CA 1
ATOM 2811 C C . PRO A 1 377 ? -16.832 12.969 -21.253 1.00 59.12 377 PRO A C 1
ATOM 2813 O O . PRO A 1 377 ? -17.510 12.057 -20.770 1.00 59.12 377 PRO A O 1
ATOM 2816 N N . GLU A 1 378 ? -16.550 14.091 -20.582 1.00 58.03 378 GLU A N 1
ATOM 2817 C CA . GLU A 1 378 ? -16.999 14.362 -19.199 1.00 58.03 378 GLU A CA 1
ATOM 2818 C C . GLU A 1 378 ? -18.519 14.175 -19.027 1.00 58.03 378 GLU A C 1
ATOM 2820 O O . GLU A 1 378 ? -19.001 13.709 -17.988 1.00 58.03 378 GLU A O 1
ATOM 2825 N N . ASP A 1 379 ? -19.274 14.461 -20.087 1.00 52.81 379 ASP A N 1
ATOM 2826 C CA . ASP A 1 379 ? -20.732 14.413 -20.094 1.00 52.81 379 ASP A CA 1
ATOM 2827 C C . ASP A 1 379 ? -21.313 12.993 -20.056 1.00 52.81 379 ASP A C 1
ATOM 2829 O O . ASP A 1 379 ? -22.430 12.819 -19.580 1.00 52.81 379 ASP A O 1
ATOM 2833 N N . VAL A 1 380 ? -20.567 11.953 -20.458 1.00 53.38 380 VAL A N 1
ATOM 2834 C CA . VAL A 1 380 ? -21.064 10.559 -20.402 1.00 53.38 380 VAL A CA 1
ATOM 2835 C C . VAL A 1 380 ? -21.087 10.032 -18.960 1.00 53.38 380 VAL A C 1
ATOM 2837 O O . VAL A 1 380 ? -21.852 9.130 -18.630 1.00 53.38 380 VAL A O 1
ATOM 2840 N N . THR A 1 381 ? -20.290 10.622 -18.063 1.00 47.19 381 THR A N 1
ATOM 2841 C CA . THR A 1 381 ? -20.285 10.291 -16.625 1.00 47.19 381 THR A CA 1
ATOM 2842 C C . THR A 1 381 ? -21.277 11.101 -15.788 1.00 47.19 381 THR A C 1
ATOM 2844 O O . THR A 1 381 ? -21.502 10.788 -14.613 1.00 47.19 381 THR A O 1
ATOM 2847 N N . ARG A 1 382 ? -21.921 12.117 -16.374 1.00 44.50 382 ARG A N 1
ATOM 2848 C CA . ARG A 1 382 ? -23.132 12.706 -15.805 1.00 44.50 382 ARG A CA 1
ATOM 2849 C C . ARG A 1 382 ? -24.307 11.896 -16.334 1.00 44.50 382 ARG A C 1
ATOM 2851 O O . ARG A 1 382 ? -24.729 12.089 -17.465 1.00 44.50 382 ARG A O 1
ATOM 2858 N N . ALA A 1 383 ? -24.853 11.005 -15.509 1.00 42.28 383 ALA A N 1
ATOM 2859 C CA . ALA A 1 383 ? -26.178 10.452 -15.760 1.00 42.28 383 ALA A CA 1
ATOM 2860 C C . ALA A 1 383 ? -27.187 11.614 -15.761 1.00 42.28 383 ALA A C 1
ATOM 2862 O O . ALA A 1 383 ? -27.717 12.011 -14.724 1.00 42.28 383 ALA A O 1
ATOM 2863 N N . GLY A 1 384 ? -27.391 12.229 -16.924 1.00 36.97 384 GLY A N 1
ATOM 2864 C CA . GLY A 1 384 ? -28.471 13.169 -17.138 1.00 36.97 384 GLY A CA 1
ATOM 2865 C C . GLY A 1 384 ? -29.770 12.393 -16.999 1.00 36.97 384 GLY A C 1
ATOM 2866 O O . GLY A 1 384 ? -30.024 11.470 -17.771 1.00 36.97 384 GLY A O 1
ATOM 2867 N N . ARG A 1 385 ? -30.600 12.750 -16.014 1.00 37.31 385 ARG A N 1
ATOM 2868 C CA . ARG A 1 385 ? -32.017 12.381 -16.040 1.00 37.31 385 ARG A CA 1
ATOM 2869 C C . ARG A 1 385 ? -32.618 13.020 -17.290 1.00 37.31 385 ARG A C 1
ATOM 2871 O O . ARG A 1 385 ? -32.980 14.193 -17.272 1.00 37.31 385 ARG A O 1
ATOM 2878 N N . GLY A 1 386 ? -32.690 12.265 -18.380 1.00 29.92 386 GLY A N 1
ATOM 2879 C CA . GLY A 1 386 ? -33.520 12.631 -19.515 1.00 29.92 386 GLY A CA 1
ATOM 2880 C C . GLY A 1 386 ? -34.976 12.571 -19.069 1.00 29.92 386 GLY A C 1
ATOM 2881 O O . GLY A 1 386 ? -35.504 11.485 -18.846 1.00 29.92 386 GLY A O 1
ATOM 2882 N N . GLN A 1 387 ? -35.622 13.726 -18.909 1.00 35.69 387 GLN A N 1
ATOM 2883 C CA . GLN A 1 387 ? -37.077 13.781 -18.996 1.00 35.69 387 GLN A CA 1
ATOM 2884 C C . GLN A 1 387 ? -37.423 13.546 -20.467 1.00 35.69 387 GLN A C 1
ATOM 2886 O O . GLN A 1 387 ? -37.226 14.427 -21.301 1.00 35.69 387 GLN A O 1
ATOM 2891 N N . GLY A 1 388 ? -37.852 12.326 -20.791 1.00 32.94 388 GLY A N 1
ATOM 2892 C CA . GLY A 1 388 ? -38.487 12.049 -22.072 1.00 32.94 388 GLY A CA 1
ATOM 2893 C C . GLY A 1 388 ? -39.807 12.811 -22.141 1.00 32.94 388 GLY A C 1
ATOM 2894 O O . GLY A 1 388 ? -40.631 12.676 -21.235 1.00 32.94 388 GLY A O 1
ATOM 2895 N N . ALA A 1 389 ? -39.955 13.635 -23.176 1.00 31.55 389 ALA A N 1
ATOM 2896 C CA . ALA A 1 389 ? -41.245 14.134 -23.636 1.00 31.55 389 ALA A CA 1
ATOM 2897 C C . ALA A 1 389 ? -41.890 13.106 -24.569 1.00 31.55 389 ALA A C 1
ATOM 2899 O O . ALA A 1 389 ? -41.124 12.453 -25.320 1.00 31.55 389 ALA A O 1
#

pLDDT: mean 83.59, std 15.7, range [29.92, 98.56]

Sequence (389 aa):
MPDGWGCAPLFPVPGPAPVQVCAVVARPESGGGVGGVGSGGLVLIRDLIDARLVLGCIVDAAYQPLEWLEIEIQDPRAVAGAPQALRDELNNASLDDAFMNRQNRGTDGVRVTLGCEGIHPPATWIRPDTLDPVTLPDHESGPWLLCRDDALLQSAGLPAYASSLHRYLVCPGLGEATPFIPLTDDAPRNERTTEVADAMEGAGLDPASLLPLNPVSGLLACRRYHPIPILGFAAAIGGRAWDQIMQGRPAVRAFAGARVMSSSADRIVPADGRIFTSRDGRGGRLAEALHLKLRLIDSALQQVIDAAERTRLPLLNLTDESLRVRLLDEPAPGIPVLWSGRTVLVESGAAIRSHTPDGGVELYVPMVSLTPSVYRPEDVTRAGRGQGA

Foldseek 3Di:
DDPQKAWFFPDDDPDQDQKTKTFIWGALPRPQDPDDDSAIAFAFPDDFQFWTWTKIAIAGSVRDGPFIKTKIFGDLQSNVPDPVCVPQLDAQQLSLVLQLVQVVLFFPFDWDDPVLSNPQDAFWWAQSVVSYIDGQDADPQGDWDKDQPQVLQVVVVFHHRGRHHWIWTWRPSCPNLTAIETQHPPGDDDPSHDYPQVSQVVVVHHPVSIGGDHRRSGRMIMTGDFFAQLVLLLVLLVQAQRDGSPPTPPGDPNADCNVQSRDGSVPNDCQAAPPDQVVVPPVRSVVSSVVLNVVSVVLVVVSLVVSCVSVVDPDQPDDSRQKGWDFDRDDDPPHHRSNRTGIHRRGSFRFDFRADPVRPDTDTHGSDPDDADPVHHPVVVPPPPDPDD

Radius of gyration: 23.78 Å; chains: 1; bounding box: 70×36×69 Å

Secondary structure (DSSP, 8-state):
--TTEEEEESS--SS--SEEEEEEEE-GGG----TT--S--B-EEEE-SSEEEEEEEEEETT--EEEEEEEEEE-THHHHTSTTTTTTT--HHHHHHHHHHHHHT--SS-EE--S-SSSPPPPEEE-TTT--EEEPPPBTTB--EE---HHHHHHTT---STTSS--EEE-GGGGGGPPBEE-STT----TTB--HHHHHHHTT--GGGSEEEETT---EEEEE---EEHHHHHHHHTTPPP----SSSSP---STTHHHHHS-TTT--TTSS--SSGGGHHHHHHHHHHHHHHHHHHHHHHHHHHHHHHH--S-----GGGEEEEPPSSPPTT--GGGS-EEEES----EEEEEPTTSS-EEEEESS-PPPBTTB-GGGGS-------